Protein 3NYV (pdb70)

Structure (mmCIF, N/CA/C/O backbone):
data_3NYV
#
_entry.id   3NYV
#
_cell.length_a   48.272
_cell.length_b   72.297
_cell.length_c   67.174
_cell.angle_alpha   90.000
_cell.angle_beta   103.610
_cell.angle_gamma   90.000
#
_symmetry.space_group_name_H-M   'P 1 21 1'
#
loop_
_entity.id
_entity.type
_entity.pdbx_description
1 polymer 'Calmodulin-domain protein kinase 1'
2 non-polymer 4-[3-HYDROXYANILINO]-6,7-DIMETHOXYQUINAZOLINE
3 water water
#
loop_
_atom_site.group_PDB
_atom_site.id
_atom_site.type_symbol
_atom_site.label_atom_id
_atom_site.label_alt_id
_atom_site.label_comp_id
_atom_site.label_asym_id
_atom_site.label_entity_id
_atom_site.label_seq_id
_atom_site.pdbx_PDB_ins_code
_atom_site.Cartn_x
_atom_site.Cartn_y
_atom_site.Cartn_z
_atom_site.occupancy
_atom_site.B_iso_or_equiv
_atom_site.auth_seq_id
_atom_site.auth_comp_id
_atom_site.auth_asym_id
_atom_site.auth_atom_id
_atom_site.pdbx_PDB_model_num
ATOM 1 N N . HIS A 1 19 ? -1.607 8.791 90.748 1.00 101.85 42 HIS A N 1
ATOM 2 C CA . HIS A 1 19 ? -1.197 8.597 89.330 1.00 99.39 42 HIS A CA 1
ATOM 3 C C . HIS A 1 19 ? -0.417 9.818 88.807 1.00 94.57 42 HIS A C 1
ATOM 4 O O . HIS A 1 19 ? -0.961 10.921 88.714 1.00 97.32 42 HIS A O 1
ATOM 11 N N . SER A 1 20 ? 0.848 9.601 88.446 1.00 88.27 43 SER A N 1
ATOM 12 C CA . SER A 1 20 ? 1.803 10.686 88.204 1.00 83.27 43 SER A CA 1
ATOM 13 C C . SER A 1 20 ? 2.189 10.857 86.731 1.00 77.84 43 SER A C 1
ATOM 14 O O . SER A 1 20 ? 2.426 9.874 86.025 1.00 74.70 43 SER A O 1
ATOM 17 N N . THR A 1 21 ? 2.283 12.118 86.295 1.00 74.06 44 THR A N 1
ATOM 18 C CA . THR A 1 21 ? 2.609 12.471 84.907 1.00 68.52 44 THR A CA 1
ATOM 19 C C . THR A 1 21 ? 4.050 12.099 84.530 1.00 61.22 44 THR A C 1
ATOM 20 O O . THR A 1 21 ? 4.998 12.473 85.223 1.00 59.95 44 THR A O 1
ATOM 24 N N . ALA A 1 22 ? 4.216 11.390 83.416 1.00 55.66 45 ALA A N 1
ATOM 25 C CA . ALA A 1 22 ? 5.551 10.956 82.976 1.00 50.19 45 ALA A CA 1
ATOM 26 C C . ALA A 1 22 ? 6.441 12.154 82.648 1.00 46.34 45 ALA A C 1
ATOM 27 O O . ALA A 1 22 ? 5.989 13.111 82.006 1.00 43.69 45 ALA A O 1
ATOM 29 N N . ILE A 1 23 ? 7.699 12.082 83.096 1.00 43.19 46 ILE A N 1
ATOM 30 C CA . ILE A 1 23 ? 8.690 13.146 82.912 1.00 39.42 46 ILE A CA 1
ATOM 31 C C . ILE A 1 23 ? 9.772 12.703 81.949 1.00 32.34 46 ILE A C 1
ATOM 32 O O . ILE A 1 23 ? 10.387 11.645 82.130 1.00 34.00 46 ILE A O 1
ATOM 37 N N . PHE A 1 24 ? 10.022 13.530 80.940 1.00 30.05 47 PHE A N 1
ATOM 38 C CA . PHE A 1 24 ? 10.936 13.194 79.851 1.00 25.50 47 PHE A CA 1
ATOM 39 C C . PHE A 1 24 ? 12.299 12.740 80.379 1.00 28.52 47 PHE A C 1
ATOM 40 O O . PHE A 1 24 ? 12.796 11.655 80.015 1.00 28.38 47 PHE A O 1
ATOM 48 N N . SER A 1 25 ? 12.888 13.541 81.272 1.00 29.65 48 SER A N 1
ATOM 49 C CA . SER A 1 25 ? 14.253 13.291 81.739 1.00 31.70 48 SER A CA 1
ATOM 50 C C . SER A 1 25 ? 14.378 12.132 82.733 1.00 32.17 48 SER A C 1
ATOM 51 O O . SER A 1 25 ? 15.489 11.708 83.047 1.00 36.19 48 SER A O 1
ATOM 54 N N . ASP A 1 26 ? 13.258 11.649 83.259 1.00 33.40 49 ASP A N 1
ATOM 55 C CA . ASP A 1 26 ? 13.265 10.426 84.059 1.00 35.96 49 ASP A CA 1
ATOM 56 C C . ASP A 1 26 ? 13.534 9.211 83.167 1.00 35.52 49 ASP A C 1
ATOM 57 O O . ASP A 1 26 ? 14.016 8.192 83.658 1.00 33.75 49 ASP A O 1
ATOM 62 N N . ARG A 1 27 ? 13.199 9.311 81.874 1.00 30.73 50 ARG A N 1
ATOM 63 C CA . ARG A 1 27 ? 13.320 8.185 80.952 1.00 30.02 50 ARG A CA 1
ATOM 64 C C . ARG A 1 27 ? 14.514 8.303 79.992 1.00 28.82 50 ARG A C 1
ATOM 65 O O . ARG A 1 27 ? 15.139 7.278 79.628 1.00 27.10 50 ARG A O 1
ATOM 73 N N . TYR A 1 28 ? 14.817 9.527 79.547 1.00 27.09 51 TYR A N 1
ATOM 74 C CA . TYR A 1 28 ? 15.838 9.747 78.507 1.00 26.01 51 TYR A CA 1
ATOM 75 C C . TYR A 1 28 ? 16.968 10.651 78.976 1.00 25.27 51 TYR A C 1
ATOM 76 O O . TYR A 1 28 ? 16.734 11.623 79.690 1.00 27.36 51 TYR A O 1
ATOM 85 N N . LYS A 1 29 ? 18.188 10.316 78.575 1.00 28.30 52 LYS A N 1
ATOM 86 C CA . LYS A 1 29 ? 19.366 11.176 78.762 1.00 28.39 52 LYS A CA 1
ATOM 87 C C . LYS A 1 29 ? 19.770 11.686 77.380 1.00 28.93 52 LYS A C 1
ATOM 88 O O . LYS A 1 29 ? 19.674 10.954 76.402 1.00 28.40 52 LYS A O 1
ATOM 94 N N . GLY A 1 30 ? 20.177 12.949 77.298 1.00 30.75 53 GLY A N 1
ATOM 95 C CA . GLY A 1 30 ? 20.710 13.541 76.079 1.00 32.02 53 GLY A CA 1
ATOM 96 C C . GLY A 1 30 ? 22.138 13.082 75.766 1.00 32.12 53 GLY A C 1
ATOM 97 O O . GLY A 1 30 ? 22.995 13.075 76.648 1.00 33.35 53 GLY A O 1
ATOM 98 N N . GLN A 1 31 ? 22.368 12.681 74.513 1.00 33.03 54 GLN A N 1
ATOM 99 C CA . GLN A 1 31 ? 23.681 12.205 74.034 1.00 36.63 54 GLN A CA 1
ATOM 100 C C . GLN A 1 31 ? 24.398 13.351 73.337 1.00 39.31 54 GL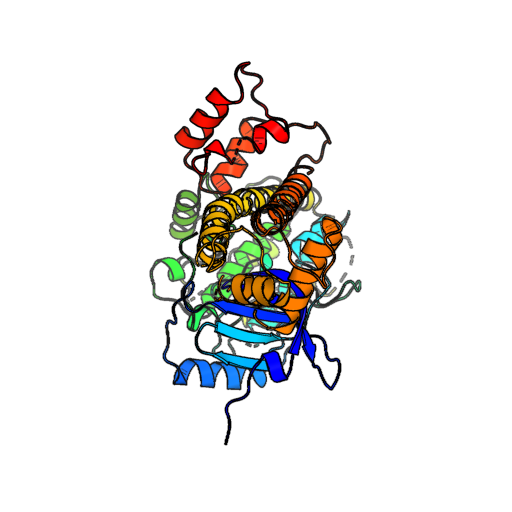N A C 1
ATOM 101 O O . GLN A 1 31 ? 25.554 13.628 73.636 1.00 40.90 54 GLN A O 1
ATOM 107 N N . ARG A 1 32 ? 23.721 13.991 72.386 1.00 37.53 55 ARG A N 1
ATOM 108 C CA . ARG A 1 32 ? 24.293 15.085 71.601 1.00 38.78 55 ARG A CA 1
ATOM 109 C C . ARG A 1 32 ? 23.223 15.761 70.759 1.00 38.22 55 ARG A C 1
ATOM 110 O O . ARG A 1 32 ? 22.147 15.207 70.557 1.00 35.47 55 ARG A O 1
ATOM 118 N N . VAL A 1 33 ? 23.519 16.957 70.273 1.00 35.62 56 VAL A N 1
ATOM 119 C CA . VAL A 1 33 ? 22.601 17.669 69.401 1.00 39.74 56 VAL A CA 1
ATOM 120 C C . VAL A 1 33 ? 22.742 17.125 67.979 1.00 37.82 56 VAL A C 1
ATOM 121 O O . VAL A 1 33 ? 23.862 17.029 67.457 1.00 41.00 56 VAL A O 1
ATOM 125 N N . LEU A 1 34 ? 21.622 16.768 67.366 1.00 32.57 57 LEU A N 1
ATOM 126 C CA . LEU A 1 34 ? 21.593 16.332 65.965 1.00 30.88 57 LEU A CA 1
ATOM 127 C C . LEU A 1 34 ? 21.503 17.490 65.006 1.00 35.01 57 LEU A C 1
ATOM 128 O O . LEU A 1 34 ? 22.153 17.476 63.949 1.00 36.66 57 LEU A O 1
ATOM 133 N N . GLY A 1 35 ? 20.707 18.492 65.369 1.00 36.44 58 GLY A N 1
ATOM 134 C CA . GLY A 1 35 ? 20.547 19.682 64.529 1.00 38.63 58 GLY A CA 1
ATOM 135 C C . GLY A 1 35 ? 19.265 20.442 64.778 1.00 36.23 58 GLY A C 1
ATOM 136 O O . GLY A 1 35 ? 18.493 20.142 65.683 1.00 32.33 58 GLY A O 1
ATOM 137 N N . LYS A 1 36 ? 19.059 21.450 63.957 1.00 37.27 59 LYS A N 1
ATOM 138 C CA . LYS A 1 36 ? 17.909 22.323 64.053 1.00 35.44 59 LYS A CA 1
ATOM 139 C C . LYS A 1 36 ? 16.911 21.889 63.000 1.00 34.13 59 LYS A C 1
ATOM 140 O O . LYS A 1 36 ? 17.296 21.617 61.857 1.00 35.77 59 LYS A O 1
ATOM 146 N N . GLY A 1 37 ?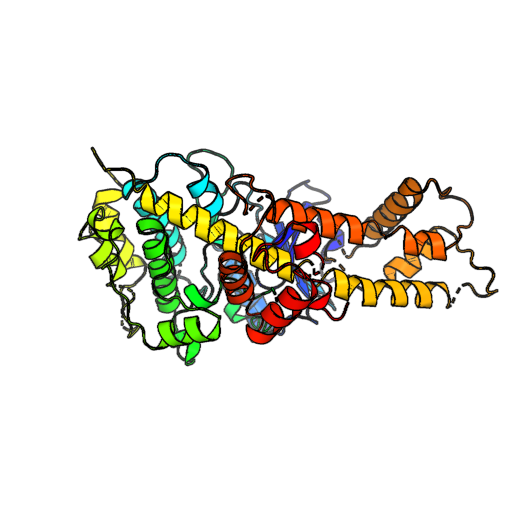 15.643 21.777 63.381 1.00 30.70 60 GLY A N 1
ATOM 147 C CA . GLY A 1 37 ? 14.601 21.499 62.411 1.00 33.52 60 GLY A CA 1
ATOM 148 C C . GLY A 1 37 ? 13.431 22.438 62.621 1.00 32.27 60 GLY A C 1
ATOM 149 O O . GLY A 1 37 ? 13.483 23.328 63.480 1.00 31.71 60 GLY A O 1
ATOM 150 N N . SER A 1 38 ? 12.364 22.241 61.861 1.00 31.08 61 SER A N 1
ATOM 151 C CA . SER A 1 38 ? 11.173 23.042 62.073 1.00 33.80 61 SER A CA 1
ATOM 152 C C . SER A 1 38 ? 10.732 22.908 63.531 1.00 29.18 61 SER A C 1
ATOM 153 O O . SER A 1 38 ? 10.686 21.797 64.075 1.00 29.33 61 SER A O 1
ATOM 156 N N . PHE A 1 39 ? 10.409 24.053 64.136 1.00 28.90 62 PHE A N 1
ATOM 157 C CA . PHE A 1 39 ? 9.830 24.167 65.488 1.00 29.05 62 PHE A CA 1
ATOM 158 C C . PHE A 1 39 ? 10.767 23.894 66.671 1.00 31.29 62 PHE A C 1
ATOM 159 O O . PHE A 1 39 ? 10.384 24.146 67.806 1.00 28.95 62 PHE A O 1
ATOM 167 N N . GLY A 1 40 ? 11.970 23.383 66.434 1.00 31.51 63 GLY A N 1
ATOM 168 C CA . GLY A 1 40 ? 12.916 23.231 67.529 1.00 31.42 63 GLY A CA 1
ATOM 169 C C . GLY A 1 40 ? 14.163 22.433 67.224 1.00 34.01 63 GLY A C 1
ATOM 170 O O . GLY A 1 40 ? 14.348 21.864 66.135 1.00 33.87 63 GLY A O 1
ATOM 171 N N . GLU A 1 41 ? 14.995 22.347 68.234 1.00 28.12 64 GLU A N 1
ATOM 172 C CA . GLU A 1 41 ? 16.225 21.567 68.169 1.00 31.29 64 GLU A CA 1
ATOM 173 C C . GLU A 1 41 ? 15.926 20.094 68.304 1.00 28.69 64 GLU A C 1
ATOM 174 O O . GLU A 1 41 ? 14.978 19.706 68.981 1.00 30.37 64 GLU A O 1
ATOM 180 N N . VAL A 1 42 ? 16.752 19.264 67.685 1.00 26.47 65 VAL A N 1
ATOM 181 C CA . VAL A 1 42 ? 16.609 17.824 67.798 1.00 23.28 65 VAL A CA 1
ATOM 182 C C . VAL A 1 42 ? 17.850 17.272 68.478 1.00 23.53 65 VAL A C 1
ATOM 183 O O . VAL A 1 42 ? 18.990 17.518 68.039 1.00 25.38 65 VAL A O 1
ATOM 187 N N . ILE A 1 43 ? 17.614 16.495 69.526 1.00 24.94 66 ILE A N 1
ATOM 188 C CA . ILE A 1 43 ? 18.680 15.980 70.370 1.00 24.86 66 ILE A CA 1
ATOM 189 C C . ILE A 1 43 ? 18.680 14.455 70.284 1.00 24.95 66 ILE A C 1
ATOM 190 O O . ILE A 1 43 ? 17.619 13.847 70.315 1.00 25.98 66 ILE A O 1
ATOM 195 N N . LEU A 1 44 ? 19.857 13.848 70.121 1.00 23.33 67 LEU A N 1
ATOM 196 C CA . LEU A 1 44 ? 19.995 12.387 70.183 1.00 24.89 67 LEU A CA 1
ATOM 197 C C . LEU A 1 44 ? 19.969 12.005 71.661 1.00 21.72 67 LEU A C 1
ATOM 198 O O . LEU A 1 44 ? 20.838 12.450 72.446 1.00 29.24 67 LEU A O 1
ATOM 203 N N . CYS A 1 45 ? 18.946 11.236 72.038 1.00 23.94 68 CYS A N 1
ATOM 204 C CA . CYS A 1 45 ? 18.786 10.753 73.393 1.00 24.00 68 CYS A CA 1
ATOM 205 C C . CYS A 1 45 ? 18.760 9.227 73.489 1.00 24.17 68 CYS A C 1
ATOM 206 O O . CYS A 1 45 ? 18.618 8.515 72.513 1.00 23.30 68 CYS A O 1
ATOM 209 N N . LYS A 1 46 ? 18.903 8.760 74.719 1.00 24.91 69 LYS A N 1
ATOM 210 C CA . LYS A 1 46 ? 18.966 7.374 75.015 1.00 25.64 69 LYS A CA 1
ATOM 211 C C . LYS A 1 46 ? 18.087 7.032 76.224 1.00 24.92 69 LYS A C 1
ATOM 212 O O . LYS A 1 46 ? 18.152 7.691 77.258 1.00 26.22 69 LYS A O 1
ATOM 218 N N . ASP A 1 47 ? 17.283 5.987 76.085 1.00 22.96 70 ASP A N 1
ATOM 219 C CA . ASP A 1 47 ? 16.501 5.448 77.202 1.00 21.79 70 ASP A CA 1
ATOM 220 C C . ASP A 1 47 ? 17.441 4.976 78.291 1.00 26.61 70 ASP A C 1
ATOM 221 O O . ASP A 1 47 ? 18.320 4.122 78.046 1.00 26.21 70 ASP A O 1
ATOM 226 N N . LYS A 1 48 ? 17.238 5.483 79.504 1.00 24.71 71 LYS A N 1
ATOM 227 C CA . LYS A 1 48 ? 18.119 5.173 80.627 1.00 30.73 71 LYS A CA 1
ATOM 228 C C . LYS A 1 48 ? 18.050 3.725 81.127 1.00 32.07 71 LYS A C 1
ATOM 229 O O . LYS A 1 48 ? 18.899 3.293 81.940 1.00 30.25 71 LYS A O 1
ATOM 235 N N . ILE A 1 49 ? 17.024 2.982 80.691 1.00 27.28 72 ILE A N 1
ATOM 236 C CA . ILE A 1 49 ? 16.914 1.559 81.057 1.00 29.19 72 ILE A CA 1
ATOM 237 C C . ILE A 1 49 ? 17.308 0.631 79.902 1.00 31.18 72 ILE A C 1
ATOM 238 O O . ILE A 1 49 ? 18.166 -0.236 80.066 1.00 32.55 72 ILE A O 1
ATOM 243 N N . THR A 1 50 ? 16.694 0.834 78.739 1.00 31.41 73 THR A N 1
ATOM 244 C CA . THR A 1 50 ? 16.822 -0.088 77.621 1.00 33.25 73 THR A CA 1
ATOM 245 C C . THR A 1 50 ? 17.950 0.230 76.651 1.00 35.15 73 THR A C 1
ATOM 246 O O . THR A 1 50 ? 18.274 -0.591 75.793 1.00 35.49 73 THR A O 1
ATOM 250 N N . GLY A 1 51 ? 18.500 1.435 76.758 1.00 32.56 74 GLY A N 1
ATOM 251 C CA . GLY A 1 51 ? 19.542 1.923 75.872 1.00 35.64 74 GLY A CA 1
ATOM 252 C C . GLY A 1 51 ? 19.092 2.327 74.473 1.00 31.69 74 GLY A C 1
ATOM 253 O O . GLY A 1 51 ? 19.928 2.703 73.647 1.00 31.33 74 GLY A O 1
ATOM 254 N N . GLN A 1 52 ? 17.785 2.292 74.215 1.00 30.57 75 GLN A N 1
ATOM 255 C CA . GLN A 1 52 ? 17.249 2.660 72.894 1.00 32.53 75 GLN A CA 1
ATOM 256 C C . GLN A 1 52 ? 17.611 4.112 72.583 1.00 28.92 75 GLN A C 1
ATOM 257 O O . GLN A 1 52 ? 17.380 5.005 73.386 1.00 26.26 75 GLN A O 1
ATOM 263 N N . GLU A 1 53 ? 18.202 4.339 71.413 1.00 30.64 76 GLU A N 1
ATOM 264 C CA . GLU A 1 53 ? 18.507 5.700 70.960 1.00 29.87 76 GLU A CA 1
ATOM 265 C C . GLU A 1 53 ? 17.341 6.250 70.181 1.00 28.60 76 GLU A C 1
ATOM 266 O O . GLU A 1 53 ? 16.704 5.508 69.433 1.00 25.26 76 GLU A O 1
ATOM 272 N N . CYS A 1 54 ? 17.057 7.538 70.371 1.00 25.19 77 CYS A N 1
ATOM 273 C CA A CYS A 1 54 ? 15.964 8.203 69.666 0.50 25.12 77 CYS A CA 1
ATOM 274 C CA B CYS A 1 54 ? 15.929 8.218 69.725 0.50 24.53 77 CYS A CA 1
ATOM 275 C C . CYS A 1 54 ? 16.354 9.637 69.327 1.00 22.96 77 CYS A C 1
ATOM 276 O O . CYS A 1 54 ? 17.277 10.196 69.912 1.00 26.36 77 CYS A O 1
ATOM 281 N N . ALA A 1 55 ? 15.642 10.215 68.376 1.00 22.16 78 ALA A N 1
ATOM 282 C CA . ALA A 1 55 ? 15.810 11.631 68.026 1.00 20.60 78 ALA A CA 1
ATOM 283 C C . ALA A 1 55 ? 14.640 12.394 68.655 1.00 19.64 78 ALA A C 1
ATOM 284 O O . ALA A 1 55 ? 13.492 12.075 68.417 1.00 24.91 78 ALA A O 1
ATOM 286 N N . VAL A 1 56 ? 14.933 13.367 69.513 1.00 19.29 79 VAL A N 1
ATOM 287 C CA . VAL A 1 56 ? 13.892 14.050 70.273 1.00 18.07 79 VAL A CA 1
ATOM 288 C C . VAL A 1 56 ? 13.863 15.507 69.829 1.00 20.65 79 VAL A C 1
ATOM 289 O O . VAL A 1 56 ? 14.841 16.238 70.022 1.00 24.59 79 VAL A O 1
ATOM 293 N N . LYS A 1 57 ? 12.751 15.907 69.210 1.00 22.43 80 LYS A N 1
ATOM 294 C CA . LYS A 1 57 ? 12.542 17.281 68.818 1.00 20.87 80 LYS A CA 1
ATOM 295 C C . LYS A 1 57 ? 11.985 18.004 70.047 1.00 23.41 80 LYS A C 1
ATOM 296 O O . LYS A 1 57 ? 10.985 17.574 70.648 1.00 24.28 80 LYS A O 1
ATOM 302 N N . VAL A 1 58 ? 12.676 19.055 70.449 1.00 22.32 81 VAL A N 1
ATOM 303 C CA . VAL A 1 58 ? 12.329 19.803 71.666 1.00 23.95 81 VAL A CA 1
ATOM 304 C C . VAL A 1 58 ? 11.740 21.139 71.212 1.00 27.43 81 VAL A C 1
ATOM 305 O O . VAL A 1 58 ? 12.423 21.935 70.611 1.00 26.64 81 VAL A O 1
ATOM 309 N N . ILE A 1 59 ? 10.447 21.320 71.431 1.00 27.71 82 ILE A N 1
ATOM 310 C CA . ILE A 1 59 ? 9.739 22.525 71.040 1.00 30.58 82 ILE A CA 1
ATOM 311 C C . ILE A 1 59 ? 9.487 23.409 72.258 1.00 28.90 82 ILE A C 1
ATOM 312 O O . ILE A 1 59 ? 8.795 22.996 73.204 1.00 30.19 82 ILE A O 1
ATOM 317 N N . SER A 1 60 ? 10.041 24.616 72.225 1.00 31.05 83 SER A N 1
ATOM 318 C CA . SER A 1 60 ? 9.842 25.608 73.294 1.00 33.61 83 SER A CA 1
ATOM 319 C C . SER A 1 60 ? 8.546 26.395 73.169 1.00 35.81 83 SER A C 1
ATOM 320 O O . SER A 1 60 ? 8.290 27.070 72.154 1.00 34.57 83 SER A O 1
ATOM 323 N N . LYS A 1 61 ? 7.741 26.326 74.221 1.00 35.82 84 LYS A N 1
ATOM 324 C CA . LYS A 1 61 ? 6.452 27.012 74.256 1.00 41.75 84 LYS A CA 1
ATOM 325 C C . LYS A 1 61 ? 6.574 28.547 74.238 1.00 45.93 84 LYS A C 1
ATOM 326 O O . LYS A 1 61 ? 5.592 29.236 73.968 1.00 47.64 84 LYS A O 1
ATOM 332 N N . ARG A 1 62 ? 7.762 29.071 74.533 1.00 48.71 85 ARG A N 1
ATOM 333 C CA . ARG A 1 62 ? 8.011 30.505 74.443 1.00 55.14 85 ARG A CA 1
ATOM 334 C C . ARG A 1 62 ? 8.263 30.974 73.007 1.00 52.07 85 ARG A C 1
ATOM 335 O O . ARG A 1 62 ? 7.965 32.122 72.686 1.00 53.22 85 ARG A O 1
ATOM 343 N N . GLN A 1 63 ? 8.793 30.092 72.155 1.00 47.52 86 GLN A N 1
ATOM 344 C CA . GLN A 1 63 ? 9.131 30.424 70.757 1.00 48.22 86 GLN A CA 1
ATOM 345 C C . GLN A 1 63 ? 8.041 30.001 69.776 1.00 44.26 86 GLN A C 1
ATOM 346 O O . GLN A 1 63 ? 7.952 30.543 68.688 1.00 43.75 86 GLN A O 1
ATOM 352 N N . VAL A 1 64 ? 7.227 29.024 70.163 1.00 41.30 87 VAL A N 1
ATOM 353 C CA . VAL A 1 64 ? 6.298 28.373 69.243 1.00 39.09 87 VAL A CA 1
ATOM 354 C C . VAL A 1 64 ? 4.915 28.286 69.875 1.00 43.50 87 VAL A C 1
ATOM 355 O O . VAL A 1 64 ? 4.737 27.671 70.929 1.00 44.16 87 VAL A O 1
ATOM 359 N N . LYS A 1 65 ? 3.937 28.883 69.214 1.00 40.83 88 LYS A N 1
ATOM 360 C CA . LYS A 1 65 ? 2.590 28.897 69.719 1.00 47.51 88 LYS A CA 1
ATOM 361 C C . LYS A 1 65 ? 1.809 27.737 69.134 1.00 46.99 88 LYS A C 1
ATOM 362 O O . LYS A 1 65 ? 2.034 27.344 67.987 1.00 44.66 88 LYS A O 1
ATOM 368 N N . GLN A 1 66 ? 0.888 27.208 69.934 1.00 48.20 89 GLN A N 1
ATOM 369 C CA . GLN A 1 66 ? -0.007 26.157 69.511 1.00 48.60 89 GLN A CA 1
ATOM 370 C C . GLN A 1 66 ? -1.189 26.729 68.745 1.00 49.97 89 GLN A C 1
ATOM 371 O O . GLN A 1 66 ? -1.748 27.781 69.094 1.00 48.63 89 GLN A O 1
ATOM 377 N N . LYS A 1 67 ? -1.583 26.007 67.711 1.00 38.48 90 LYS A N 1
ATOM 378 C CA . LYS A 1 67 ? -2.732 26.379 66.855 1.00 41.81 90 LYS A CA 1
ATOM 379 C C . LYS A 1 67 ? -4.022 25.694 67.308 1.00 42.71 90 LYS A C 1
ATOM 380 O O . LYS A 1 67 ? -5.116 26.198 67.074 1.00 45.46 90 LYS A O 1
ATOM 386 N N . THR A 1 68 ? -3.884 24.543 67.961 1.00 39.16 91 THR A N 1
ATOM 387 C CA . THR A 1 68 ? -5.017 23.730 68.369 1.00 41.19 91 THR A CA 1
ATOM 388 C C . THR A 1 68 ? -5.042 23.656 69.887 1.00 43.98 91 THR A C 1
ATOM 389 O O . THR A 1 68 ? -4.102 24.096 70.556 1.00 41.69 91 THR A O 1
ATOM 393 N N . ASP A 1 69 ? -6.095 23.068 70.441 1.00 46.42 92 ASP A N 1
ATOM 394 C CA . ASP A 1 69 ? -6.104 22.843 71.886 1.00 48.17 92 ASP A CA 1
ATOM 395 C C . ASP A 1 69 ? -5.353 21.561 72.258 1.00 48.91 92 ASP A C 1
ATOM 396 O O . ASP A 1 69 ? -4.986 20.744 71.396 1.00 46.62 92 ASP A O 1
ATOM 401 N N . LYS A 1 70 ? -5.088 21.436 73.553 1.00 49.61 93 LYS A N 1
ATOM 402 C CA . LYS A 1 70 ? -4.508 20.247 74.152 1.00 52.32 93 LYS A CA 1
ATOM 403 C C . LYS A 1 70 ? -5.121 18.950 73.621 1.00 49.62 93 LYS A C 1
ATOM 404 O O . LYS A 1 70 ? -4.396 18.070 73.170 1.00 49.53 93 LYS A O 1
ATOM 410 N N . GLU A 1 71 ? -6.444 18.847 73.684 1.00 47.87 94 GLU A N 1
ATOM 411 C CA . GLU A 1 71 ? -7.168 17.625 73.291 1.00 50.78 94 GLU A CA 1
ATOM 412 C C . GLU A 1 71 ? -6.878 17.194 71.846 1.00 49.66 94 GLU A C 1
ATOM 413 O O . GLU A 1 71 ? -6.749 15.996 71.550 1.00 47.86 94 GLU A O 1
ATOM 419 N N . SER A 1 72 ? -6.814 18.179 70.954 1.00 45.74 95 SER A N 1
ATOM 420 C CA . SER A 1 72 ? -6.553 17.939 69.532 1.00 44.62 95 SER A CA 1
ATOM 421 C C . SER A 1 72 ? -5.125 17.423 69.298 1.00 37.92 95 SER A C 1
ATOM 422 O O . SER A 1 72 ? -4.912 16.489 68.522 1.00 34.24 95 SER A O 1
ATOM 425 N N . LEU A 1 73 ? -4.157 18.023 69.981 1.00 35.08 96 LEU A N 1
ATOM 426 C CA . LEU A 1 73 ? -2.763 17.579 69.883 1.00 35.49 96 LEU A CA 1
ATOM 427 C C . LEU A 1 73 ? -2.625 16.158 70.434 1.00 35.12 96 LEU A C 1
ATOM 428 O O . LEU A 1 73 ? -2.008 15.301 69.813 1.00 32.58 96 LEU A O 1
ATOM 433 N N . LEU A 1 74 ? -3.204 15.915 71.602 1.00 35.75 97 LEU A N 1
ATOM 434 C CA . LEU A 1 74 ? -3.068 14.597 72.236 1.00 37.91 97 LEU A CA 1
ATOM 435 C C . LEU A 1 74 ? -3.591 13.480 71.338 1.00 36.26 97 LEU A C 1
ATOM 436 O O . LEU A 1 74 ? -2.964 12.419 71.206 1.00 32.83 97 LEU A O 1
ATOM 441 N N . ARG A 1 75 ? -4.716 13.733 70.690 1.00 37.88 98 ARG A N 1
ATOM 442 C CA . ARG A 1 75 ? -5.311 12.750 69.796 1.00 39.12 98 ARG A CA 1
ATOM 443 C C . ARG A 1 75 ? -4.501 12.521 68.525 1.00 35.06 98 ARG A C 1
ATOM 444 O O . ARG A 1 75 ? -4.429 11.396 68.017 1.00 32.64 98 ARG A O 1
ATOM 452 N N . GLU A 1 76 ? -3.946 13.592 67.974 1.00 36.02 99 GLU A N 1
ATOM 453 C CA . GLU A 1 76 ? -3.054 13.476 66.829 1.00 36.19 99 GLU A CA 1
ATOM 454 C C . GLU A 1 76 ? -1.844 12.624 67.156 1.00 32.83 99 GLU A C 1
ATOM 455 O O . GLU A 1 76 ? -1.450 11.745 66.369 1.00 28.28 99 GLU A O 1
ATOM 461 N N . VAL A 1 77 ? -1.233 12.915 68.302 1.00 29.61 100 VAL A N 1
ATOM 462 C CA . VAL A 1 77 ? -0.064 12.170 68.770 1.00 30.78 100 VAL A CA 1
ATOM 463 C C . VAL A 1 77 ? -0.388 10.679 68.923 1.00 27.91 100 VAL A C 1
ATOM 464 O O . VAL A 1 77 ? 0.348 9.796 68.491 1.00 26.95 100 VAL A O 1
ATOM 468 N N . GLN A 1 78 ? -1.524 10.405 69.531 1.00 27.35 101 GLN A N 1
ATOM 469 C CA . GLN A 1 78 ? -1.982 9.048 69.703 1.00 27.25 101 GLN A CA 1
ATOM 470 C C . GLN A 1 78 ? -2.183 8.313 68.360 1.00 27.54 101 GLN A C 1
ATOM 471 O O . GLN A 1 78 ? -1.913 7.099 68.275 1.00 27.45 101 GLN A O 1
ATOM 477 N N . LEU A 1 79 ? -2.674 9.027 67.336 1.00 26.59 102 LEU A N 1
ATOM 478 C CA . LEU A 1 79 ? -2.794 8.466 65.980 1.00 25.99 102 LEU A CA 1
ATOM 479 C C . LEU A 1 79 ? -1.404 8.244 65.401 1.00 26.25 102 LEU A C 1
ATOM 480 O O . LEU A 1 79 ? -1.064 7.124 64.986 1.00 27.19 102 LEU A O 1
ATOM 485 N N . LEU A 1 80 ? -0.585 9.286 65.404 1.00 28.58 103 LEU A N 1
ATOM 486 C CA . LEU A 1 80 ? 0.768 9.213 64.814 1.00 27.56 103 LEU A CA 1
ATOM 487 C C . LEU A 1 80 ? 1.570 8.038 65.343 1.00 28.89 103 LEU A C 1
ATOM 488 O O . LEU A 1 80 ? 2.293 7.394 64.581 1.00 28.41 103 LEU A O 1
ATOM 493 N N . LYS A 1 81 ? 1.449 7.767 66.643 1.00 28.02 104 LYS A N 1
ATOM 494 C CA . LYS A 1 81 ? 2.142 6.648 67.274 1.00 29.71 104 LYS A CA 1
ATOM 495 C C . LYS A 1 81 ? 1.750 5.269 66.716 1.00 33.36 104 LYS A C 1
ATOM 496 O O . LYS A 1 81 ? 2.535 4.340 66.777 1.00 26.83 104 LYS A O 1
ATOM 502 N N . GLN A 1 82 ? 0.544 5.156 66.165 1.00 31.01 105 GLN A N 1
ATOM 503 C CA . GLN A 1 82 ? 0.026 3.904 65.637 1.00 29.86 105 GLN A CA 1
ATOM 504 C C . GLN A 1 82 ? 0.255 3.696 64.139 1.00 28.27 105 GLN A C 1
ATOM 505 O O . GLN A 1 82 ? -0.017 2.631 63.614 1.00 34.21 105 GLN A O 1
ATOM 511 N N . LEU A 1 83 ? 0.670 4.737 63.456 1.00 27.77 106 LEU A N 1
ATOM 512 C CA . LEU A 1 83 ? 0.920 4.672 62.015 1.00 24.95 106 LEU A CA 1
ATOM 513 C C . LEU A 1 83 ? 2.323 4.096 61.786 1.00 29.79 106 LEU A C 1
ATOM 514 O O . LEU A 1 83 ? 3.219 4.151 62.655 1.00 26.23 106 LEU A O 1
ATOM 519 N N . ASP A 1 84 ? 2.495 3.518 60.619 1.00 26.14 107 ASP A N 1
ATOM 520 C CA A ASP A 1 84 ? 3.696 2.806 60.287 0.60 29.34 107 ASP A CA 1
ATOM 521 C CA B ASP A 1 84 ? 3.709 2.788 60.290 0.40 29.34 107 ASP A CA 1
ATOM 522 C C . ASP A 1 84 ? 3.802 2.692 58.775 1.00 28.42 107 ASP A C 1
ATOM 523 O O . ASP A 1 84 ? 2.948 2.091 58.148 1.00 32.32 107 ASP A O 1
ATOM 532 N N . HIS A 1 85 ? 4.852 3.270 58.211 1.00 26.90 108 HIS A N 1
ATOM 533 C CA . HIS A 1 85 ? 5.120 3.187 56.786 1.00 25.04 108 HIS A CA 1
ATOM 534 C C . HIS A 1 85 ? 6.613 3.410 56.595 1.00 24.16 108 HIS A C 1
ATOM 535 O O . HIS A 1 85 ? 7.186 4.253 57.275 1.00 25.19 108 HIS A O 1
ATOM 542 N N . PRO A 1 86 ? 7.246 2.683 55.656 1.00 26.18 109 PRO A N 1
ATOM 543 C CA . PRO A 1 86 ? 8.719 2.771 55.496 1.00 27.67 109 PRO A CA 1
ATOM 544 C C . PRO A 1 86 ? 9.259 4.141 55.075 1.00 22.32 109 PRO A C 1
ATOM 545 O O . PRO A 1 86 ? 10.430 4.393 55.281 1.00 24.72 109 PRO A O 1
ATOM 549 N N . ASN A 1 87 ? 8.409 5.031 54.555 1.00 22.53 110 ASN A N 1
ATOM 550 C CA . ASN A 1 87 ? 8.865 6.357 54.170 1.00 21.03 110 ASN A CA 1
ATOM 551 C C . ASN A 1 87 ? 8.383 7.486 55.101 1.00 21.99 110 ASN A C 1
ATOM 552 O O . ASN A 1 87 ? 8.472 8.683 54.761 1.00 23.82 110 ASN A O 1
ATOM 557 N N . ILE A 1 88 ? 7.904 7.115 56.272 1.00 22.38 111 ILE A N 1
ATOM 558 C CA . ILE A 1 88 ? 7.465 8.087 57.275 1.00 21.60 111 ILE A CA 1
ATOM 559 C C . ILE A 1 88 ? 8.232 7.888 58.588 1.00 22.92 111 ILE A C 1
ATOM 560 O O . ILE A 1 88 ? 8.378 6.752 59.083 1.00 21.01 111 ILE A O 1
ATOM 573 N N . LYS A 1 90 ? 9.048 7.406 62.317 1.00 22.59 113 LYS A N 1
ATOM 574 C CA . LYS A 1 90 ? 8.306 6.796 63.396 1.00 22.92 113 LYS A CA 1
ATOM 575 C C . LYS A 1 90 ? 8.303 7.711 64.624 1.00 24.59 113 LYS A C 1
ATOM 576 O O . LYS A 1 90 ? 9.363 8.180 65.057 1.00 28.11 113 LYS A O 1
ATOM 582 N N . LEU A 1 91 ? 7.120 7.918 65.203 1.00 22.88 114 LEU A N 1
ATOM 583 C CA . LEU A 1 91 ? 6.970 8.615 66.496 1.00 24.02 114 LEU A CA 1
ATOM 584 C C . LEU A 1 91 ? 6.721 7.595 67.602 1.00 26.39 114 LEU A C 1
ATOM 585 O O . LEU A 1 91 ? 5.786 6.800 67.496 1.00 28.13 114 LEU A O 1
ATOM 590 N N . TYR A 1 92 ? 7.563 7.594 68.640 1.00 26.37 115 TYR A N 1
ATOM 591 C CA . TYR A 1 92 ? 7.418 6.622 69.751 1.00 29.00 115 TY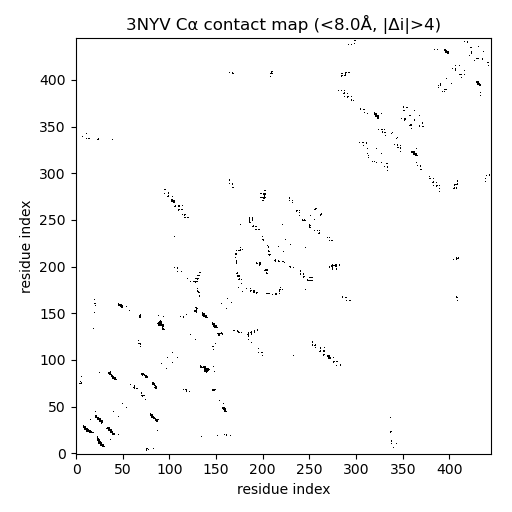R A CA 1
ATOM 592 C C . TYR A 1 92 ? 6.672 7.190 70.951 1.00 29.81 115 TYR A C 1
ATOM 593 O O . TYR A 1 92 ? 5.848 6.502 71.572 1.00 30.21 115 TYR A O 1
ATOM 602 N N . GLU A 1 93 ? 6.993 8.421 71.322 1.00 27.87 116 GLU A N 1
ATOM 603 C CA . GLU A 1 93 ? 6.500 8.989 72.601 1.00 27.76 116 GLU A CA 1
ATOM 604 C C . GLU A 1 93 ? 6.377 10.491 72.518 1.00 28.16 116 GLU A C 1
ATOM 605 O O . GLU A 1 93 ? 7.017 11.146 71.686 1.00 25.50 116 GLU A O 1
ATOM 611 N N . PHE A 1 94 ? 5.602 11.062 73.442 1.00 26.93 117 PHE A N 1
ATOM 612 C CA . PHE A 1 94 ? 5.396 12.496 73.463 1.00 26.28 117 PHE A CA 1
ATOM 613 C C . PHE A 1 94 ? 5.279 12.898 74.906 1.00 27.58 117 PHE A C 1
ATOM 614 O O . PHE A 1 94 ? 4.619 12.203 75.699 1.00 27.65 117 PHE A O 1
ATOM 622 N N . PHE A 1 95 ? 5.941 13.989 75.255 1.00 24.13 118 PHE A N 1
ATOM 623 C CA . PHE A 1 95 ? 5.897 14.541 76.594 1.00 28.10 118 PHE A CA 1
ATOM 624 C C . PHE A 1 95 ? 5.655 16.037 76.510 1.00 29.97 118 PHE A C 1
ATOM 625 O O . PHE A 1 95 ? 5.989 16.694 75.520 1.00 27.34 118 PHE A O 1
ATOM 633 N N . GLU A 1 96 ? 5.119 16.583 77.588 1.00 32.60 119 GLU A N 1
ATOM 634 C CA . GLU A 1 96 ? 4.926 18.011 77.702 1.00 34.46 119 GLU A CA 1
ATOM 635 C C . GLU A 1 96 ? 5.226 18.422 79.124 1.00 35.81 119 GLU A C 1
ATOM 636 O O . GLU A 1 96 ? 4.866 17.727 80.045 1.00 34.48 119 GLU A O 1
ATOM 642 N N . ASP A 1 97 ? 5.905 19.541 79.302 1.00 37.68 120 ASP A N 1
ATOM 643 C CA . ASP A 1 97 ? 6.023 20.112 80.634 1.00 40.06 120 ASP A CA 1
ATOM 644 C C . ASP A 1 97 ? 5.748 21.604 80.534 1.00 41.16 120 ASP A C 1
ATOM 645 O O . ASP A 1 97 ? 5.224 22.068 79.522 1.00 37.67 120 ASP A O 1
ATOM 650 N N . LYS A 1 98 ? 6.112 22.344 81.568 1.00 41.66 121 LYS A N 1
ATOM 651 C CA . LYS A 1 98 ? 5.751 23.741 81.658 1.00 45.95 121 LYS A CA 1
ATOM 652 C C . LYS A 1 98 ? 6.329 24.567 80.505 1.00 43.26 121 LYS A C 1
ATOM 653 O O . LYS A 1 98 ? 5.661 25.463 80.012 1.00 41.69 121 LYS A O 1
ATOM 659 N N . GLY A 1 99 ? 7.547 24.244 80.059 1.00 42.47 122 GLY A N 1
ATOM 660 C CA . GLY A 1 99 ? 8.233 25.038 79.015 1.00 41.17 122 GLY A CA 1
ATOM 661 C C . GLY A 1 99 ? 8.320 24.454 77.617 1.00 37.02 122 GLY A C 1
ATOM 662 O O . GLY A 1 99 ? 8.558 25.197 76.646 1.00 34.11 122 GLY A O 1
ATOM 663 N N . TYR A 1 100 ? 8.159 23.133 77.493 1.00 36.19 123 TYR A N 1
ATOM 664 C CA . TYR A 1 100 ? 8.474 22.425 76.249 1.00 33.68 123 TYR A CA 1
ATOM 665 C C . TYR A 1 100 ? 7.519 21.299 75.883 1.00 30.26 123 TYR A C 1
ATOM 666 O O . TYR A 1 100 ? 6.838 20.728 76.731 1.00 32.88 123 TYR A O 1
ATOM 675 N N . PHE A 1 101 ? 7.490 20.971 74.599 1.00 31.06 124 PHE A N 1
ATOM 676 C CA . PHE A 1 101 ? 7.007 19.670 74.132 1.00 28.91 124 PHE A CA 1
ATOM 677 C C . PHE A 1 101 ? 8.198 18.830 73.722 1.00 29.71 124 PHE A C 1
ATOM 678 O O . PHE A 1 101 ? 9.185 19.350 73.225 1.00 31.32 124 PHE A O 1
ATOM 686 N N . TYR A 1 102 ? 8.082 17.523 73.875 1.00 29.26 125 TYR A N 1
ATOM 687 C CA . TYR A 1 102 ? 9.138 16.626 73.454 1.00 26.46 125 TYR A CA 1
ATOM 688 C C . TYR A 1 102 ? 8.538 15.566 72.549 1.00 26.42 125 TYR A C 1
ATOM 689 O O . TYR A 1 102 ? 7.704 14.763 73.000 1.00 29.34 125 TYR A O 1
ATOM 698 N N . LEU A 1 103 ? 9.015 15.531 71.311 1.00 23.36 126 LEU A N 1
ATOM 699 C CA . LEU A 1 103 ? 8.576 14.563 70.328 1.00 24.54 126 LEU A CA 1
ATOM 700 C C . LEU A 1 103 ? 9.687 13.539 70.157 1.00 23.57 126 LEU A C 1
ATOM 701 O O . LEU A 1 103 ? 10.718 13.854 69.607 1.00 24.07 126 LEU A O 1
ATOM 706 N N . VAL A 1 104 ? 9.465 12.321 70.640 1.00 23.19 127 VAL A N 1
ATOM 707 C CA . VAL A 1 104 ? 10.487 11.274 70.645 1.00 18.29 127 VAL A CA 1
ATOM 708 C C . VAL A 1 104 ? 10.263 10.341 69.474 1.00 20.50 127 VAL A C 1
ATOM 709 O O . VAL A 1 104 ? 9.268 9.607 69.450 1.00 24.64 127 VAL A O 1
ATOM 713 N N . GLY A 1 105 ? 11.208 10.346 68.548 1.00 22.10 128 GLY A N 1
ATOM 714 C CA . GLY A 1 105 ? 11.126 9.559 67.322 1.00 23.98 128 GLY A CA 1
ATOM 715 C C . GLY A 1 105 ? 12.350 8.715 67.062 1.00 24.30 128 GLY A C 1
ATOM 716 O O . GLY A 1 105 ? 13.333 8.732 67.811 1.00 24.78 128 GLY A O 1
ATOM 717 N N . GLU A 1 106 ? 12.267 7.929 66.007 1.00 21.83 129 GLU A N 1
ATOM 718 C CA . GLU A 1 106 ? 13.362 7.089 65.574 1.00 25.27 129 GLU A CA 1
ATOM 719 C C . GLU A 1 106 ? 14.432 8.028 65.010 1.00 28.27 129 GLU A C 1
ATOM 720 O O . GLU A 1 106 ? 14.083 9.022 64.362 1.00 26.07 129 GLU A O 1
ATOM 726 N N . VAL A 1 107 ? 15.711 7.711 65.215 1.00 23.59 130 VAL A N 1
ATOM 727 C CA A VAL A 1 107 ? 16.772 8.545 64.669 0.50 26.12 130 VAL A CA 1
ATOM 728 C CA B VAL A 1 107 ? 16.816 8.514 64.680 0.50 27.26 130 VAL A CA 1
ATOM 729 C C . VAL A 1 107 ? 17.188 8.011 63.300 1.00 25.92 130 VAL A C 1
ATOM 730 O O . VAL A 1 107 ? 17.283 6.797 63.087 1.00 28.09 130 VAL A O 1
ATOM 737 N N . TYR A 1 108 ? 17.422 8.929 62.383 1.00 26.78 131 TYR A N 1
ATOM 738 C CA . TYR A 1 108 ? 17.894 8.611 61.046 1.00 27.36 131 TYR A CA 1
ATOM 739 C C . TYR A 1 108 ? 19.279 9.208 60.834 1.00 27.57 131 TYR A C 1
ATOM 740 O O . TYR A 1 108 ? 19.524 10.366 61.162 1.00 28.90 131 TYR A O 1
ATOM 749 N N . THR A 1 109 ? 20.175 8.410 60.284 1.00 28.50 132 THR A N 1
ATOM 750 C CA . THR A 1 109 ? 21.599 8.723 60.255 1.00 32.76 132 THR A CA 1
ATOM 751 C C . THR A 1 109 ? 22.193 8.892 58.853 1.00 32.51 132 THR A C 1
ATOM 752 O O . THR A 1 109 ? 23.395 9.171 58.733 1.00 31.12 132 THR A O 1
ATOM 756 N N . GLY A 1 110 ? 21.379 8.710 57.811 1.00 29.18 133 GLY A N 1
ATOM 757 C CA . GLY A 1 110 ? 21.851 8.848 56.430 1.00 31.67 133 GLY A CA 1
ATOM 758 C C . GLY A 1 110 ? 21.911 10.263 55.888 1.00 33.72 133 GLY A C 1
ATOM 759 O O . GLY A 1 110 ? 22.361 10.484 54.752 1.00 35.27 133 GLY A O 1
ATOM 760 N N . GLY A 1 111 ? 21.449 11.221 56.680 1.00 27.84 134 GLY A N 1
ATOM 761 C CA . GLY A 1 111 ? 21.512 12.648 56.325 1.00 31.27 134 GLY A CA 1
ATOM 762 C C . GLY A 1 111 ? 20.441 13.090 55.352 1.00 28.73 134 GLY A C 1
ATOM 763 O O . GLY A 1 111 ? 19.628 12.295 54.912 1.00 28.61 134 GLY A O 1
ATOM 764 N N . GLU A 1 112 ? 20.453 14.372 54.991 1.00 26.56 135 GLU A N 1
ATOM 765 C CA . GLU A 1 112 ? 19.427 14.915 54.100 1.00 28.26 135 GLU A CA 1
ATOM 766 C C . GLU A 1 112 ? 19.603 14.404 52.674 1.00 26.70 135 GLU A C 1
ATOM 767 O O . GLU A 1 112 ? 20.744 14.284 52.171 1.00 30.11 135 GLU A O 1
ATOM 773 N N . LEU A 1 113 ? 18.491 14.061 52.027 1.00 27.01 136 LEU A N 1
ATOM 774 C CA . LEU A 1 113 ? 18.503 13.640 50.626 1.00 25.81 136 LEU A CA 1
ATOM 775 C C . LEU A 1 113 ? 19.436 14.436 49.714 1.00 28.51 136 LEU A C 1
ATOM 776 O O . LEU A 1 113 ? 20.297 13.858 49.045 1.00 31.60 136 LEU A O 1
ATOM 781 N N . PHE A 1 114 ? 19.272 15.755 49.649 1.00 26.36 137 PHE A N 1
ATOM 782 C CA . PHE A 1 114 ? 20.048 16.539 48.681 1.00 28.36 137 PHE A CA 1
ATOM 783 C C . PHE A 1 114 ? 21.543 16.436 48.938 1.00 30.55 137 PHE A C 1
ATOM 784 O O . PHE A 1 114 ? 22.357 16.461 48.003 1.00 33.68 137 PHE A O 1
ATOM 792 N N . ASP A 1 115 ? 21.912 16.304 50.205 1.00 30.85 138 ASP A N 1
ATOM 793 C CA . ASP A 1 115 ? 23.314 16.122 50.570 1.00 32.37 138 ASP A CA 1
ATOM 794 C C . ASP A 1 115 ? 23.879 14.778 50.071 1.00 37.78 138 ASP A C 1
ATOM 795 O O . ASP A 1 115 ? 25.055 14.701 49.716 1.00 42.10 138 ASP A O 1
ATOM 800 N N . GLU A 1 116 ? 23.047 13.743 50.013 1.00 35.23 139 GLU A N 1
ATOM 801 C CA . GLU A 1 116 ? 23.462 12.444 49.467 1.00 39.78 139 GLU A CA 1
ATOM 802 C C . GLU A 1 116 ? 23.584 12.518 47.932 1.00 41.87 139 GLU A C 1
ATOM 803 O O . GLU A 1 116 ? 24.527 11.973 47.331 1.00 41.70 139 GLU A O 1
ATOM 809 N N . ILE A 1 117 ? 22.642 13.215 47.305 1.00 40.16 140 ILE A N 1
ATOM 810 C CA . ILE A 1 117 ? 22.650 13.391 45.845 1.00 41.30 140 ILE A CA 1
ATOM 811 C C . ILE A 1 117 ? 23.908 14.066 45.315 1.00 41.88 140 ILE A C 1
ATOM 812 O O . ILE A 1 117 ? 24.468 13.612 44.321 1.00 46.55 140 ILE A O 1
ATOM 817 N N . ILE A 1 118 ? 24.342 15.149 45.956 1.00 42.20 141 ILE A N 1
ATOM 818 C CA . ILE A 1 118 ? 25.507 15.890 45.469 1.00 44.54 141 ILE A CA 1
ATOM 819 C C . ILE A 1 118 ? 26.835 15.133 45.723 1.00 49.87 141 ILE A C 1
ATOM 820 O O . ILE A 1 118 ? 27.847 15.449 45.109 1.00 52.16 141 ILE A O 1
ATOM 825 N N . SER A 1 119 ? 26.821 14.136 46.609 1.00 52.36 142 SER A N 1
ATOM 826 C CA . SER A 1 119 ? 28.000 13.275 46.831 1.00 57.52 142 SER A CA 1
ATOM 827 C C . SER A 1 119 ? 28.177 12.186 45.756 1.00 61.51 142 SER A C 1
ATOM 828 O O . SER A 1 119 ? 29.103 11.387 45.846 1.00 63.71 142 SER A O 1
ATOM 831 N N . ARG A 1 120 ? 27.280 12.129 44.770 1.00 63.98 143 ARG A N 1
ATOM 832 C CA . ARG A 1 120 ? 27.401 11.162 43.682 1.00 67.14 143 ARG A CA 1
ATOM 833 C C . ARG A 1 120 ? 27.943 11.854 42.440 1.00 67.59 143 ARG A C 1
ATOM 834 O O . ARG A 1 120 ? 27.772 13.061 42.267 1.00 68.16 143 ARG A O 1
ATOM 842 N N . LYS A 1 121 ? 28.603 11.080 41.588 1.00 67.91 144 LYS A N 1
ATOM 843 C CA . LYS A 1 121 ? 29.115 11.576 40.312 1.00 68.48 144 LYS A CA 1
ATOM 844 C C . LYS A 1 121 ? 28.054 11.380 39.226 1.00 64.94 144 LYS A C 1
ATOM 845 O O . LYS A 1 121 ? 28.085 12.048 38.193 1.00 63.96 144 LYS A O 1
ATOM 851 N N . ARG A 1 122 ? 27.108 10.475 39.480 1.00 61.22 145 ARG A N 1
ATOM 852 C CA . ARG A 1 122 ? 26.032 10.157 38.536 1.00 59.30 145 ARG A CA 1
ATOM 853 C C . ARG A 1 122 ? 24.634 10.310 39.183 1.00 52.03 145 ARG A C 1
ATOM 854 O O . ARG A 1 122 ? 24.434 9.912 40.336 1.00 48.53 145 ARG A O 1
ATOM 862 N N . PHE A 1 123 ? 23.685 10.860 38.413 1.00 47.87 146 PHE A N 1
ATOM 863 C CA . PHE A 1 123 ? 22.279 11.026 38.830 1.00 41.93 146 PHE A CA 1
ATOM 864 C C . PHE A 1 123 ? 21.335 11.120 37.623 1.00 41.20 146 PHE A C 1
ATOM 865 O O . PHE A 1 123 ? 21.406 12.063 36.860 1.00 41.72 146 PHE A O 1
ATOM 873 N N . SER A 1 124 ? 20.435 10.158 37.463 1.00 42.01 147 SER A N 1
ATOM 874 C CA . SER A 1 124 ? 19.584 10.093 36.261 1.00 39.80 147 SER A CA 1
ATOM 875 C C . SER A 1 124 ? 18.117 10.190 36.598 1.00 34.54 147 SER A C 1
ATOM 876 O O . SER A 1 124 ? 17.737 10.190 37.776 1.00 33.79 147 SER A O 1
ATOM 879 N N . GLU A 1 125 ? 17.267 10.237 35.572 1.00 31.97 148 GLU A N 1
ATOM 880 C CA . GLU A 1 125 ? 15.817 10.194 35.819 1.00 32.25 148 GLU A CA 1
ATOM 881 C C . GLU A 1 125 ? 15.389 8.934 36.570 1.00 30.93 148 GLU A C 1
ATOM 882 O O . GLU A 1 125 ? 14.414 8.947 37.324 1.00 32.68 148 GLU A O 1
ATOM 888 N N . VAL A 1 126 ? 16.110 7.831 36.393 1.00 33.92 149 VAL A N 1
ATOM 889 C CA . VAL A 1 126 ? 15.809 6.633 37.177 1.00 33.23 149 VAL A CA 1
ATOM 890 C C . VAL A 1 126 ? 15.989 6.883 38.662 1.00 34.00 149 VAL A C 1
ATOM 891 O O . VAL A 1 126 ? 15.121 6.533 39.471 1.00 33.04 149 VAL A O 1
ATOM 895 N N . ASP A 1 127 ? 17.111 7.494 39.031 1.00 34.66 150 ASP A N 1
ATOM 896 C CA . ASP A 1 127 ? 17.342 7.826 40.444 1.00 34.27 150 ASP A CA 1
ATOM 897 C C . ASP A 1 127 ? 16.268 8.788 40.975 1.00 34.74 150 ASP A C 1
ATOM 898 O O . ASP A 1 127 ? 15.771 8.604 42.076 1.00 31.01 150 ASP A O 1
ATOM 903 N N . ALA A 1 128 ? 15.895 9.799 40.183 1.00 31.55 151 ALA A N 1
ATOM 904 C CA . ALA A 1 128 ? 14.857 10.752 40.618 1.00 29.94 151 ALA A CA 1
ATOM 905 C C . ALA A 1 128 ? 13.476 10.085 40.782 1.00 29.15 151 ALA A C 1
ATOM 906 O O . ALA A 1 128 ? 12.754 10.349 41.767 1.00 27.70 151 ALA A O 1
ATOM 908 N N . ALA A 1 129 ? 13.097 9.230 39.828 1.00 31.40 152 ALA A N 1
ATOM 909 C CA . ALA A 1 129 ? 11.830 8.503 39.916 1.00 27.86 152 ALA A CA 1
ATOM 910 C C . ALA A 1 129 ? 11.772 7.612 41.156 1.00 27.66 152 ALA A C 1
ATOM 911 O O . ALA A 1 129 ? 10.753 7.551 41.821 1.00 28.31 152 ALA A O 1
ATOM 913 N N . ARG A 1 130 ? 12.861 6.918 41.479 1.00 33.26 153 ARG A N 1
ATOM 914 C CA . ARG A 1 130 ? 12.860 6.074 42.666 1.00 35.06 153 ARG A CA 1
ATOM 915 C C . ARG A 1 130 ? 12.736 6.902 43.950 1.00 31.13 153 ARG A C 1
ATOM 916 O O . ARG A 1 130 ? 12.053 6.485 44.883 1.00 31.08 153 ARG A O 1
ATOM 924 N N . ILE A 1 131 ? 13.393 8.059 43.999 1.00 28.96 154 ILE A N 1
ATOM 925 C CA . ILE A 1 131 ? 13.219 9.013 45.103 1.00 27.35 154 ILE A CA 1
ATOM 926 C C . ILE A 1 131 ? 11.768 9.526 45.231 1.00 26.20 154 ILE A C 1
ATOM 927 O O . ILE A 1 131 ? 11.161 9.432 46.308 1.00 25.48 154 ILE A O 1
ATOM 932 N N . ILE A 1 132 ? 11.229 10.080 44.147 1.00 24.07 155 ILE A N 1
ATOM 933 C CA . ILE A 1 132 ? 9.857 10.598 44.153 1.00 27.51 155 ILE A CA 1
ATOM 934 C C . ILE A 1 132 ? 8.806 9.506 44.436 1.00 26.86 155 ILE A C 1
ATOM 935 O O . ILE A 1 132 ? 7.841 9.773 45.143 1.00 23.36 155 ILE A O 1
ATOM 940 N N . ARG A 1 133 ? 8.997 8.283 43.947 1.00 27.09 156 ARG A N 1
ATOM 941 C CA . ARG A 1 133 ? 8.072 7.200 44.286 1.00 25.57 156 ARG A CA 1
ATOM 942 C C . ARG A 1 133 ? 7.955 7.042 45.816 1.00 26.02 156 ARG A C 1
ATOM 943 O O . ARG A 1 133 ? 6.856 6.897 46.330 1.00 27.39 156 ARG A O 1
ATOM 951 N N . GLN A 1 134 ? 9.092 7.063 46.498 1.00 24.53 157 GLN A N 1
ATOM 952 C CA . GLN A 1 134 ? 9.152 6.922 47.954 1.00 26.39 157 GLN A CA 1
ATOM 953 C C . GLN A 1 134 ? 8.428 8.052 48.669 1.00 24.93 157 GLN A C 1
ATOM 954 O O . GLN A 1 134 ? 7.679 7.805 49.593 1.00 27.03 157 GLN A O 1
ATOM 960 N N . VAL A 1 135 ? 8.671 9.292 48.236 1.00 22.51 158 VAL A N 1
ATOM 961 C CA . VAL A 1 135 ? 8.040 10.445 48.820 1.00 21.55 158 VAL A CA 1
ATOM 962 C C . VAL A 1 135 ? 6.518 10.359 48.587 1.00 23.53 158 VAL A C 1
ATOM 963 O O . VAL A 1 135 ? 5.725 10.549 49.505 1.00 22.42 158 VAL A O 1
ATOM 967 N N . LEU A 1 136 ? 6.112 10.031 47.371 1.00 22.41 159 LEU A N 1
ATOM 968 C CA . LEU A 1 136 ? 4.680 9.891 47.052 1.00 22.07 159 LEU A CA 1
ATOM 969 C C . LEU A 1 136 ? 4.004 8.726 47.795 1.00 21.07 159 LEU A C 1
ATOM 970 O O . LEU A 1 136 ? 2.841 8.820 48.213 1.00 25.11 159 LEU A O 1
ATOM 975 N N . SER A 1 137 ? 4.754 7.658 48.030 1.00 23.39 160 SER A N 1
ATOM 976 C CA . SER A 1 137 ? 4.256 6.535 48.781 1.00 26.23 160 SER A CA 1
ATOM 977 C C . SER A 1 137 ? 3.976 6.950 50.228 1.00 26.01 160 SER A C 1
ATOM 978 O O . SER A 1 137 ? 2.898 6.648 50.755 1.00 22.88 160 SER A O 1
ATOM 981 N N . GLY A 1 138 ? 4.914 7.668 50.844 1.00 22.43 161 GLY A N 1
ATOM 982 C CA . GLY A 1 138 ? 4.705 8.167 52.219 1.00 22.18 161 GLY A CA 1
ATOM 983 C C . GLY A 1 138 ? 3.543 9.142 52.309 1.00 22.27 161 GLY A C 1
ATOM 984 O O . GLY A 1 138 ? 2.697 9.034 53.187 1.00 21.18 161 GLY A O 1
ATOM 985 N N . ILE A 1 139 ? 3.515 10.113 51.393 1.00 20.49 162 ILE A N 1
ATOM 986 C CA . ILE A 1 139 ? 2.443 11.078 51.332 1.00 21.49 162 ILE A CA 1
ATOM 987 C C . ILE A 1 139 ? 1.058 10.415 51.122 1.00 22.54 162 ILE A C 1
ATOM 988 O O . ILE A 1 139 ? 0.093 10.730 51.843 1.00 22.74 162 ILE A O 1
ATOM 993 N N . THR A 1 140 ? 0.970 9.486 50.176 1.00 23.02 163 THR A N 1
ATOM 994 C CA . THR A 1 140 ? -0.265 8.699 49.953 1.00 22.62 163 THR A CA 1
ATOM 995 C C . THR A 1 140 ? -0.824 8.078 51.253 1.00 24.07 163 THR A C 1
ATOM 996 O O . THR A 1 140 ? -2.026 8.228 51.556 1.00 24.85 163 THR A O 1
ATOM 1000 N N . TYR A 1 141 ? 0.053 7.413 52.015 1.00 21.27 164 TYR A N 1
ATOM 1001 C CA . TYR A 1 141 ? -0.301 6.771 53.271 1.00 22.60 164 TYR A CA 1
ATOM 1002 C C . TYR A 1 141 ? -0.833 7.796 54.268 1.00 22.80 164 TYR A C 1
ATOM 1003 O O . TYR A 1 141 ? -1.854 7.571 54.892 1.00 24.01 164 TYR A O 1
ATOM 1020 N N . HIS A 1 143 ? -2.073 10.786 53.720 1.00 20.08 166 HIS A N 1
ATOM 1021 C CA . HIS A 1 143 ? -3.302 11.383 53.258 1.00 22.03 166 HIS A CA 1
ATOM 1022 C C . HIS A 1 143 ? -4.518 10.457 53.488 1.00 25.24 166 HIS A C 1
ATOM 1023 O O . HIS A 1 143 ? -5.587 10.908 53.891 1.00 24.20 166 HIS A O 1
ATOM 1030 N N . LYS A 1 144 ? -4.350 9.165 53.262 1.00 24.17 167 LYS A N 1
ATOM 1031 C CA . LYS A 1 144 ? -5.378 8.177 53.631 1.00 26.34 167 LYS A CA 1
ATOM 1032 C C . LYS A 1 144 ? -5.768 8.279 55.100 1.00 25.26 167 LYS A C 1
ATOM 1033 O O . LYS A 1 144 ? -6.869 7.908 55.497 1.00 26.66 167 LYS A O 1
ATOM 1039 N N . ASN A 1 145 ? -4.828 8.725 55.914 1.00 23.46 168 ASN A N 1
ATOM 1040 C CA . ASN A 1 145 ? -5.063 8.903 57.348 1.00 26.06 168 ASN A CA 1
ATOM 1041 C C . ASN A 1 145 ? -5.406 10.353 57.744 1.00 26.44 168 ASN A C 1
ATOM 1042 O O . ASN A 1 145 ? -5.373 10.701 58.911 1.00 26.15 168 ASN A O 1
ATOM 1047 N N . LYS A 1 146 ? -5.723 11.173 56.751 1.00 22.77 169 LYS A N 1
ATOM 1048 C CA . LYS A 1 146 ? -6.154 12.562 56.941 1.00 27.37 169 LYS A CA 1
ATOM 1049 C C . LYS A 1 146 ? -5.108 13.434 57.646 1.00 28.78 169 LYS A C 1
ATOM 1050 O O . LYS A 1 146 ? -5.459 14.352 58.388 1.00 29.26 169 LYS A O 1
ATOM 1056 N N . ILE A 1 147 ? -3.833 13.147 57.410 1.00 25.09 170 ILE A N 1
ATOM 1057 C CA . ILE A 1 147 ? -2.737 13.956 57.934 1.00 27.37 170 ILE A CA 1
ATOM 1058 C C . ILE A 1 147 ? -2.069 14.674 56.745 1.00 28.88 170 ILE A C 1
ATOM 1059 O O . ILE A 1 147 ? -1.751 14.040 55.735 1.00 27.57 170 ILE A O 1
ATOM 1064 N N . VAL A 1 148 ? -1.870 15.986 56.892 1.00 24.14 171 VAL A N 1
ATOM 1065 C CA . VAL A 1 148 ? -1.253 16.863 55.879 1.00 23.73 171 VAL A CA 1
ATOM 1066 C C . VAL A 1 148 ? 0.102 17.376 56.396 1.00 23.23 171 VAL A C 1
ATOM 1067 O O . VAL A 1 148 ? 0.295 17.537 57.574 1.00 23.69 171 VAL A O 1
ATOM 1071 N N . HIS A 1 149 ? 1.093 17.522 55.526 1.00 20.49 172 HIS A N 1
ATOM 1072 C CA . HIS A 1 149 ? 2.395 17.987 56.000 1.00 20.62 172 HIS A CA 1
ATOM 1073 C C . HIS A 1 149 ? 2.430 19.517 55.926 1.00 20.16 172 HIS A C 1
ATOM 1074 O O . HIS A 1 149 ? 2.703 20.179 56.912 1.00 20.21 172 HIS A O 1
ATOM 1081 N N . ARG A 1 150 ? 2.135 20.048 54.734 1.00 19.78 173 ARG A N 1
ATOM 1082 C CA . ARG A 1 150 ? 2.111 21.476 54.419 1.00 23.51 173 ARG A CA 1
ATOM 1083 C C . ARG A 1 150 ? 3.503 22.108 54.254 1.00 25.69 173 ARG A C 1
ATOM 1084 O O . ARG A 1 150 ? 3.686 23.056 53.453 1.00 27.70 173 ARG A O 1
ATOM 1092 N N . ASP A 1 151 ? 4.504 21.558 54.943 1.00 22.15 174 ASP A N 1
ATOM 1093 C CA . ASP A 1 151 ? 5.821 22.169 54.944 1.00 23.29 174 ASP A CA 1
ATOM 1094 C C . ASP A 1 151 ? 6.838 21.224 54.372 1.00 25.18 174 ASP A C 1
ATOM 1095 O O . ASP A 1 151 ? 7.977 21.234 54.810 1.00 26.57 174 ASP A O 1
ATOM 1100 N N . LEU A 1 152 ? 6.424 20.374 53.423 1.00 23.05 175 LEU A N 1
ATOM 1101 C CA . LEU A 1 152 ? 7.354 19.442 52.810 1.00 23.12 175 LEU A CA 1
ATOM 1102 C C . LEU A 1 152 ? 8.467 20.241 52.120 1.00 23.88 175 LEU A C 1
ATOM 1103 O O . LEU A 1 152 ? 8.207 21.195 51.386 1.00 23.32 175 LEU A O 1
ATOM 1108 N N . LYS A 1 153 ? 9.716 19.901 52.443 1.00 21.70 176 LYS A N 1
ATOM 1109 C CA . LYS A 1 153 ? 10.871 20.495 51.807 1.00 23.14 176 LYS A CA 1
ATOM 1110 C C . LYS A 1 153 ? 12.014 19.468 51.894 1.00 22.98 176 LYS A C 1
ATOM 1111 O O . LYS A 1 153 ? 11.906 18.492 52.651 1.00 22.91 176 LYS A O 1
ATOM 1117 N N . PRO A 1 154 ? 13.092 19.684 51.139 1.00 22.85 177 PRO A N 1
ATOM 1118 C CA . PRO A 1 154 ? 14.240 18.753 51.128 1.00 24.49 177 PRO A CA 1
ATOM 1119 C C . PRO A 1 154 ? 14.832 18.434 52.510 1.00 23.52 177 PRO A C 1
ATOM 1120 O O . PRO A 1 154 ? 15.195 17.286 52.765 1.00 23.69 177 PRO A O 1
ATOM 1124 N N . GLU A 1 155 ? 14.875 19.414 53.413 1.00 25.18 178 GLU A N 1
ATOM 1125 C CA . GLU A 1 155 ? 15.373 19.192 54.791 1.00 25.52 178 GLU A CA 1
ATOM 1126 C C . GLU A 1 155 ? 14.499 18.215 55.575 1.00 23.06 178 GLU A C 1
ATOM 1127 O O . GLU A 1 155 ? 14.958 17.638 56.549 1.00 27.35 178 GLU A O 1
ATOM 1133 N N . ASN A 1 156 ? 13.257 17.996 55.131 1.00 23.83 179 ASN A N 1
ATOM 1134 C CA . ASN A 1 156 ? 12.398 17.001 55.740 1.00 19.39 179 ASN A CA 1
ATOM 1135 C C . ASN A 1 156 ? 12.502 15.599 55.149 1.00 21.64 179 ASN A C 1
ATOM 1136 O O . ASN A 1 156 ? 11.724 14.716 55.547 1.00 24.72 179 ASN A O 1
ATOM 1141 N N . LEU A 1 157 ? 13.444 15.395 54.231 1.00 21.78 180 LEU A N 1
ATOM 1142 C CA . LEU A 1 157 ? 13.640 14.103 53.599 1.00 20.13 180 LEU A CA 1
ATOM 1143 C C . LEU A 1 157 ? 14.999 13.578 54.045 1.00 21.68 180 LEU A C 1
ATOM 1144 O O . LEU A 1 157 ? 16.054 14.017 53.571 1.00 26.00 180 LEU A O 1
ATOM 1149 N N . LEU A 1 158 ? 14.970 12.663 55.004 1.00 21.93 181 LEU A N 1
ATOM 1150 C CA . LEU A 1 158 ? 16.204 12.085 55.567 1.00 25.73 181 LEU A CA 1
ATOM 1151 C C . LEU A 1 158 ? 16.362 10.648 55.120 1.00 29.60 181 LEU A C 1
ATOM 1152 O O . LEU A 1 158 ? 15.399 9.889 55.096 1.00 29.88 181 LEU A O 1
ATOM 1157 N N . LEU A 1 159 ? 17.585 10.264 54.785 1.00 28.81 182 LEU A N 1
ATOM 1158 C CA . LEU A 1 159 ? 17.823 8.884 54.419 1.00 29.56 182 LEU A CA 1
ATOM 1159 C C . LEU A 1 159 ? 17.975 8.095 55.719 1.00 29.20 182 LEU A C 1
ATOM 1160 O O . LEU A 1 159 ? 18.637 8.528 56.636 1.00 28.48 182 LEU A O 1
ATOM 1165 N N . GLU A 1 160 ? 17.311 6.951 55.786 1.00 31.74 183 GLU A N 1
ATOM 1166 C CA . GLU A 1 160 ? 17.204 6.188 57.049 1.00 36.47 183 GLU A CA 1
ATOM 1167 C C . GLU A 1 160 ? 18.553 5.845 57.670 1.00 35.94 183 GLU A C 1
ATOM 1168 O O . GLU A 1 160 ? 18.734 5.925 58.909 1.00 29.58 183 GLU A O 1
ATOM 1174 N N . SER A 1 161 ? 19.492 5.465 56.809 1.00 36.38 184 SER A N 1
ATOM 1175 C CA . SER A 1 161 ? 20.842 5.178 57.224 1.00 39.51 184 SER A CA 1
ATOM 1176 C C . SER A 1 161 ? 21.788 5.500 56.069 1.00 41.93 184 SER A C 1
ATOM 1177 O O . SER A 1 161 ? 21.369 5.951 55.011 1.00 37.28 184 SER A O 1
ATOM 1180 N N . LYS A 1 162 ? 23.064 5.221 56.265 1.00 45.65 185 LYS A N 1
ATOM 1181 C CA . LYS A 1 162 ? 24.067 5.451 55.222 1.00 52.04 185 LYS A CA 1
ATOM 1182 C C . LYS A 1 162 ? 24.080 4.335 54.161 1.00 53.61 185 LYS A C 1
ATOM 1183 O O . LYS A 1 162 ? 24.840 4.419 53.201 1.00 54.06 185 LYS A O 1
ATOM 1189 N N . SER A 1 163 ? 23.257 3.300 54.334 1.00 55.79 186 SER A N 1
ATOM 1190 C CA . SER A 1 163 ? 23.250 2.148 53.426 1.00 59.50 186 SER A CA 1
ATOM 1191 C C . SER A 1 163 ? 22.799 2.536 52.014 1.00 60.75 186 SER A C 1
ATOM 1192 O O . SER A 1 163 ? 21.840 3.298 51.831 1.00 55.97 186 SER A O 1
ATOM 1195 N N . LYS A 1 164 ? 23.517 2.002 51.028 1.00 63.90 187 LYS A N 1
ATOM 1196 C CA . LYS A 1 164 ? 23.245 2.223 49.593 1.00 65.79 187 LYS A CA 1
ATOM 1197 C C . LYS A 1 164 ? 21.759 2.328 49.203 1.00 64.05 187 LYS A C 1
ATOM 1198 O O . LYS A 1 164 ? 21.369 3.272 48.509 1.00 62.74 187 LYS A O 1
ATOM 1204 N N . ASP A 1 165 ? 20.943 1.371 49.648 1.00 63.78 188 ASP A N 1
ATOM 1205 C CA . ASP A 1 165 ? 19.518 1.350 49.305 1.00 65.49 188 ASP A CA 1
ATOM 1206 C C . ASP A 1 165 ? 18.613 1.691 50.516 1.00 61.92 188 ASP A C 1
ATOM 1207 O O . ASP A 1 165 ? 17.587 1.030 50.754 1.00 63.76 188 ASP A O 1
ATOM 1212 N N . ALA A 1 166 ? 18.992 2.729 51.265 1.00 54.14 189 ALA A N 1
ATOM 1213 C CA . ALA A 1 166 ? 18.224 3.151 52.449 1.00 49.16 189 ALA A CA 1
ATOM 1214 C C . ALA A 1 166 ? 16.994 3.908 52.011 1.00 42.28 189 ALA A C 1
ATOM 1215 O O . ALA A 1 166 ? 17.027 4.663 51.039 1.00 43.74 189 ALA A O 1
ATOM 1217 N N . ASN A 1 167 ? 15.908 3.733 52.749 1.00 39.32 190 ASN A N 1
ATOM 1218 C CA . ASN A 1 167 ? 14.687 4.424 52.408 1.00 40.38 190 ASN A CA 1
ATOM 1219 C C . ASN A 1 167 ? 14.753 5.886 52.813 1.00 34.30 190 ASN A C 1
ATOM 1220 O O . ASN A 1 167 ? 15.509 6.256 53.713 1.00 28.00 190 ASN A O 1
ATOM 1225 N N . ILE A 1 168 ? 13.984 6.712 52.119 1.00 29.84 191 ILE A N 1
ATOM 1226 C CA . ILE A 1 168 ? 13.807 8.099 52.533 1.00 27.63 191 ILE A CA 1
ATOM 1227 C C . ILE A 1 168 ? 12.724 8.118 53.599 1.00 25.04 191 ILE A C 1
ATOM 1228 O O . ILE A 1 168 ? 11.711 7.462 53.437 1.00 28.84 191 ILE A O 1
ATOM 1233 N N . ARG A 1 169 ? 12.951 8.857 54.685 1.00 25.30 192 ARG A N 1
ATOM 1234 C CA . ARG A 1 169 ? 11.953 9.051 55.746 1.00 22.59 192 ARG A CA 1
ATOM 1235 C C . ARG A 1 169 ? 11.525 10.491 55.798 1.00 24.08 192 ARG A C 1
ATOM 1236 O O . ARG A 1 169 ? 12.353 11.385 55.918 1.00 22.95 192 ARG A O 1
ATOM 1244 N N . ILE A 1 170 ? 10.228 10.724 55.643 1.00 24.51 193 ILE A N 1
ATOM 1245 C CA . ILE A 1 170 ? 9.695 12.077 55.710 1.00 21.15 193 ILE A CA 1
ATOM 1246 C C . ILE A 1 170 ? 9.456 12.392 57.195 1.00 21.22 193 ILE A C 1
ATOM 1247 O O . ILE A 1 170 ? 8.757 11.655 57.899 1.00 23.92 193 ILE A O 1
ATOM 1252 N N . ILE A 1 171 ? 10.027 13.490 57.654 1.00 20.98 194 ILE A N 1
ATOM 1253 C CA . ILE A 1 171 ? 9.862 13.955 59.005 1.00 22.53 194 ILE A CA 1
ATOM 1254 C C . ILE A 1 171 ? 8.906 15.140 59.076 1.00 21.13 194 ILE A C 1
ATOM 1255 O O . ILE A 1 171 ? 8.742 15.889 58.095 1.00 21.24 194 ILE A O 1
ATOM 1260 N N . ASP A 1 172 ? 8.264 15.252 60.235 1.00 22.74 195 ASP A N 1
ATOM 1261 C CA . ASP A 1 172 ? 7.406 16.403 60.636 1.00 24.01 195 ASP A CA 1
ATOM 1262 C C . ASP A 1 172 ? 5.962 16.370 60.083 1.00 25.38 195 ASP A C 1
ATOM 1263 O O . ASP A 1 172 ? 5.264 17.383 60.138 1.00 21.91 195 ASP A O 1
ATOM 1268 N N . PHE A 1 173 ? 5.494 15.230 59.579 1.00 22.60 196 PHE A N 1
ATOM 1269 C CA . PHE A 1 173 ? 4.111 15.140 59.115 1.00 27.13 196 PHE A CA 1
ATOM 1270 C C . PHE A 1 173 ? 3.193 15.482 60.278 1.00 28.95 196 PHE A C 1
ATOM 1271 O O . PHE A 1 173 ? 3.369 14.979 61.401 1.00 31.74 196 PHE A O 1
ATOM 1279 N N . GLY A 1 174 ? 2.256 16.386 60.034 1.00 27.44 197 GLY A N 1
ATOM 1280 C CA . GLY A 1 174 ? 1.190 16.670 60.990 1.00 30.23 197 GLY A CA 1
ATOM 1281 C C . GLY A 1 174 ? 1.522 17.759 61.985 1.00 29.75 197 GLY A C 1
ATOM 1282 O O . GLY A 1 174 ? 0.624 18.241 62.668 1.00 31.72 197 GLY A O 1
ATOM 1283 N N . LEU A 1 175 ? 2.796 18.141 62.101 1.00 24.77 198 LEU A N 1
ATOM 1284 C CA . LEU A 1 175 ? 3.164 19.187 63.042 1.00 23.64 198 LEU A CA 1
ATOM 1285 C C . LEU A 1 175 ? 2.574 20.564 62.724 1.00 26.65 198 LEU A C 1
ATOM 1286 O O . LEU A 1 175 ? 2.178 21.302 63.629 1.00 23.81 198 LEU A O 1
ATOM 1291 N N . SER A 1 176 ? 2.547 20.934 61.449 1.00 22.04 199 SER A N 1
ATOM 1292 C CA . SER A 1 176 ? 2.067 22.266 61.065 1.00 26.40 199 SER A CA 1
ATOM 1293 C C . SER A 1 176 ? 0.605 22.500 61.368 1.00 29.15 199 SER A C 1
ATOM 1294 O O . SER A 1 176 ? 0.160 23.648 61.410 1.00 30.43 199 SER A O 1
ATOM 1297 N N . THR A 1 177 ? -0.158 21.424 61.537 1.00 31.55 200 THR A N 1
ATOM 1298 C CA . THR A 1 177 ? -1.556 21.534 61.924 1.00 34.39 200 THR A CA 1
ATOM 1299 C C . THR A 1 177 ? -1.652 22.030 63.374 1.00 32.13 200 THR A C 1
ATOM 1300 O O . THR A 1 177 ? -2.603 22.710 63.730 1.00 30.45 200 THR A O 1
ATOM 1304 N N . HIS A 1 178 ? -0.626 21.759 64.186 1.00 28.19 201 HIS A N 1
ATOM 1305 C CA . HIS A 1 178 ? -0.686 22.068 65.632 1.00 27.49 201 HIS A CA 1
ATOM 1306 C C . HIS A 1 178 ? 0.192 23.183 66.117 1.00 27.98 201 HIS A C 1
ATOM 1307 O O . HIS A 1 178 ? -0.101 23.789 67.150 1.00 29.19 201 HIS A O 1
ATOM 1314 N N . PHE A 1 179 ? 1.241 23.505 65.371 1.00 29.47 202 PHE A N 1
ATOM 1315 C CA . PHE A 1 179 ? 2.184 24.523 65.790 1.00 28.69 202 PHE A CA 1
ATOM 1316 C C . PHE A 1 179 ? 2.356 25.613 64.730 1.00 33.05 202 PHE A C 1
ATOM 1317 O O . PHE A 1 179 ? 2.396 25.317 63.530 1.00 31.94 202 PHE A O 1
ATOM 1325 N N . GLU A 1 180 ? 2.428 26.863 65.186 1.00 33.60 203 GLU A N 1
ATOM 1326 C CA . GLU A 1 180 ? 2.608 28.029 64.302 1.00 40.46 203 GLU A CA 1
ATOM 1327 C C . GLU A 1 180 ? 4.046 28.172 63.804 1.00 39.76 203 GLU A C 1
ATOM 1328 O O . GLU A 1 180 ? 4.991 28.155 64.591 1.00 36.83 203 GLU A O 1
ATOM 1334 N N . ALA A 1 181 ? 4.182 28.325 62.489 1.00 46.08 204 ALA A N 1
ATOM 1335 C CA . ALA A 1 181 ? 5.479 28.536 61.849 1.00 47.52 204 ALA A CA 1
ATOM 1336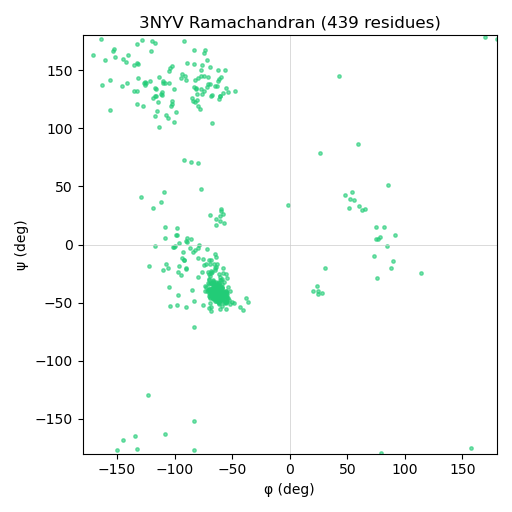 C C . ALA A 1 181 ? 6.162 29.810 62.378 1.00 47.64 204 ALA A C 1
ATOM 1337 O O . ALA A 1 181 ? 5.506 30.809 62.670 1.00 43.80 204 ALA A O 1
ATOM 1339 N N . SER A 1 182 ? 7.483 29.764 62.507 1.00 46.16 205 SER A N 1
ATOM 1340 C CA . SER A 1 182 ? 8.236 30.919 62.973 1.00 47.16 205 SER A CA 1
ATOM 1341 C C . SER A 1 182 ? 8.190 31.986 61.912 1.00 46.34 205 SER A C 1
ATOM 1342 O O . SER A 1 182 ? 8.049 31.686 60.730 1.00 46.81 205 SER A O 1
ATOM 1345 N N . LYS A 1 183 ? 8.310 33.230 62.350 1.00 45.51 206 LYS A N 1
ATOM 1346 C CA . LYS A 1 183 ? 8.364 34.366 61.452 1.00 45.41 206 LYS A CA 1
ATOM 1347 C C . LYS A 1 183 ? 9.796 34.847 61.280 1.00 47.33 206 LYS A C 1
ATOM 1348 O O . LYS A 1 183 ? 10.049 35.782 60.517 1.00 46.18 206 LYS A O 1
ATOM 1354 N N . LYS A 1 184 ? 10.728 34.201 61.984 1.00 44.28 207 LYS A N 1
ATOM 1355 C CA . LYS A 1 184 ? 12.142 34.578 61.960 1.00 44.52 207 LYS A CA 1
ATOM 1356 C C . LYS A 1 184 ? 12.836 33.963 60.749 1.00 41.75 207 LYS A C 1
ATOM 1357 O O . LYS A 1 184 ? 12.690 32.766 60.465 1.00 40.08 207 LYS A O 1
ATOM 1371 N N . LYS A 1 186 ? 15.882 33.088 60.232 1.00 46.85 209 LYS A N 1
ATOM 1372 C CA . LYS A 1 186 ? 16.764 31.953 60.532 1.00 46.40 209 LYS A CA 1
ATOM 1373 C C . LYS A 1 186 ? 15.996 30.627 60.604 1.00 46.12 209 LYS A C 1
ATOM 1374 O O . LYS A 1 186 ? 16.601 29.555 60.506 1.00 46.28 209 LYS A O 1
ATOM 1380 N N . ASP A 1 187 ? 14.679 30.712 60.801 1.00 43.74 210 ASP A N 1
ATOM 1381 C CA . ASP A 1 187 ? 13.795 29.548 60.775 1.00 42.16 210 ASP A CA 1
ATOM 1382 C C . ASP A 1 187 ? 13.120 29.329 59.407 1.00 42.96 210 ASP A C 1
ATOM 1383 O O . ASP A 1 187 ? 12.613 28.245 59.134 1.00 44.69 210 ASP A O 1
ATOM 1388 N N . LYS A 1 188 ? 13.079 30.353 58.560 1.00 47.67 211 LYS A N 1
ATOM 1389 C CA . LYS A 1 188 ? 12.336 30.273 57.285 1.00 47.01 211 LYS A CA 1
ATOM 1390 C C . LYS A 1 188 ? 13.186 29.986 56.046 1.00 48.44 211 LYS A C 1
ATOM 1391 O O . LYS A 1 188 ? 12.647 29.883 54.944 1.00 38.69 211 LYS A O 1
ATOM 1397 N N . ILE A 1 189 ? 14.505 29.861 56.207 1.00 49.91 212 ILE A N 1
ATOM 1398 C CA . ILE A 1 189 ? 15.391 29.626 55.066 1.00 49.98 212 ILE A CA 1
ATOM 1399 C C . ILE A 1 189 ? 14.889 28.432 54.315 1.00 46.06 212 ILE A C 1
ATOM 1400 O O . ILE A 1 189 ? 14.584 27.417 54.918 1.00 48.00 212 ILE A O 1
ATOM 1405 N N . GLY A 1 190 ? 14.766 28.559 52.997 1.00 43.31 213 GLY A N 1
ATOM 1406 C CA . GLY A 1 190 ? 14.332 27.442 52.191 1.00 42.60 213 GLY A CA 1
ATOM 1407 C C . GLY A 1 190 ? 12.836 27.307 52.032 1.00 42.09 213 GLY A C 1
ATOM 1408 O O . GLY A 1 190 ? 12.390 26.709 51.064 1.00 52.02 213 GLY A O 1
ATOM 1409 N N . THR A 1 191 ? 12.034 27.896 52.913 1.00 34.39 214 THR A N 1
ATOM 1410 C CA . THR A 1 191 ? 10.627 27.507 52.961 1.00 29.77 214 THR A CA 1
ATOM 1411 C C . THR A 1 191 ? 9.773 27.995 51.778 1.00 27.83 214 THR A C 1
ATOM 1412 O O . THR A 1 191 ? 8.890 27.261 51.307 1.00 24.95 214 THR A O 1
ATOM 1416 N N . ALA A 1 192 ? 10.056 29.199 51.281 1.00 21.50 215 ALA A N 1
ATOM 1417 C CA . ALA A 1 192 ? 9.233 29.851 50.258 1.00 23.39 215 ALA A CA 1
ATOM 1418 C C . ALA A 1 192 ? 9.190 29.079 48.944 1.00 20.43 215 ALA A C 1
ATOM 1419 O O . ALA A 1 192 ? 8.189 29.109 48.239 1.00 21.07 215 ALA A O 1
ATOM 1421 N N . TYR A 1 193 ? 10.274 28.393 48.585 1.00 21.13 216 TYR A N 1
ATOM 1422 C CA . TYR A 1 193 ? 10.328 27.704 47.284 1.00 20.81 216 TYR A CA 1
ATOM 1423 C C . TYR A 1 193 ? 9.226 26.645 47.121 1.00 22.32 216 TYR A C 1
ATOM 1424 O O . TYR A 1 193 ? 8.755 26.403 46.009 1.00 24.11 216 TYR A O 1
ATOM 1433 N N . TYR A 1 194 ? 8.825 26.036 48.235 1.00 20.13 217 TYR A N 1
ATOM 1434 C CA . TYR A 1 194 ? 8.090 24.792 48.243 1.00 18.85 217 TYR A CA 1
ATOM 1435 C C . TYR A 1 194 ? 6.627 24.921 48.608 1.00 19.53 217 TYR A C 1
ATOM 1436 O O . TYR A 1 194 ? 5.857 23.989 48.402 1.00 19.91 217 TYR A O 1
ATOM 1445 N N . ILE A 1 195 ? 6.262 26.053 49.209 1.00 19.86 218 ILE A N 1
ATOM 1446 C CA . ILE A 1 195 ? 4.934 26.244 49.754 1.00 20.12 218 ILE A CA 1
ATOM 1447 C C . ILE A 1 195 ? 3.905 26.407 48.630 1.00 19.32 218 ILE A C 1
ATOM 1448 O O . ILE A 1 195 ? 4.134 27.120 47.662 1.00 22.57 218 ILE A O 1
ATOM 1453 N N . ALA A 1 196 ? 2.779 25.739 48.777 1.00 20.18 219 ALA A N 1
ATOM 1454 C CA . ALA A 1 196 ? 1.732 25.755 47.732 1.00 19.79 219 ALA A CA 1
ATOM 1455 C C . ALA A 1 196 ? 1.011 27.117 47.761 1.00 23.40 219 ALA A C 1
ATOM 1456 O O . ALA A 1 196 ? 0.829 27.698 48.811 1.00 18.18 219 ALA A O 1
ATOM 1458 N N . PRO A 1 197 ? 0.595 27.631 46.605 1.00 19.19 220 PRO A N 1
ATOM 1459 C CA . PRO A 1 197 ? -0.026 28.949 46.583 1.00 20.57 220 PRO A CA 1
ATOM 1460 C C . PRO A 1 197 ? -1.285 29.049 47.457 1.00 21.86 220 PRO A C 1
ATOM 1461 O O . PRO A 1 197 ? -1.502 30.095 48.083 1.00 21.31 220 PRO A O 1
ATOM 1465 N N . GLU A 1 198 ? -2.062 27.964 47.545 1.00 20.38 221 GLU A N 1
ATOM 1466 C CA . GLU A 1 198 ? -3.290 27.969 48.337 1.00 23.30 221 GLU A CA 1
ATOM 1467 C C . GLU A 1 198 ? -2.996 28.060 49.839 1.00 22.32 221 GLU A C 1
ATOM 1468 O O . GLU A 1 198 ? -3.813 28.587 50.600 1.00 22.40 221 GLU A O 1
ATOM 1474 N N . VAL A 1 199 ? -1.799 27.629 50.254 1.00 20.90 222 VAL A N 1
ATOM 1475 C CA . VAL A 1 199 ? -1.404 27.766 51.645 1.00 23.71 222 VAL A CA 1
ATOM 1476 C C . VAL A 1 199 ? -1.230 29.259 51.963 1.00 25.67 222 VAL A C 1
ATOM 1477 O O . VAL A 1 199 ? -1.677 29.742 53.006 1.00 23.45 222 VAL A O 1
ATOM 1481 N N . LEU A 1 200 ? -0.690 30.020 51.016 1.00 25.30 223 LEU A N 1
ATOM 1482 C CA . LEU A 1 200 ? -0.535 31.464 51.223 1.00 26.90 223 LEU A CA 1
ATOM 1483 C C . LEU A 1 200 ? -1.865 32.177 51.418 1.00 25.52 223 LEU A C 1
ATOM 1484 O O . LEU A 1 200 ? -1.953 33.103 52.213 1.00 24.62 223 LEU A O 1
ATOM 1489 N N . HIS A 1 201 ? -2.907 31.739 50.706 1.00 29.81 224 HIS A N 1
ATOM 1490 C CA . HIS A 1 201 ? -4.188 32.423 50.733 1.00 32.16 224 HIS A CA 1
ATOM 1491 C C . HIS A 1 201 ? -5.166 31.906 51.773 1.00 30.81 224 HIS A C 1
ATOM 1492 O O . HIS A 1 201 ? -6.164 32.557 52.046 1.00 30.43 224 HIS A O 1
ATOM 1499 N N . GLY A 1 202 ? -4.881 30.747 52.347 1.00 28.78 225 GLY A N 1
ATOM 1500 C CA . GLY A 1 202 ? -5.572 30.292 53.563 1.00 28.50 225 GLY A CA 1
ATOM 1501 C C . GLY A 1 202 ? -6.450 29.067 53.476 1.00 29.36 225 GLY A C 1
ATOM 1502 O O . GLY A 1 202 ? -6.738 28.443 54.508 1.00 29.86 225 GLY A O 1
ATOM 1503 N N . THR A 1 203 ? -6.947 28.762 52.279 1.00 24.93 226 THR A N 1
ATOM 1504 C CA . THR A 1 203 ? -7.788 27.594 52.061 1.00 27.16 226 THR A CA 1
ATOM 1505 C C . THR A 1 203 ? -6.933 26.489 51.455 1.00 29.30 226 THR A C 1
ATOM 1506 O O . THR A 1 203 ? -6.574 26.548 50.283 1.00 24.84 226 THR A O 1
ATOM 1510 N N . TYR A 1 204 ? -6.593 25.482 52.254 1.00 25.68 227 TYR A N 1
ATOM 1511 C CA . TYR A 1 204 ? -5.754 24.414 51.726 1.00 24.55 227 TYR A CA 1
ATOM 1512 C C . TYR A 1 204 ? -6.120 23.060 52.305 1.00 27.59 227 TYR A C 1
ATOM 1513 O O . TYR A 1 204 ? -6.786 22.951 53.365 1.00 25.59 227 TYR A O 1
ATOM 1522 N N . ASP A 1 205 ? -5.703 22.039 51.576 1.00 26.39 228 ASP A N 1
ATOM 1523 C CA . ASP A 1 205 ? -5.971 20.659 51.925 1.00 26.14 228 ASP A CA 1
ATOM 1524 C C . ASP A 1 205 ? -4.764 19.823 51.515 1.00 25.32 228 ASP A C 1
ATOM 1525 O O . ASP A 1 205 ? -3.691 20.361 51.193 1.00 23.56 228 ASP A O 1
ATOM 1530 N N . GLU A 1 206 ? -4.927 18.507 51.540 1.00 24.05 229 GLU A N 1
ATOM 1531 C CA . GLU A 1 206 ? -3.816 17.604 51.310 1.00 22.32 229 GLU A CA 1
ATOM 1532 C C . GLU A 1 206 ? -3.099 17.794 49.961 1.00 21.48 229 GLU A C 1
ATOM 1533 O O . GLU A 1 206 ? -1.912 17.498 49.856 1.00 22.95 229 GLU A O 1
ATOM 1539 N N . LYS A 1 207 ? -3.775 18.340 48.942 1.00 20.10 230 LYS A N 1
ATOM 1540 C CA . LYS A 1 207 ? -3.122 18.612 47.659 1.00 21.72 230 LYS A CA 1
ATOM 1541 C C . LYS A 1 207 ? -1.902 19.536 47.757 1.00 21.38 230 LYS A C 1
ATOM 1542 O O . LYS A 1 207 ? -1.039 19.488 46.878 1.00 20.42 230 LYS A O 1
ATOM 1548 N N . CYS A 1 208 ? -1.780 20.309 48.834 1.00 21.13 231 CYS A N 1
ATOM 1549 C CA . CYS A 1 208 ? -0.609 21.182 48.990 1.00 20.10 231 CYS A CA 1
ATOM 1550 C C . CYS A 1 208 ? 0.672 20.374 49.027 1.00 20.86 231 CYS A C 1
ATOM 1551 O O . CYS A 1 208 ? 1.728 20.846 48.562 1.00 18.98 231 CYS A O 1
ATOM 1554 N N . ASP A 1 209 ? 0.584 19.145 49.529 1.00 22.25 232 ASP A N 1
ATOM 1555 C CA . ASP A 1 209 ? 1.744 18.249 49.610 1.00 19.12 232 ASP A CA 1
ATOM 1556 C C . ASP A 1 209 ? 2.205 17.752 48.217 1.00 17.93 232 ASP A C 1
ATOM 1557 O O . ASP A 1 209 ? 3.396 17.545 47.971 1.00 20.42 232 ASP A O 1
ATOM 1562 N N . VAL A 1 210 ? 1.278 17.618 47.288 1.00 19.77 233 VAL A N 1
ATOM 1563 C CA . VAL A 1 210 ? 1.610 17.244 45.932 1.00 18.90 233 VAL A CA 1
ATOM 1564 C C . VAL A 1 210 ? 2.326 18.398 45.208 1.00 18.41 233 VAL A C 1
ATOM 1565 O O . VAL A 1 210 ? 3.285 18.167 44.512 1.00 20.81 233 VAL A O 1
ATOM 1569 N N . TRP A 1 211 ? 1.891 19.631 45.438 1.00 21.51 234 TRP A N 1
ATOM 1570 C CA . TRP A 1 211 ? 2.609 20.805 44.927 1.00 20.36 234 TRP A CA 1
ATOM 1571 C C . TRP A 1 211 ? 4.071 20.804 45.388 1.00 18.75 234 TRP A C 1
ATOM 1572 O O . TRP A 1 211 ? 4.989 20.879 44.580 1.00 21.27 234 TRP A O 1
ATOM 1583 N N . SER A 1 212 ? 4.277 20.730 46.695 1.00 18.68 235 SER A N 1
ATOM 1584 C CA . SER A 1 212 ? 5.604 20.754 47.259 1.00 19.96 235 SER A CA 1
ATOM 1585 C C . SER A 1 212 ? 6.478 19.642 46.656 1.00 21.70 235 SER A C 1
ATOM 1586 O O . SER A 1 212 ? 7.628 19.865 46.288 1.00 22.97 235 SER A O 1
ATOM 1589 N N . THR A 1 213 ? 5.919 18.444 46.513 1.00 22.39 236 THR A N 1
ATOM 1590 C CA . THR A 1 213 ? 6.615 17.358 45.818 1.00 22.34 236 THR A CA 1
ATOM 1591 C C . THR A 1 213 ? 6.997 17.697 44.371 1.00 20.70 236 THR A C 1
ATOM 1592 O O . THR A 1 213 ? 8.096 17.364 43.913 1.00 26.26 236 THR A O 1
ATOM 1596 N N . GLY A 1 214 ? 6.103 18.369 43.667 1.00 23.65 237 GLY A N 1
ATOM 1597 C CA . GLY A 1 214 ? 6.354 18.853 42.315 1.00 26.17 237 GLY A CA 1
ATOM 1598 C C . GLY A 1 214 ? 7.516 19.818 42.235 1.00 24.25 237 GLY A C 1
ATOM 1599 O O . GLY A 1 214 ? 8.316 19.745 41.298 1.00 23.54 237 GLY A O 1
ATOM 1600 N N . VAL A 1 215 ? 7.639 20.691 43.240 1.00 20.84 238 VAL A N 1
ATOM 1601 C CA . VAL A 1 215 ? 8.722 21.651 43.283 1.00 20.51 238 VAL A CA 1
ATOM 1602 C C . VAL A 1 215 ? 10.038 20.887 43.473 1.00 21.24 238 VAL A C 1
ATOM 1603 O O . VAL A 1 215 ? 11.006 21.087 42.761 1.00 19.56 238 VAL A O 1
ATOM 1607 N N . ILE A 1 216 ? 10.032 19.943 44.402 1.00 23.31 239 ILE A N 1
ATOM 1608 C CA . ILE A 1 216 ? 11.191 19.111 44.686 1.00 21.02 239 ILE A CA 1
ATOM 1609 C C . ILE A 1 216 ? 11.639 18.342 43.446 1.00 25.41 239 ILE A C 1
ATOM 1610 O O . ILE A 1 216 ? 12.844 18.329 43.112 1.00 24.06 239 ILE A O 1
ATOM 1615 N N . LEU A 1 217 ? 10.693 17.690 42.764 1.00 21.01 240 LEU A N 1
ATOM 1616 C CA . LEU A 1 217 ? 11.003 16.965 41.510 1.00 22.70 240 LEU A CA 1
ATOM 1617 C C . LEU A 1 217 ? 11.585 17.899 40.426 1.00 25.23 240 LEU A C 1
ATOM 1618 O O . LEU A 1 217 ? 12.551 17.557 39.738 1.00 23.50 240 LEU A O 1
ATOM 1623 N N . TYR A 1 218 ? 11.016 19.083 40.273 1.00 24.96 241 TYR A N 1
ATOM 1624 C CA . TYR A 1 218 ? 11.586 20.067 39.332 1.00 23.11 241 TYR A CA 1
ATOM 1625 C C . TYR A 1 218 ? 13.051 20.338 39.655 1.00 24.32 241 TYR A C 1
ATOM 1626 O O . TYR A 1 218 ? 13.898 20.444 38.760 1.00 26.09 241 TYR A O 1
ATOM 1635 N N . ILE A 1 219 ? 13.354 20.461 40.941 1.00 23.55 242 ILE A N 1
ATOM 1636 C CA . ILE A 1 219 ? 14.720 20.723 41.393 1.00 25.26 242 ILE A CA 1
ATOM 1637 C C . ILE A 1 219 ? 15.621 19.504 41.159 1.00 27.26 242 ILE A C 1
ATOM 1638 O O . ILE A 1 219 ? 16.736 19.656 40.699 1.00 27.84 242 ILE A O 1
ATOM 1643 N N . LEU A 1 220 ? 15.127 18.294 41.432 1.00 26.33 243 LEU A N 1
ATOM 1644 C CA . LEU A 1 220 ? 15.898 17.089 41.142 1.00 24.01 243 LEU A CA 1
ATOM 1645 C C . LEU A 1 220 ? 16.355 16.986 39.687 1.00 28.46 243 LEU A C 1
ATOM 1646 O O . LEU A 1 220 ? 17.475 16.569 39.408 1.00 30.02 243 LEU A O 1
ATOM 1651 N N . LEU A 1 221 ? 15.476 17.368 38.765 1.00 26.90 244 LEU A N 1
ATOM 1652 C CA . LEU A 1 221 ? 15.699 17.176 37.340 1.00 27.12 244 LEU A CA 1
ATOM 1653 C C . LEU A 1 221 ? 16.410 18.348 36.645 1.00 31.90 244 LEU A C 1
ATOM 1654 O O . LEU A 1 221 ? 17.005 18.161 35.583 1.00 33.63 244 LEU A O 1
ATOM 1659 N N . SER A 1 222 ? 16.378 19.546 37.240 1.00 32.63 245 SER A N 1
ATOM 1660 C CA . SER A 1 222 ? 17.104 20.710 36.701 1.00 33.27 245 SER A CA 1
ATOM 1661 C C . SER A 1 222 ? 18.114 21.361 37.647 1.00 30.18 245 SER A C 1
ATOM 1662 O O . SER A 1 222 ? 18.964 22.112 37.198 1.00 32.13 245 SER A O 1
ATOM 1665 N N . GLY A 1 223 ? 18.012 21.118 38.938 1.00 31.30 246 GLY A N 1
ATOM 1666 C CA . GLY A 1 223 ? 18.855 21.809 39.911 1.00 29.38 246 GLY A CA 1
ATOM 1667 C C . GLY A 1 223 ? 18.499 23.256 40.247 1.00 31.36 246 GLY A C 1
ATOM 1668 O O . GLY A 1 223 ? 19.234 23.900 40.998 1.00 28.69 246 GLY A O 1
ATOM 1669 N N . CYS A 1 224 ? 17.382 23.767 39.707 1.00 30.98 247 CYS A N 1
ATOM 1670 C CA . CYS A 1 224 ? 16.933 25.142 39.955 1.00 32.38 247 CYS A CA 1
ATOM 1671 C C . CYS A 1 224 ? 15.477 25.148 40.466 1.00 28.58 247 CYS A C 1
ATOM 1672 O O . CYS A 1 224 ? 14.645 24.416 39.970 1.00 26.58 247 CYS A O 1
ATOM 1675 N N . PRO A 1 225 ? 15.167 25.970 41.470 1.00 29.17 248 PRO A N 1
ATOM 1676 C CA . PRO A 1 225 ? 13.758 26.089 41.840 1.00 25.05 248 PRO A CA 1
ATOM 1677 C C . PRO A 1 225 ? 12.866 26.623 40.708 1.00 28.42 248 PRO A C 1
ATOM 1678 O O . PRO A 1 225 ? 13.276 27.536 40.004 1.00 25.22 248 PRO A O 1
ATOM 1682 N N . PRO A 1 226 ? 11.625 26.099 40.571 1.00 25.42 249 PRO A N 1
ATOM 1683 C CA . PRO A 1 226 ? 10.764 26.634 39.507 1.00 26.29 249 PRO A CA 1
ATOM 1684 C C . PRO A 1 226 ? 10.286 28.058 39.800 1.00 23.33 249 PRO A C 1
ATOM 1685 O O . PRO A 1 226 ? 10.052 28.818 38.868 1.00 26.95 249 PRO A O 1
ATOM 1689 N N . PHE A 1 227 ? 10.140 28.402 41.076 1.00 21.68 250 PHE A N 1
ATOM 1690 C CA . PHE A 1 227 ? 9.720 29.740 41.488 1.00 22.34 250 PHE A CA 1
ATOM 1691 C C . PHE A 1 227 ? 10.877 30.320 42.285 1.00 26.97 250 PHE A C 1
ATOM 1692 O O . PHE A 1 227 ? 11.207 29.842 43.350 1.00 26.28 250 PHE A O 1
ATOM 1700 N N . ASN A 1 228 ? 11.546 31.315 41.727 1.00 28.86 251 ASN A N 1
ATOM 1701 C CA . ASN A 1 228 ? 12.716 31.886 42.408 1.00 30.00 251 ASN A CA 1
ATOM 1702 C C . ASN A 1 228 ? 12.651 33.386 42.428 1.00 31.23 251 ASN A C 1
ATOM 1703 O O . ASN A 1 228 ? 11.787 33.987 41.793 1.00 33.39 251 ASN A O 1
ATOM 1708 N N . GLY A 1 229 ? 13.576 34.008 43.146 1.00 33.09 252 GLY A N 1
ATOM 1709 C CA . GLY A 1 229 ? 13.636 35.459 43.218 1.00 34.64 252 GLY A CA 1
ATOM 1710 C C . GLY A 1 229 ? 14.787 35.881 44.109 1.00 32.20 252 GLY A C 1
ATOM 1711 O O . GLY A 1 229 ? 15.433 35.023 44.718 1.00 31.96 252 GLY A O 1
ATOM 1712 N N . ALA A 1 230 ? 14.998 37.193 44.203 1.00 33.45 253 ALA A N 1
ATOM 1713 C CA . ALA A 1 230 ? 16.189 37.779 44.847 1.00 34.88 253 ALA A CA 1
ATOM 1714 C C . ALA A 1 230 ? 16.060 37.901 46.365 1.00 35.87 253 ALA A C 1
ATOM 1715 O O . ALA A 1 230 ? 17.014 38.315 47.029 1.00 34.49 253 ALA A O 1
ATOM 1717 N N . ASN A 1 231 ? 14.865 37.601 46.880 1.00 32.32 254 ASN A N 1
ATOM 1718 C CA . ASN A 1 231 ? 14.558 37.627 48.309 1.00 30.88 254 ASN A CA 1
ATOM 1719 C C . ASN A 1 231 ? 13.266 36.855 48.562 1.00 30.38 254 ASN A C 1
ATOM 1720 O O . ASN A 1 231 ? 12.616 36.384 47.618 1.00 29.17 254 ASN A O 1
ATOM 1725 N N . GLU A 1 232 ? 12.882 36.723 49.825 1.00 29.18 255 GLU A N 1
ATOM 1726 C CA . GLU A 1 232 ? 11.828 35.811 50.187 1.00 30.52 255 GLU A CA 1
ATOM 1727 C C . GLU A 1 232 ? 10.488 36.224 49.598 1.00 28.69 255 GLU A C 1
ATOM 1728 O O . GLU A 1 232 ? 9.721 35.387 49.114 1.00 29.67 255 GLU A O 1
ATOM 1734 N N . TYR A 1 233 ? 10.211 37.522 49.643 1.00 28.82 256 TYR A N 1
ATOM 1735 C CA . TYR A 1 233 ? 8.960 37.990 49.170 1.00 29.13 256 TYR A CA 1
ATOM 1736 C C . TYR A 1 233 ? 8.836 37.903 47.663 1.00 30.92 256 TYR A C 1
ATOM 1737 O O . TYR A 1 233 ? 7.739 37.654 47.150 1.00 26.87 256 TYR A O 1
ATOM 1746 N N . ASP A 1 234 ? 9.952 38.085 46.957 1.00 29.15 257 ASP A N 1
ATOM 1747 C CA . ASP A 1 234 ? 9.950 37.922 45.522 1.00 27.19 257 ASP A CA 1
ATOM 1748 C C . ASP A 1 234 ? 9.694 36.474 45.164 1.00 23.84 257 ASP A C 1
ATOM 1749 O O . ASP A 1 234 ? 9.012 36.213 44.165 1.00 25.41 257 ASP A O 1
ATOM 1754 N N . ILE A 1 235 ? 10.212 35.534 45.965 1.00 23.88 258 ILE A N 1
ATOM 1755 C CA . ILE A 1 235 ? 9.909 34.114 45.749 1.00 22.81 258 ILE A CA 1
ATOM 1756 C C . ILE A 1 235 ? 8.386 33.877 45.895 1.00 26.16 258 ILE A C 1
ATOM 1757 O O . ILE A 1 235 ? 7.746 33.257 45.040 1.00 21.37 258 ILE A O 1
ATOM 1762 N N . LEU A 1 236 ? 7.819 34.357 47.002 1.00 24.17 259 LEU A N 1
ATOM 1763 C CA . LEU A 1 236 ? 6.409 34.185 47.285 1.00 25.65 259 LEU A CA 1
ATOM 1764 C C . LEU A 1 236 ? 5.516 34.785 46.193 1.00 24.85 259 LEU A C 1
ATOM 1765 O O . LEU A 1 236 ? 4.485 34.195 45.862 1.00 23.90 259 LEU A O 1
ATOM 1770 N N . LYS A 1 237 ? 5.923 35.924 45.626 1.00 23.99 260 LYS A N 1
ATOM 1771 C CA . LYS A 1 237 ? 5.193 36.549 44.514 1.00 26.44 260 LYS A CA 1
ATOM 1772 C C . LYS A 1 237 ? 5.127 35.612 43.308 1.00 26.69 260 LYS A C 1
ATOM 1773 O O . LYS A 1 237 ? 4.068 35.487 42.682 1.00 24.93 260 LYS A O 1
ATOM 1779 N N . LYS A 1 238 ? 6.240 34.962 42.985 1.00 26.03 261 LYS A N 1
ATOM 1780 C CA . LYS A 1 238 ? 6.293 34.030 41.867 1.00 27.96 261 LYS A CA 1
ATOM 1781 C C . LYS A 1 238 ? 5.411 32.816 42.130 1.00 23.27 261 LYS A C 1
ATOM 1782 O O . LYS A 1 238 ? 4.700 32.341 41.235 1.00 25.21 261 LYS A O 1
ATOM 1788 N N . VAL A 1 239 ? 5.497 32.287 43.343 1.00 25.42 262 VAL A N 1
ATOM 1789 C CA . VAL A 1 239 ? 4.656 31.171 43.748 1.00 20.83 262 VAL A CA 1
ATOM 1790 C C . VAL A 1 239 ? 3.200 31.519 43.552 1.00 20.73 262 VAL A C 1
ATOM 1791 O O . VAL A 1 239 ? 2.441 30.765 42.937 1.00 24.33 262 VAL A O 1
ATOM 1795 N N . GLU A 1 240 ? 2.820 32.677 44.050 1.00 22.52 263 GLU A N 1
ATOM 1796 C CA . GLU A 1 240 ? 1.424 33.091 44.022 1.00 26.49 263 GLU A CA 1
ATOM 1797 C C . GLU A 1 240 ? 0.939 33.276 42.557 1.00 27.06 263 GLU A C 1
ATOM 1798 O O . GLU A 1 240 ? -0.169 32.892 42.208 1.00 28.22 263 GLU A O 1
ATOM 1804 N N . LYS A 1 241 ? 1.791 33.813 41.688 1.00 27.81 264 LYS A N 1
ATOM 1805 C CA . LYS A 1 241 ? 1.477 33.867 40.238 1.00 26.97 264 LYS A CA 1
ATOM 1806 C C . LYS A 1 241 ? 1.370 32.471 39.605 1.00 29.22 264 LYS A C 1
ATOM 1807 O O . LYS A 1 241 ? 0.549 32.232 38.700 1.00 30.25 264 LYS A O 1
ATOM 1813 N N . GLY A 1 242 ? 2.184 31.549 40.096 1.00 24.42 265 GLY A N 1
ATOM 1814 C CA . GLY A 1 242 ? 2.078 30.136 39.767 1.00 27.07 265 GLY A CA 1
ATOM 1815 C C . GLY A 1 242 ? 2.639 29.723 38.418 1.00 27.83 265 GLY A C 1
ATOM 1816 O O . GLY A 1 242 ? 2.491 28.575 38.028 1.00 28.15 265 GLY A O 1
ATOM 1817 N N . LYS A 1 243 ? 3.291 30.642 37.712 1.00 28.34 266 LYS A N 1
ATOM 1818 C CA . LYS A 1 243 ? 3.787 30.351 36.382 1.00 29.22 266 LYS A CA 1
ATOM 1819 C C . LYS A 1 243 ? 5.246 29.906 36.436 1.00 30.75 266 LYS A C 1
ATOM 1820 O O . LYS A 1 243 ? 6.039 30.385 37.241 1.00 30.04 266 LYS A O 1
ATOM 1826 N N . TYR A 1 244 ? 5.590 28.963 35.582 1.00 31.35 267 TYR A N 1
ATOM 1827 C CA . TYR A 1 244 ? 6.953 28.437 35.529 1.00 31.56 267 TYR A CA 1
ATOM 1828 C C . TYR A 1 244 ? 7.147 27.948 34.106 1.00 31.04 267 TYR A C 1
ATOM 1829 O O . TYR A 1 244 ? 6.171 27.808 33.340 1.00 29.73 267 TYR A O 1
ATOM 1838 N N . THR A 1 245 ? 8.390 27.644 33.757 1.00 31.02 268 THR A N 1
ATOM 1839 C CA . THR A 1 245 ? 8.701 27.154 32.417 1.00 33.96 268 THR A CA 1
ATOM 1840 C C . THR A 1 245 ? 9.751 26.041 32.493 1.00 32.20 268 THR A C 1
ATOM 1841 O O . THR A 1 245 ? 10.429 25.864 33.512 1.00 32.70 268 THR A O 1
ATOM 1845 N N . PHE A 1 246 ? 9.860 25.294 31.403 1.00 32.89 269 PHE A N 1
ATOM 1846 C CA . PHE A 1 246 ? 10.930 24.317 31.245 1.00 39.30 269 PHE A CA 1
ATOM 1847 C C . PHE A 1 246 ? 11.899 24.767 30.139 1.00 45.45 269 PHE A C 1
ATOM 1848 O O . PHE A 1 246 ? 12.394 23.936 29.399 1.00 43.69 269 PHE A O 1
ATOM 1856 N N . GLU A 1 247 ? 12.169 26.067 30.012 1.00 49.53 270 GLU A N 1
ATOM 1857 C CA . GLU A 1 247 ? 13.009 26.539 28.902 1.00 55.13 270 GLU A CA 1
ATOM 1858 C C . GLU A 1 247 ? 14.513 26.511 29.193 1.00 56.73 270 GLU A C 1
ATOM 1859 O O . GLU A 1 247 ? 15.310 26.827 28.313 1.00 60.99 270 GLU A O 1
ATOM 1865 N N . LEU A 1 248 ? 14.917 26.128 30.402 1.00 55.30 271 LEU A N 1
ATOM 1866 C CA . LEU A 1 248 ? 16.345 26.031 30.721 1.00 57.10 271 LEU A CA 1
ATOM 1867 C C . LEU A 1 248 ? 17.008 24.965 29.814 1.00 59.96 271 LEU A C 1
ATOM 1868 O O . LEU A 1 248 ? 16.346 24.009 29.398 1.00 61.47 271 LEU A O 1
ATOM 1873 N N . PRO A 1 249 ? 18.307 25.128 29.485 1.00 60.77 272 PRO A N 1
ATOM 1874 C CA . PRO A 1 249 ? 18.921 24.153 28.570 1.00 61.84 272 PRO A CA 1
ATOM 1875 C C . PRO A 1 249 ? 18.852 22.721 29.095 1.00 59.06 272 PRO A C 1
ATOM 1876 O O . PRO A 1 249 ? 18.634 21.781 28.327 1.00 56.58 272 PRO A O 1
ATOM 1880 N N . GLN A 1 250 ? 19.009 22.568 30.404 1.00 56.19 273 GLN A N 1
ATOM 1881 C CA . GLN A 1 250 ? 19.076 21.241 30.996 1.00 55.67 273 GLN A CA 1
ATOM 1882 C C . GLN A 1 250 ? 17.744 20.464 30.975 1.00 51.81 273 GLN A C 1
ATOM 1883 O O . GLN A 1 250 ? 17.744 19.250 31.175 1.00 52.66 273 GLN A O 1
ATOM 1889 N N . TRP A 1 251 ? 16.634 21.144 30.690 1.00 49.30 274 TRP A N 1
ATOM 1890 C CA . TRP A 1 251 ? 15.361 20.454 30.430 1.00 47.75 274 TRP A CA 1
ATOM 1891 C C . TRP A 1 251 ? 15.342 19.662 29.096 1.00 51.49 274 TRP A C 1
ATOM 1892 O O . TRP A 1 251 ? 14.481 18.797 28.899 1.00 51.14 274 TRP A O 1
ATOM 1903 N N . LYS A 1 252 ? 16.273 19.946 28.184 1.00 54.77 275 LYS A N 1
ATOM 1904 C CA . LYS A 1 252 ? 16.346 19.182 26.927 1.00 56.08 275 LYS A CA 1
ATOM 1905 C C . LYS A 1 252 ? 16.736 17.723 27.182 1.00 54.55 275 LYS A C 1
ATOM 1906 O O . LYS A 1 252 ? 16.252 16.822 26.506 1.00 53.74 275 LYS A O 1
ATOM 1912 N N . LYS A 1 253 ? 17.593 17.501 28.176 1.00 54.01 276 LYS A N 1
ATOM 1913 C CA . LYS A 1 253 ? 17.962 16.151 28.627 1.00 55.86 276 LYS A CA 1
ATOM 1914 C C . LYS A 1 253 ? 16.814 15.305 29.241 1.00 50.51 276 LYS A C 1
ATOM 1915 O O . LYS A 1 253 ? 17.003 14.113 29.465 1.00 51.55 276 LYS A O 1
ATOM 1921 N N . VAL A 1 254 ? 15.654 15.914 29.526 1.00 44.10 277 VAL A N 1
ATOM 1922 C CA . VAL A 1 254 ? 14.587 15.283 30.321 1.00 38.18 277 VAL A CA 1
ATOM 1923 C C . VAL A 1 254 ? 13.366 14.791 29.525 1.00 39.64 277 VAL A C 1
ATOM 1924 O O . VAL A 1 254 ? 12.883 15.461 28.604 1.00 35.17 277 VAL A O 1
ATOM 1928 N N . SER A 1 255 ? 12.867 13.610 29.891 1.00 38.18 278 SER A N 1
ATOM 1929 C CA . SER A 1 255 ? 11.683 13.025 29.257 1.00 37.58 278 SER A CA 1
ATOM 1930 C C . SER A 1 255 ? 10.448 13.931 29.294 1.00 37.69 278 SER A C 1
ATOM 1931 O O . SER A 1 255 ? 10.264 14.760 30.213 1.00 36.91 278 SER A O 1
ATOM 1934 N N . GLU A 1 256 ? 9.612 13.765 28.271 1.00 36.71 279 GLU A N 1
ATOM 1935 C CA A GLU A 1 256 ? 8.355 14.482 28.202 0.60 36.64 279 GLU A CA 1
ATOM 1936 C CA B GLU A 1 256 ? 8.330 14.448 28.177 0.40 35.13 279 GLU A CA 1
ATOM 1937 C C . GLU A 1 256 ? 7.463 13.999 29.342 1.00 32.43 279 GLU A C 1
ATOM 1938 O O . GLU A 1 256 ? 6.729 14.786 29.911 1.00 30.90 279 GLU A O 1
ATOM 1949 N N . SER A 1 257 ? 7.571 12.721 29.706 1.00 32.62 280 SER A N 1
ATOM 1950 C CA . SER A 1 257 ? 6.726 12.177 30.767 1.00 29.94 280 SER A CA 1
ATOM 1951 C C . SER A 1 257 ? 7.047 12.810 32.112 1.00 29.81 280 SER A C 1
ATOM 1952 O O . SER A 1 257 ? 6.128 13.091 32.854 1.00 27.56 280 SER A O 1
ATOM 1955 N N . ALA A 1 258 ? 8.331 13.053 32.404 1.00 29.22 281 ALA A N 1
ATOM 1956 C CA . ALA A 1 258 ? 8.706 13.744 33.643 1.00 27.72 281 ALA A CA 1
ATOM 1957 C C . ALA A 1 258 ? 8.110 15.148 33.714 1.00 30.82 281 ALA A C 1
ATOM 1958 O O . ALA A 1 258 ? 7.640 15.583 34.769 1.00 29.33 281 ALA A O 1
ATOM 1960 N N . LYS A 1 259 ? 8.165 15.869 32.603 1.00 29.16 282 LYS A N 1
ATOM 1961 C CA . LYS A 1 259 ? 7.594 17.213 32.560 1.00 28.13 282 LYS A CA 1
ATOM 1962 C C . LYS A 1 259 ? 6.055 17.205 32.668 1.00 27.26 282 LYS A C 1
ATOM 1963 O O . LYS A 1 259 ? 5.490 18.107 33.271 1.00 27.76 282 LYS A O 1
ATOM 1969 N N . ASP A 1 260 ? 5.403 16.170 32.124 1.00 26.96 283 ASP A N 1
ATOM 1970 C CA . ASP A 1 260 ? 3.952 16.004 32.215 1.00 28.34 283 ASP A CA 1
ATOM 1971 C C . ASP A 1 260 ? 3.555 15.819 33.656 1.00 28.17 283 ASP A C 1
ATOM 1972 O O . ASP A 1 260 ? 2.580 16.415 34.100 1.00 27.60 283 ASP A O 1
ATOM 1977 N N . LEU A 1 261 ? 4.326 15.025 34.410 1.00 24.97 284 LEU A N 1
ATOM 1978 C CA . LEU A 1 261 ? 3.990 14.772 35.806 1.00 24.08 284 LEU A CA 1
ATOM 1979 C C . LEU A 1 261 ? 4.209 16.030 36.606 1.00 23.92 284 LEU A C 1
ATOM 1980 O O . LEU A 1 261 ? 3.367 16.379 37.454 1.00 23.56 284 LEU A O 1
ATOM 1985 N N . ILE A 1 262 ? 5.333 16.710 36.366 1.00 22.67 285 ILE A N 1
ATOM 1986 C CA . ILE A 1 262 ? 5.565 18.005 37.045 1.00 24.80 285 ILE A CA 1
ATOM 1987 C C . ILE A 1 262 ? 4.384 18.967 36.806 1.00 24.08 285 ILE A C 1
ATOM 1988 O O . ILE A 1 262 ? 3.867 19.578 37.753 1.00 26.41 285 ILE A O 1
ATOM 1993 N N . ARG A 1 263 ? 3.963 19.108 35.559 1.00 24.54 286 ARG A N 1
ATOM 1994 C CA . ARG A 1 263 ? 2.831 20.010 35.223 1.00 26.65 286 ARG A CA 1
ATOM 1995 C C . ARG A 1 263 ? 1.597 19.649 36.031 1.00 22.96 286 ARG A C 1
ATOM 1996 O O . ARG A 1 263 ? 0.904 20.524 36.529 1.00 23.20 286 ARG A O 1
ATOM 2004 N N . LYS A 1 264 ? 1.335 18.360 36.170 1.00 24.97 287 LYS A N 1
ATOM 2005 C CA . LYS A 1 264 ? 0.158 17.892 36.906 1.00 23.97 287 LYS A CA 1
ATOM 2006 C C . LYS A 1 264 ? 0.268 18.162 38.401 1.00 23.46 287 LYS A C 1
ATOM 2007 O O . LYS A 1 264 ? -0.741 18.424 39.070 1.00 21.50 287 LYS A O 1
ATOM 2021 N N . LEU A 1 266 ? 2.159 20.645 39.709 1.00 20.19 289 LEU A N 1
ATOM 2022 C CA . LEU A 1 266 ? 2.182 22.098 39.842 1.00 21.83 289 LEU A CA 1
ATOM 2023 C C . LEU A 1 266 ? 0.996 22.721 39.150 1.00 29.74 289 LEU A C 1
ATOM 2024 O O . LEU A 1 266 ? 1.101 23.824 38.621 1.00 30.71 289 LEU A O 1
ATOM 2029 N N . THR A 1 267 ? -0.142 22.024 39.166 1.00 25.65 290 THR A N 1
ATOM 2030 C CA . THR A 1 267 ? -1.400 22.570 38.653 1.00 27.49 290 THR A CA 1
ATOM 2031 C C . THR A 1 267 ? -1.919 23.534 39.702 1.00 27.35 290 THR A C 1
ATOM 2032 O O . THR A 1 267 ? -1.874 23.232 40.895 1.00 24.24 290 THR A O 1
ATOM 2036 N N . TYR A 1 268 ? -2.341 24.715 39.272 1.00 24.95 291 TYR A N 1
ATOM 2037 C CA . TYR A 1 268 ? -2.610 25.798 40.234 1.00 25.15 291 TYR A CA 1
ATOM 2038 C C . TYR A 1 268 ? -3.842 25.515 41.118 1.00 24.02 291 TYR A C 1
ATOM 2039 O O . TYR A 1 268 ? -3.758 25.588 42.361 1.00 23.38 291 TYR A O 1
ATOM 2048 N N . VAL A 1 269 ? -4.965 25.162 40.495 1.00 25.57 292 VAL A N 1
ATOM 2049 C CA . VAL A 1 269 ? -6.210 24.933 41.251 1.00 25.97 292 VAL A CA 1
ATOM 2050 C C . VAL A 1 269 ? -6.130 23.538 41.870 1.00 23.36 292 VAL A C 1
ATOM 2051 O O . VAL A 1 269 ? -5.951 22.564 41.143 1.00 24.81 292 VAL A O 1
ATOM 2055 N N . PRO A 1 270 ? -6.184 23.437 43.216 1.00 25.13 293 PRO A N 1
ATOM 2056 C CA . PRO A 1 270 ? -5.882 22.140 43.814 1.00 22.25 293 PRO A CA 1
ATOM 2057 C C . PRO A 1 270 ? -6.856 21.049 43.454 1.00 25.75 293 PRO A C 1
ATOM 2058 O O . PRO A 1 270 ? -6.439 19.892 43.319 1.00 24.80 293 PRO A O 1
ATOM 2062 N N . SER A 1 271 ? -8.132 21.380 43.248 1.00 26.11 294 SER A N 1
ATOM 2063 C CA . SER A 1 271 ? -9.063 20.334 42.785 1.00 33.06 294 SER A CA 1
ATOM 2064 C C . SER A 1 271 ? -8.645 19.717 41.428 1.00 33.42 294 SER A C 1
ATOM 2065 O O . SER A 1 271 ? -8.959 18.571 41.150 1.00 31.39 294 SER A O 1
ATOM 2080 N N . ARG A 1 273 ? -5.410 19.470 40.470 1.00 26.35 296 ARG A N 1
ATOM 2081 C CA . ARG A 1 273 ? -4.087 18.893 40.669 1.00 24.70 296 ARG A CA 1
ATOM 2082 C C . ARG A 1 273 ? -4.171 17.403 40.961 1.00 26.15 296 ARG A C 1
ATOM 2083 O O . ARG A 1 273 ? -5.070 16.942 41.669 1.00 23.56 296 ARG A O 1
ATOM 2091 N N . ILE A 1 274 ? -3.174 16.671 40.469 1.00 25.02 297 ILE A N 1
ATOM 2092 C CA . ILE A 1 274 ? -3.088 15.227 40.660 1.00 24.96 297 ILE A CA 1
ATOM 2093 C C . ILE A 1 274 ? -2.959 14.879 42.128 1.00 23.08 297 ILE A C 1
ATOM 2094 O O . ILE A 1 274 ? -2.306 15.605 42.913 1.00 22.78 297 ILE A O 1
ATOM 2099 N N . SER A 1 275 ? -3.630 13.815 42.527 1.00 21.71 298 SER A N 1
ATOM 2100 C CA . SER A 1 275 ? -3.458 13.303 43.896 1.00 24.26 298 SER A CA 1
ATOM 2101 C C . SER A 1 275 ? -2.122 12.601 44.008 1.00 23.14 298 SER A C 1
ATOM 2102 O O . SER A 1 275 ? -1.526 12.221 43.004 1.00 24.16 298 SER A O 1
ATOM 2105 N N . ALA A 1 276 ? -1.677 12.364 45.243 1.00 20.75 299 ALA A N 1
ATOM 2106 C CA . ALA A 1 276 ? -0.421 11.665 45.453 1.00 23.18 299 ALA A CA 1
ATOM 2107 C C . ALA A 1 276 ? -0.553 10.251 44.901 1.00 22.86 299 ALA A C 1
ATOM 2108 O O . ALA A 1 276 ? 0.375 9.738 44.270 1.00 24.55 299 ALA A O 1
ATOM 2110 N N . ARG A 1 277 ? -1.704 9.616 45.149 1.00 24.66 300 ARG A N 1
ATOM 2111 C CA . ARG A 1 277 ? -1.890 8.207 44.805 1.00 24.85 300 ARG A CA 1
ATOM 2112 C C . ARG A 1 277 ? -1.934 8.043 43.295 1.00 27.45 300 ARG A C 1
ATOM 2113 O O . ARG A 1 277 ? -1.390 7.066 42.765 1.00 27.46 300 ARG A O 1
ATOM 2121 N N . ASP A 1 278 ? -2.586 8.975 42.614 1.00 27.48 301 ASP A N 1
ATOM 2122 C CA . ASP A 1 278 ? -2.622 8.960 41.153 1.00 30.71 301 ASP A CA 1
ATOM 2123 C C . ASP A 1 278 ? -1.256 9.241 40.522 1.00 29.31 301 ASP A C 1
ATOM 2124 O O . ASP A 1 278 ? -0.942 8.682 39.458 1.00 28.68 301 ASP A O 1
ATOM 2129 N N . ALA A 1 279 ? -0.445 10.070 41.176 1.00 24.54 302 ALA A N 1
ATOM 2130 C CA . ALA A 1 279 ? 0.895 10.371 40.700 1.00 27.45 302 ALA A CA 1
ATOM 2131 C C . ALA A 1 279 ? 1.764 9.096 40.722 1.00 30.57 302 ALA A C 1
ATOM 2132 O O . ALA A 1 279 ? 2.595 8.904 39.825 1.00 30.98 302 ALA A O 1
ATOM 2134 N N . LEU A 1 280 ? 1.523 8.201 41.689 1.00 30.38 303 LEU A N 1
ATOM 2135 C CA . LEU A 1 280 ? 2.189 6.857 41.703 1.00 30.90 303 LEU A CA 1
ATOM 2136 C C . LEU A 1 280 ? 1.874 5.992 40.479 1.00 30.99 303 LEU A C 1
ATOM 2137 O O . LEU A 1 280 ? 2.667 5.120 40.080 1.00 30.25 303 LEU A O 1
ATOM 2142 N N . ASP A 1 281 ? 0.711 6.202 39.870 1.00 31.45 304 ASP A N 1
ATOM 2143 C CA . ASP A 1 281 ? 0.374 5.489 38.643 1.00 33.95 304 ASP A CA 1
ATOM 2144 C C . ASP A 1 281 ? 0.832 6.199 37.366 1.00 32.09 304 ASP A C 1
ATOM 2145 O O . ASP A 1 281 ? 0.562 5.721 36.265 1.00 33.65 304 ASP A O 1
ATOM 2150 N N . HIS A 1 282 ? 1.510 7.334 37.495 1.00 27.71 305 HIS A N 1
ATOM 2151 C CA . HIS A 1 282 ? 1.875 8.129 36.325 1.00 30.63 305 HIS A CA 1
ATOM 2152 C C . HIS A 1 282 ? 2.937 7.397 35.506 1.00 32.13 305 HIS A C 1
ATOM 2153 O O . HIS A 1 282 ? 3.873 6.806 36.056 1.00 29.13 305 HIS A O 1
ATOM 2160 N N . GLU A 1 283 ? 2.763 7.445 34.186 1.00 33.59 306 GLU A N 1
ATOM 2161 C CA . GLU A 1 283 ? 3.705 6.842 33.242 1.00 37.64 306 GLU A CA 1
ATOM 2162 C C . GLU A 1 283 ? 5.162 7.000 33.664 1.00 33.96 306 GLU A C 1
ATOM 2163 O O . GLU A 1 283 ? 5.919 6.053 33.590 1.00 36.79 306 GLU A O 1
ATOM 2169 N N . TRP A 1 284 ? 5.551 8.203 34.083 1.00 33.49 307 TRP A N 1
ATOM 2170 C CA . TRP A 1 284 ? 6.936 8.482 34.430 1.00 30.76 307 TRP A CA 1
ATOM 2171 C C . TRP A 1 284 ? 7.430 7.646 35.600 1.00 29.99 307 TRP A C 1
ATOM 2172 O O . TRP A 1 284 ? 8.534 7.111 35.557 1.00 30.82 307 TRP A O 1
ATOM 2183 N N . ILE A 1 285 ? 6.620 7.529 36.639 1.00 31.39 308 ILE A N 1
ATOM 2184 C CA . ILE A 1 285 ? 6.985 6.711 37.782 1.00 30.90 308 ILE A CA 1
ATOM 2185 C C . ILE A 1 285 ? 7.032 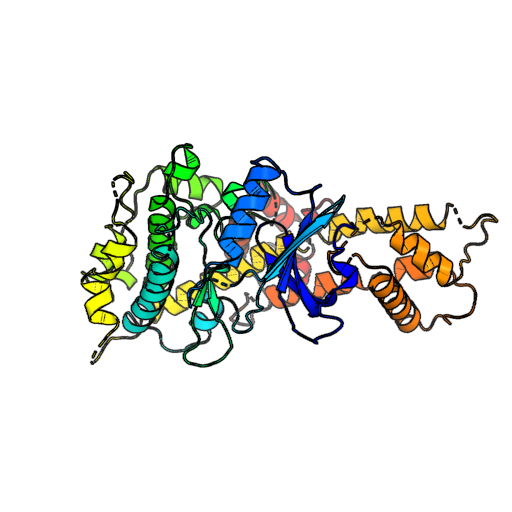5.232 37.373 1.00 33.32 308 ILE A C 1
ATOM 2186 O O . ILE A 1 285 ? 7.955 4.495 37.749 1.00 33.88 308 ILE A O 1
ATOM 2191 N N . GLN A 1 286 ? 6.045 4.805 36.589 1.00 35.27 309 GLN A N 1
ATOM 2192 C CA . GLN A 1 286 ? 5.949 3.395 36.184 1.00 38.81 309 GLN A CA 1
ATOM 2193 C C . GLN A 1 286 ? 7.139 2.976 35.300 1.00 41.21 309 GLN A C 1
ATOM 2194 O O . GLN A 1 286 ? 7.707 1.900 35.481 1.00 42.85 309 GLN A O 1
ATOM 2200 N N . THR A 1 287 ? 7.516 3.830 34.359 1.00 39.44 310 THR A N 1
ATOM 2201 C CA . THR A 1 287 ? 8.640 3.545 33.467 1.00 42.81 310 THR A CA 1
ATOM 2202 C C . THR A 1 287 ? 9.990 3.593 34.182 1.00 42.89 310 THR A C 1
ATOM 2203 O O . THR A 1 287 ? 10.753 2.617 34.145 1.00 41.41 310 THR A O 1
ATOM 2207 N N . TYR A 1 288 ? 10.272 4.713 34.847 1.00 37.98 311 TYR A N 1
ATOM 2208 C CA . TYR A 1 288 ? 11.618 4.963 35.374 1.00 40.56 311 TYR A CA 1
ATOM 2209 C C . TYR A 1 288 ? 11.979 4.268 36.678 1.00 41.13 311 TYR A C 1
ATOM 2210 O O . TYR A 1 288 ? 13.154 4.253 37.048 1.00 42.06 311 TYR A O 1
ATOM 2219 N N . THR A 1 289 ? 10.996 3.685 37.364 1.00 42.84 312 THR A N 1
ATOM 2220 C CA . THR A 1 289 ? 11.274 2.930 38.585 1.00 44.74 312 THR A CA 1
ATOM 2221 C C . THR A 1 289 ? 11.334 1.411 38.377 1.00 50.22 312 THR A C 1
ATOM 2222 O O . THR A 1 289 ? 11.419 0.660 39.342 1.00 50.98 312 THR A O 1
ATOM 2226 N N . LYS A 1 290 ? 11.301 0.941 37.134 1.00 54.85 313 LYS A N 1
ATOM 2227 C CA . LYS A 1 290 ? 11.549 -0.491 36.888 1.00 59.11 313 LYS A CA 1
ATOM 2228 C C . LYS A 1 290 ? 13.046 -0.805 36.829 1.00 59.26 313 LYS A C 1
ATOM 2229 O O . LYS A 1 290 ? 13.823 -0.102 36.173 1.00 61.13 313 LYS A O 1
ATOM 2235 N N . ASP A 1 296 ? 19.863 2.643 27.952 1.00 73.58 319 ASP A N 1
ATOM 2236 C CA . ASP A 1 296 ? 20.436 3.405 29.054 1.00 70.97 319 ASP A CA 1
ATOM 2237 C C . ASP A 1 296 ? 19.747 4.755 29.228 1.00 67.97 319 ASP A C 1
ATOM 2238 O O . ASP A 1 296 ? 19.157 5.305 28.293 1.00 66.90 319 ASP A O 1
ATOM 2243 N N . VAL A 1 297 ? 19.849 5.279 30.445 1.00 63.56 320 VAL A N 1
ATOM 2244 C CA . VAL A 1 297 ? 19.361 6.601 30.790 1.00 59.73 320 VAL A CA 1
ATOM 2245 C C . VAL A 1 297 ? 20.595 7.484 31.075 1.00 57.72 320 VAL A C 1
ATOM 2246 O O . VAL A 1 297 ? 21.486 7.085 31.834 1.00 57.63 320 VAL A O 1
ATOM 2250 N N . PRO A 1 298 ? 20.671 8.679 30.458 1.00 54.66 321 PRO A N 1
ATOM 2251 C CA . PRO A 1 298 ? 21.855 9.527 30.652 1.00 53.09 321 PRO A CA 1
ATOM 2252 C C . PRO A 1 298 ? 21.914 10.146 32.041 1.00 48.66 321 PRO A C 1
ATOM 2253 O O . PRO A 1 298 ? 20.882 10.268 32.704 1.00 41.53 321 PRO A O 1
ATOM 2257 N N . SER A 1 299 ? 23.105 10.553 32.468 1.00 44.78 322 SER A N 1
ATOM 2258 C CA . SER A 1 299 ? 23.244 11.241 33.741 1.00 44.68 322 SER A CA 1
ATOM 2259 C C . SER A 1 299 ? 22.846 12.704 33.560 1.00 42.27 322 SER A C 1
ATOM 2260 O O . SER A 1 299 ? 23.121 13.303 32.529 1.00 45.00 322 SER A O 1
ATOM 2263 N N . LEU A 1 300 ? 22.194 13.268 34.572 1.00 42.73 323 LEU A N 1
ATOM 2264 C CA . LEU A 1 300 ? 21.811 14.666 34.560 1.00 43.79 323 LEU A CA 1
ATOM 2265 C C . LEU A 1 300 ? 22.907 15.520 35.219 1.00 43.43 323 LEU A C 1
ATOM 2266 O O . LEU A 1 300 ? 22.722 16.042 36.318 1.00 41.52 323 LEU A O 1
ATOM 2271 N N . ASP A 1 301 ? 24.024 15.693 34.528 1.00 43.25 324 ASP A N 1
ATOM 2272 C CA . ASP A 1 301 ? 25.224 16.290 35.141 1.00 47.37 324 ASP A CA 1
ATOM 2273 C C . ASP A 1 301 ? 25.061 17.767 35.457 1.00 47.51 324 ASP A C 1
ATOM 2274 O O . ASP A 1 301 ? 25.557 18.241 36.486 1.00 46.56 324 ASP A O 1
ATOM 2279 N N . ASN A 1 302 ? 24.392 18.499 34.572 1.00 46.80 325 ASN A N 1
ATOM 2280 C CA . ASN A 1 302 ? 24.123 19.913 34.821 1.00 47.03 325 ASN A CA 1
ATOM 2281 C C . ASN A 1 302 ? 23.205 20.089 36.043 1.00 40.81 325 ASN A C 1
ATOM 2282 O O . ASN A 1 302 ? 23.374 21.014 36.828 1.00 37.85 325 ASN A O 1
ATOM 2287 N N . ALA A 1 303 ? 22.248 19.188 36.208 1.00 39.53 326 ALA A N 1
ATOM 2288 C CA . ALA A 1 303 ? 21.346 19.249 37.341 1.00 39.18 326 ALA A CA 1
ATOM 2289 C C . ALA A 1 303 ? 22.130 19.065 38.662 1.00 39.19 326 ALA A C 1
ATOM 2290 O O . ALA A 1 303 ? 21.919 19.828 39.616 1.00 32.18 326 ALA A O 1
ATOM 2292 N N . ILE A 1 304 ? 23.036 18.081 38.699 1.00 36.73 327 ILE A N 1
ATOM 2293 C CA . ILE A 1 304 ? 23.845 17.804 39.899 1.00 40.55 327 ILE A CA 1
ATOM 2294 C C . ILE A 1 304 ? 24.696 19.021 40.229 1.00 40.60 327 ILE A C 1
ATOM 2295 O O . ILE A 1 304 ? 24.834 19.387 41.403 1.00 39.13 327 ILE A O 1
ATOM 2300 N N . LEU A 1 305 ? 25.265 19.639 39.195 1.00 41.76 328 LEU A N 1
ATOM 2301 C CA . LEU A 1 305 ? 26.062 20.851 39.372 1.00 41.39 328 LEU A CA 1
ATOM 2302 C C . LEU A 1 305 ? 25.221 21.947 39.999 1.00 38.85 328 LEU A C 1
ATOM 2303 O O . LEU A 1 305 ? 25.673 22.624 40.933 1.00 34.80 328 LEU A O 1
ATOM 2308 N N . ASN A 1 306 ? 24.010 22.138 39.471 1.00 37.64 329 ASN A N 1
ATOM 2309 C CA . ASN A 1 306 ? 23.131 23.196 39.973 1.00 37.23 329 ASN A CA 1
ATOM 2310 C C . ASN A 1 306 ? 22.646 22.901 41.394 1.00 33.18 329 ASN A C 1
ATOM 2311 O O . ASN A 1 306 ? 22.557 23.809 42.213 1.00 32.24 329 ASN A O 1
ATOM 2316 N N . ILE A 1 307 ? 22.323 21.641 41.692 1.00 34.13 330 ILE A N 1
ATOM 2317 C CA . ILE A 1 307 ? 21.917 21.258 43.058 1.00 34.64 330 ILE A CA 1
ATOM 2318 C C . ILE A 1 307 ? 23.040 21.480 44.061 1.00 33.08 330 ILE A C 1
ATOM 2319 O O . ILE A 1 307 ? 22.809 21.989 45.154 1.00 32.39 330 ILE A O 1
ATOM 2324 N N . ARG A 1 308 ? 24.257 21.119 43.689 1.00 32.93 331 ARG A N 1
ATOM 2325 C CA . ARG A 1 308 ? 25.404 21.334 44.576 1.00 33.33 331 ARG A CA 1
ATOM 2326 C C . ARG A 1 308 ? 25.555 22.824 44.927 1.00 33.90 331 ARG A C 1
ATOM 2327 O O . ARG A 1 308 ? 25.849 23.169 46.078 1.00 36.38 331 ARG A O 1
ATOM 2335 N N . GLN A 1 309 ? 25.359 23.692 43.941 1.00 35.53 332 GLN A N 1
ATOM 2336 C CA . GLN A 1 309 ? 25.408 25.148 44.135 1.00 39.51 332 GLN A CA 1
ATOM 2337 C C . GLN A 1 309 ? 24.266 25.655 45.002 1.00 35.32 332 GLN A C 1
ATOM 2338 O O . GLN A 1 309 ? 24.481 26.457 45.915 1.00 36.39 332 GLN A O 1
ATOM 2344 N N . PHE A 1 310 ? 23.055 25.190 44.698 1.00 30.31 333 PHE A N 1
ATOM 2345 C CA . PHE A 1 310 ? 21.852 25.516 45.460 1.00 31.18 333 PHE A CA 1
ATOM 2346 C C . PHE A 1 310 ? 22.037 25.160 46.934 1.00 32.19 333 PHE A C 1
ATOM 2347 O O . PHE A 1 310 ? 21.792 25.981 47.826 1.00 32.32 333 PHE A O 1
ATOM 2355 N N . GLN A 1 311 ? 22.507 23.950 47.185 1.00 33.23 334 GLN A N 1
ATOM 2356 C CA . GLN A 1 311 ? 22.665 23.451 48.530 1.00 34.71 334 GLN A CA 1
ATOM 2357 C C . GLN A 1 311 ? 23.741 24.216 49.300 1.00 36.34 334 GLN A C 1
ATOM 2358 O O . GLN A 1 311 ? 23.532 24.580 50.449 1.00 34.30 334 GLN A O 1
ATOM 2364 N N . GLY A 1 312 ? 24.871 24.471 48.651 1.00 31.29 335 GLY A N 1
ATOM 2365 C CA . GLY A 1 312 ? 25.916 25.268 49.252 1.00 28.88 335 GLY A CA 1
ATOM 2366 C C . GLY A 1 312 ? 25.460 26.649 49.678 1.00 25.90 335 GLY A C 1
ATOM 2367 O O . GLY A 1 312 ? 25.777 27.098 50.760 1.00 25.63 335 GLY A O 1
ATOM 2368 N N . THR A 1 313 ? 24.696 27.311 48.825 1.00 26.27 336 THR A N 1
ATOM 2369 C CA . THR A 1 313 ? 24.182 28.639 49.099 1.00 27.34 336 THR A CA 1
ATOM 2370 C C . THR A 1 313 ? 23.174 28.638 50.222 1.00 28.63 336 THR A C 1
ATOM 2371 O O . THR A 1 313 ? 23.244 29.471 51.124 1.00 27.11 336 THR A O 1
ATOM 2375 N N . GLN A 1 314 ? 22.238 27.679 50.183 1.00 25.10 337 GLN A N 1
ATOM 2376 C CA . GLN A 1 314 ? 21.245 27.551 51.251 1.00 27.38 337 GLN A CA 1
ATOM 2377 C C . GLN A 1 314 ? 21.943 27.317 52.595 1.00 27.44 337 GLN A C 1
ATOM 2378 O O . GLN A 1 314 ? 21.601 27.947 53.639 1.00 26.38 337 GLN A O 1
ATOM 2384 N N . LYS A 1 315 ? 22.927 26.417 52.591 1.00 26.81 338 LYS A N 1
ATOM 2385 C CA . LYS A 1 315 ? 23.645 26.102 53.824 1.00 28.26 338 LYS A CA 1
ATOM 2386 C C . LYS A 1 315 ? 24.433 27.294 54.377 1.00 28.99 338 LYS A C 1
ATOM 2387 O O . LYS A 1 315 ? 24.471 27.477 55.581 1.00 23.71 338 LYS A O 1
ATOM 2393 N N . LEU A 1 316 ? 25.084 28.087 53.518 1.00 25.64 339 LEU A N 1
ATOM 2394 C CA . LEU A 1 316 ? 25.844 29.240 54.020 1.00 25.04 339 LEU A CA 1
ATOM 2395 C C . LEU A 1 316 ? 24.922 30.351 54.554 1.00 26.94 339 LEU A C 1
ATOM 2396 O O . LEU A 1 316 ? 25.174 30.928 55.623 1.00 25.04 339 LEU A O 1
ATOM 2401 N N . ALA A 1 317 ? 23.833 30.630 53.851 1.00 26.57 340 ALA A N 1
ATOM 2402 C CA . ALA A 1 317 ? 22.842 31.592 54.364 1.00 25.41 340 ALA A CA 1
ATOM 2403 C C . ALA A 1 317 ? 22.339 31.194 55.746 1.00 27.75 340 ALA A C 1
ATOM 2404 O O . ALA A 1 317 ? 22.302 32.010 56.663 1.00 28.71 340 ALA A O 1
ATOM 2406 N N . GLN A 1 318 ? 21.946 29.933 55.891 1.00 25.44 341 GLN A N 1
ATOM 2407 C CA . GLN A 1 318 ? 21.515 29.412 57.165 1.00 28.24 341 GLN A CA 1
ATOM 2408 C C . GLN A 1 318 ? 22.585 29.591 58.258 1.00 27.65 341 GLN A C 1
ATOM 2409 O O . GLN A 1 318 ? 22.263 30.035 59.379 1.00 24.46 341 GLN A O 1
ATOM 2415 N N . ALA A 1 319 ? 23.834 29.228 57.928 1.00 25.39 342 ALA A N 1
ATOM 2416 C CA . ALA A 1 319 ? 24.973 29.347 58.839 1.00 25.78 342 ALA A CA 1
ATOM 2417 C C . ALA A 1 319 ? 25.205 30.799 59.232 1.00 26.19 342 ALA A C 1
ATOM 2418 O O . ALA A 1 319 ? 25.556 31.088 60.387 1.00 26.40 342 ALA A O 1
ATOM 2420 N N . ALA A 1 320 ? 25.047 31.718 58.272 1.00 23.94 343 ALA A N 1
ATOM 2421 C CA . ALA A 1 320 ? 25.173 33.174 58.541 1.00 25.76 343 ALA A CA 1
ATOM 2422 C C . ALA A 1 320 ? 24.151 33.659 59.572 1.00 26.10 343 ALA A C 1
ATOM 2423 O O . ALA A 1 320 ? 24.500 34.348 60.553 1.00 23.28 343 ALA A O 1
ATOM 2425 N N . LEU A 1 321 ? 22.897 33.262 59.380 1.00 26.77 344 LEU A N 1
ATOM 2426 C CA . LEU A 1 321 ? 21.824 33.655 60.288 1.00 26.74 344 LEU A CA 1
ATOM 2427 C C . LEU A 1 321 ? 22.003 33.055 61.688 1.00 27.54 344 LEU A C 1
ATOM 2428 O O . LEU A 1 321 ? 21.783 33.741 62.677 1.00 27.20 344 LEU A O 1
ATOM 2433 N N . LEU A 1 322 ? 22.450 31.807 61.761 1.00 27.71 345 LEU A N 1
ATOM 2434 C CA . LEU A 1 322 ? 22.678 31.149 63.047 1.00 31.12 345 LEU A CA 1
ATOM 2435 C C . LEU A 1 322 ? 23.863 31.743 63.793 1.00 28.79 345 LEU A C 1
ATOM 2436 O O . LEU A 1 322 ? 23.808 31.886 64.998 1.00 26.30 345 LEU A O 1
ATOM 2441 N N . TYR A 1 323 ? 24.918 32.106 63.068 1.00 26.25 346 TYR A N 1
ATOM 2442 C CA . TYR A 1 323 ? 26.049 32.838 63.621 1.00 25.03 346 TYR A CA 1
ATOM 2443 C C . TYR A 1 323 ? 25.638 34.154 64.273 1.00 24.21 346 TYR A C 1
ATOM 2444 O O . TYR A 1 323 ? 26.046 34.476 65.400 1.00 25.95 346 TYR A O 1
ATOM 2461 N N . GLY A 1 325 ? 22.606 34.971 65.241 1.00 27.15 348 GLY A N 1
ATOM 2462 C CA . GLY A 1 325 ? 21.740 34.567 66.390 1.00 27.47 348 GLY A CA 1
ATOM 2463 C C . GLY A 1 325 ? 22.577 34.155 67.585 1.00 27.08 348 GLY A C 1
ATOM 2464 O O . GLY A 1 325 ? 22.284 34.536 68.732 1.00 25.97 348 GLY A O 1
ATOM 2465 N N . SER A 1 326 ? 23.650 33.407 67.330 1.00 27.70 349 SER A N 1
ATOM 2466 C CA . SER A 1 326 ? 24.565 32.982 68.406 1.00 28.39 349 SER A CA 1
ATOM 2467 C C . SER A 1 326 ? 25.283 34.152 69.053 1.00 29.50 349 SER A C 1
ATOM 2468 O O . SER A 1 326 ? 25.443 34.185 70.263 1.00 25.86 349 SER A O 1
ATOM 2473 N N . LYS A 1 327 ? 25.709 35.136 68.268 1.00 27.94 350 LYS A N 1
ATOM 2474 C CA . LYS A 1 327 ? 26.311 36.321 68.868 1.00 29.96 350 LYS A CA 1
ATOM 2475 C C . LYS A 1 327 ? 25.304 37.061 69.770 1.00 29.23 350 LYS A C 1
ATOM 2476 O O . LYS A 1 327 ? 25.631 37.476 70.885 1.00 29.46 350 LYS A O 1
ATOM 2482 N N . LEU A 1 328 ? 24.083 37.246 69.275 1.00 26.41 351 LEU A N 1
ATOM 2483 C CA . LEU A 1 328 ? 23.037 37.910 70.064 1.00 28.66 351 LEU A CA 1
ATOM 2484 C C . LEU A 1 328 ? 22.705 37.130 71.368 1.00 28.34 351 LEU A C 1
ATOM 2485 O O . LEU A 1 328 ? 22.609 37.712 72.456 1.00 27.27 351 LEU A O 1
ATOM 2490 N N . THR A 1 329 ? 22.568 35.810 71.262 1.00 29.00 352 THR A N 1
ATOM 2491 C CA . THR A 1 329 ? 22.328 34.972 72.446 1.00 31.51 352 THR A CA 1
ATOM 2492 C C . THR A 1 329 ? 23.466 35.117 73.441 1.00 31.62 352 THR A C 1
ATOM 2493 O O . THR A 1 329 ? 23.234 35.183 74.648 1.00 33.90 352 THR A O 1
ATOM 2497 N N . SER A 1 330 ? 24.708 35.172 72.953 1.00 34.02 353 SER A N 1
ATOM 2498 C CA . SER A 1 330 ? 25.844 35.422 73.865 1.00 34.28 353 SER A CA 1
ATOM 2499 C C . SER A 1 330 ? 25.825 36.777 74.577 1.00 35.14 353 SER A C 1
ATOM 2500 O O . SER A 1 330 ? 26.206 36.861 75.756 1.00 35.79 353 SER A O 1
ATOM 2503 N N . GLN A 1 331 ? 25.433 37.842 73.877 1.00 34.44 354 GLN A N 1
ATOM 2504 C CA . GLN A 1 331 ? 25.321 39.169 74.499 1.00 39.84 354 GLN A CA 1
ATOM 2505 C C . GLN A 1 331 ? 24.287 39.093 75.622 1.00 39.76 354 GLN A C 1
ATOM 2506 O O . GLN A 1 331 ? 24.483 39.649 76.702 1.00 46.93 354 GLN A O 1
ATOM 2512 N N . ASP A 1 332 ? 23.198 38.381 75.358 1.00 32.68 355 ASP A N 1
ATOM 2513 C CA . ASP A 1 332 ? 22.112 38.237 76.320 1.00 34.44 355 ASP A CA 1
ATOM 2514 C C . ASP A 1 332 ? 22.578 37.390 77.528 1.00 35.46 355 ASP A C 1
ATOM 2515 O O . ASP A 1 332 ? 22.566 37.882 78.666 1.00 36.08 355 ASP A O 1
ATOM 2520 N N . GLU A 1 333 ? 23.033 36.161 77.261 1.00 30.21 356 GLU A N 1
ATOM 2521 C CA . GLU A 1 333 ? 23.411 35.213 78.309 1.00 33.67 356 GLU A CA 1
ATOM 2522 C C . GLU A 1 333 ? 24.641 35.596 79.148 1.00 35.52 356 GLU A C 1
ATOM 2523 O O . GLU A 1 333 ? 24.748 35.206 80.324 1.00 30.57 356 GLU A O 1
ATOM 2529 N N . THR A 1 334 ? 25.597 36.307 78.557 1.00 34.50 357 THR A N 1
ATOM 2530 C CA . THR A 1 334 ? 26.848 36.595 79.284 1.00 36.13 357 THR A CA 1
ATOM 2531 C C . THR A 1 334 ? 26.556 37.519 80.468 1.00 37.10 357 THR A C 1
ATOM 2532 O O . THR A 1 334 ? 27.010 37.305 81.604 1.00 37.03 357 THR A O 1
ATOM 2536 N N . LYS A 1 335 ? 25.772 38.543 80.189 1.00 35.09 358 LYS A N 1
ATOM 2537 C CA . LYS A 1 335 ? 25.437 39.516 81.197 1.00 34.51 358 LYS A CA 1
ATOM 2538 C C . LYS A 1 335 ? 24.442 38.925 82.180 1.00 33.10 358 LYS A C 1
ATOM 2539 O O . LYS A 1 335 ? 24.490 39.268 83.353 1.00 33.13 358 LYS A O 1
ATOM 2545 N N . GLU A 1 336 ? 23.510 38.082 81.719 1.00 33.86 359 GLU A N 1
ATOM 2546 C CA . GLU A 1 336 ? 22.589 37.429 82.662 1.00 34.84 359 GLU A CA 1
ATOM 2547 C C . GLU A 1 336 ? 23.368 36.533 83.637 1.00 35.77 359 GLU A C 1
ATOM 2548 O O . GLU A 1 336 ? 23.208 36.651 84.843 1.00 35.35 359 GLU A O 1
ATOM 2554 N N . LEU A 1 337 ? 24.244 35.677 83.118 1.00 33.44 360 LEU A N 1
ATOM 2555 C CA . LEU A 1 337 ? 25.021 34.784 83.985 1.00 33.51 360 LEU A CA 1
ATOM 2556 C C . LEU A 1 337 ? 25.853 35.552 85.032 1.00 35.39 360 LEU A C 1
ATOM 2557 O O . LEU A 1 337 ? 25.896 35.197 86.222 1.00 34.58 360 LEU A O 1
ATOM 2562 N N . THR A 1 338 ? 26.486 36.633 84.594 1.00 37.99 361 THR A N 1
ATOM 2563 C CA . THR A 1 338 ? 27.212 37.538 85.510 1.00 36.46 361 THR A CA 1
ATOM 2564 C C . THR A 1 338 ? 26.339 38.137 86.624 1.00 37.35 361 THR A C 1
ATOM 2565 O O . THR A 1 338 ? 26.755 38.134 87.795 1.00 39.40 361 THR A O 1
ATOM 2569 N N . ALA A 1 339 ? 25.139 38.629 86.285 1.00 36.25 362 ALA A N 1
ATOM 2570 C CA . ALA A 1 339 ? 24.230 39.217 87.299 1.00 37.08 362 ALA A CA 1
ATOM 2571 C C . ALA A 1 339 ? 23.738 38.143 88.272 1.00 37.67 362 ALA A C 1
ATOM 2572 O O . ALA A 1 339 ? 23.582 38.397 89.466 1.00 36.82 362 ALA A O 1
ATOM 2574 N N . ILE A 1 340 ? 23.504 36.945 87.754 1.00 38.22 363 ILE A N 1
ATOM 2575 C CA . ILE A 1 340 ? 23.049 35.832 88.579 1.00 38.31 363 ILE A CA 1
ATOM 2576 C C . ILE A 1 340 ? 24.101 35.509 89.651 1.00 37.56 363 ILE A C 1
ATOM 2577 O O . ILE A 1 340 ? 23.774 35.405 90.838 1.00 37.97 363 ILE A O 1
ATOM 2582 N N . PHE A 1 341 ? 25.352 35.368 89.222 1.00 36.19 364 PHE A N 1
ATOM 2583 C CA . PHE A 1 341 ? 26.434 35.039 90.140 1.00 36.52 364 PHE A CA 1
ATOM 2584 C C . PHE A 1 341 ? 26.749 36.209 91.077 1.00 39.55 364 PHE A C 1
ATOM 2585 O O . PHE A 1 341 ? 27.025 35.990 92.252 1.00 44.82 364 PHE A O 1
ATOM 2593 N N . HIS A 1 342 ? 26.701 37.440 90.567 1.00 43.38 365 HIS A N 1
ATOM 2594 C CA . HIS A 1 342 ? 26.852 38.640 91.418 1.00 46.26 365 HIS A CA 1
ATOM 2595 C C . HIS A 1 342 ? 25.858 38.621 92.583 1.00 48.62 365 HIS A C 1
ATOM 2596 O O . HIS A 1 342 ? 26.230 38.863 93.750 1.00 47.15 365 HIS A O 1
ATOM 2603 N N . LYS A 1 343 ? 24.600 38.300 92.282 1.00 48.78 366 LYS A N 1
ATOM 2604 C CA . LYS A 1 343 ? 23.578 38.139 93.335 1.00 53.02 366 LYS A CA 1
ATOM 2605 C C . LYS A 1 343 ? 23.931 37.024 94.344 1.00 51.44 366 LYS A C 1
ATOM 2606 O O . LYS A 1 343 ? 23.792 37.217 95.560 1.00 49.89 366 LYS A O 1
ATOM 2620 N N . ASP A 1 345 ? 26.904 35.814 95.137 1.00 45.08 368 ASP A N 1
ATOM 2621 C CA . ASP A 1 345 ? 28.126 36.121 95.861 1.00 48.23 368 ASP A CA 1
ATOM 2622 C C . ASP A 1 345 ? 27.793 37.118 96.986 1.00 53.02 368 ASP A C 1
ATOM 2623 O O . ASP A 1 345 ? 28.042 38.320 96.874 1.00 50.11 368 ASP A O 1
ATOM 2628 N N . LYS A 1 346 ? 27.238 36.582 98.068 1.00 57.37 369 LYS A N 1
ATOM 2629 C CA . LYS A 1 346 ? 26.637 37.390 99.137 1.00 64.44 369 LYS A CA 1
ATOM 2630 C C . LYS A 1 346 ? 27.588 38.330 99.860 1.00 66.07 369 LYS A C 1
ATOM 2631 O O . LYS A 1 346 ? 27.184 39.426 100.263 1.00 66.95 369 LYS A O 1
ATOM 2637 N N . ASN A 1 347 ? 28.839 37.920 100.042 1.00 66.54 370 ASN A N 1
ATOM 2638 C CA . ASN A 1 347 ? 29.809 38.826 100.659 1.00 68.45 370 ASN A CA 1
ATOM 2639 C C . ASN A 1 347 ? 30.675 39.535 99.617 1.00 66.55 370 ASN A C 1
ATOM 2640 O O . ASN A 1 347 ? 31.627 40.230 99.968 1.00 67.36 370 ASN A O 1
ATOM 2645 N N . GLY A 1 348 ? 30.324 39.367 98.340 1.00 61.35 371 GLY A N 1
ATOM 2646 C CA . GLY A 1 348 ? 30.899 40.163 97.252 1.00 59.61 371 GLY A CA 1
ATOM 2647 C C . GLY A 1 348 ? 32.396 40.037 96.994 1.00 59.27 371 GLY A C 1
ATOM 2648 O O . GLY A 1 348 ? 33.012 40.984 96.520 1.00 60.09 371 GLY A O 1
ATOM 2649 N N . ASP A 1 349 ? 32.986 38.877 97.287 1.00 55.66 372 ASP A N 1
ATOM 2650 C CA . ASP A 1 349 ? 34.426 38.670 97.036 1.00 55.82 372 ASP A CA 1
ATOM 2651 C C . ASP A 1 349 ? 34.739 38.051 95.676 1.00 51.04 372 ASP A C 1
ATOM 2652 O O . ASP A 1 349 ? 35.903 37.929 95.313 1.00 49.12 372 ASP A O 1
ATOM 2657 N N . GLY A 1 350 ? 33.699 37.647 94.945 1.00 48.34 373 GLY A N 1
ATOM 2658 C CA . GLY A 1 350 ? 33.846 37.124 93.587 1.00 48.20 373 GLY A CA 1
ATOM 2659 C C . GLY A 1 350 ? 34.021 35.608 93.486 1.00 47.00 373 GLY A C 1
ATOM 2660 O O . GLY A 1 350 ? 34.267 35.114 92.410 1.00 43.26 373 GLY A O 1
ATOM 2661 N N . GLN A 1 351 ? 33.867 34.882 94.600 1.00 42.77 374 GLN A N 1
ATOM 2662 C CA . GLN A 1 351 ? 34.154 33.444 94.673 1.00 40.87 374 GLN A CA 1
ATOM 2663 C C . GLN A 1 351 ? 32.912 32.598 94.978 1.00 40.28 374 GLN A C 1
ATOM 2664 O O . GLN A 1 351 ? 32.224 32.823 95.984 1.00 40.72 374 GLN A O 1
ATOM 2670 N N . LEU A 1 352 ? 32.670 31.584 94.141 1.00 36.81 375 LEU A N 1
ATOM 2671 C CA . LEU A 1 352 ? 31.581 30.645 94.335 1.00 34.43 375 LEU A CA 1
ATOM 2672 C C . LEU A 1 352 ? 32.138 29.245 94.181 1.00 32.20 375 LEU A C 1
ATOM 2673 O O . LEU A 1 352 ? 33.138 29.052 93.502 1.00 29.36 375 LEU A O 1
ATOM 2678 N N . ASP A 1 353 ? 31.483 28.266 94.791 1.00 33.42 376 ASP A N 1
ATOM 2679 C CA . ASP A 1 353 ? 31.932 26.899 94.660 1.00 33.49 376 ASP A CA 1
ATOM 2680 C C . ASP A 1 353 ? 31.204 26.268 93.470 1.00 34.59 376 ASP A C 1
ATOM 2681 O O . ASP A 1 353 ? 30.356 26.912 92.806 1.00 30.24 376 ASP A O 1
ATOM 2686 N N . ARG A 1 354 ? 31.582 25.038 93.156 1.00 31.78 377 ARG A N 1
ATOM 2687 C CA . ARG A 1 354 ? 31.089 24.376 91.976 1.00 32.56 377 ARG A CA 1
ATOM 2688 C C . ARG A 1 354 ? 29.581 24.190 92.064 1.00 33.37 377 ARG A C 1
ATOM 2689 O O . ARG A 1 354 ? 28.879 24.403 91.073 1.00 29.04 377 ARG A O 1
ATOM 2697 N N . ALA A 1 355 ? 29.076 23.821 93.249 1.00 32.79 378 ALA A N 1
ATOM 2698 C CA . ALA A 1 355 ? 27.634 23.585 93.400 1.00 35.68 378 ALA A CA 1
ATOM 2699 C C . ALA A 1 355 ? 26.880 24.868 93.111 1.00 37.18 378 ALA A C 1
ATOM 2700 O O . ALA A 1 355 ? 25.784 24.829 92.556 1.00 38.93 378 ALA A O 1
ATOM 2702 N N . GLU A 1 356 ? 27.480 26.002 93.482 1.00 34.62 379 GLU A N 1
ATOM 2703 C CA . GLU A 1 356 ? 26.903 27.315 93.176 1.00 35.98 379 GLU A CA 1
ATOM 2704 C C . GLU A 1 356 ? 26.944 27.638 91.681 1.00 35.81 379 GLU A C 1
ATOM 2705 O O . GLU A 1 356 ? 25.936 28.090 91.101 1.00 32.89 379 GLU A O 1
ATOM 2711 N N . LEU A 1 357 ? 28.091 27.405 91.044 1.00 31.85 380 LEU A N 1
ATOM 2712 C CA . LEU A 1 357 ? 28.185 27.628 89.583 1.00 32.40 380 LEU A CA 1
ATOM 2713 C C . LEU A 1 357 ? 27.113 26.836 88.839 1.00 32.06 380 LEU A C 1
ATOM 2714 O O . LEU A 1 357 ? 26.501 27.325 87.881 1.00 28.90 380 LEU A O 1
ATOM 2719 N N . ILE A 1 358 ? 26.881 25.605 89.290 1.00 31.92 381 ILE A N 1
ATOM 2720 C CA . ILE A 1 358 ? 25.840 24.761 88.718 1.00 33.87 381 ILE A CA 1
ATOM 2721 C C . ILE A 1 358 ? 24.430 25.350 88.920 1.00 33.07 381 ILE A C 1
ATOM 2722 O O . ILE A 1 358 ? 23.633 25.385 87.965 1.00 33.13 381 ILE A O 1
ATOM 2727 N N . GLU A 1 359 ? 24.155 25.838 90.131 1.00 35.07 382 GLU A N 1
ATOM 2728 C CA . GLU A 1 359 ? 22.848 26.426 90.471 1.00 39.61 382 GLU A CA 1
ATOM 2729 C C . GLU A 1 359 ? 22.588 27.699 89.651 1.00 40.06 382 GLU A C 1
ATOM 2730 O O . GLU A 1 359 ? 21.463 27.942 89.204 1.00 43.22 382 GLU A O 1
ATOM 2736 N N . GLY A 1 360 ? 23.629 28.506 89.460 1.00 35.02 383 GLY A N 1
ATOM 2737 C CA . GLY A 1 360 ? 23.527 29.702 88.624 1.00 35.24 383 GLY A CA 1
ATOM 2738 C C . GLY A 1 360 ? 23.358 29.386 87.157 1.00 34.11 383 GLY A C 1
ATOM 2739 O O . GLY A 1 360 ? 22.536 30.013 86.478 1.00 34.25 383 GLY A O 1
ATOM 2740 N N . TYR A 1 361 ? 24.134 28.421 86.654 1.00 31.12 384 TYR A N 1
ATOM 2741 C CA . TYR A 1 361 ? 24.009 27.981 85.263 1.00 32.10 384 TYR A CA 1
ATOM 2742 C C . TYR A 1 361 ? 22.614 27.396 85.038 1.00 36.89 384 TYR A C 1
ATOM 2743 O O . TYR A 1 361 ? 22.000 27.599 83.966 1.00 38.55 384 TYR A O 1
ATOM 2752 N N . LYS A 1 362 ? 22.097 26.712 86.063 1.00 40.54 385 LYS A N 1
ATOM 2753 C CA . LYS A 1 362 ? 20.711 26.210 86.058 1.00 45.34 385 LYS A CA 1
ATOM 2754 C C . LYS A 1 362 ? 19.699 27.343 86.000 1.00 46.11 385 LYS A C 1
ATOM 2755 O O . LYS A 1 362 ? 18.733 27.272 85.235 1.00 48.42 385 LYS A O 1
ATOM 2761 N N . GLU A 1 363 ? 19.892 28.369 86.833 1.00 47.89 386 GLU A N 1
ATOM 2762 C CA . GLU A 1 363 ? 19.003 29.551 86.817 1.00 49.38 386 GLU A CA 1
ATOM 2763 C C . GLU A 1 363 ? 19.043 30.215 85.469 1.00 48.58 386 GLU A C 1
ATOM 2764 O O . GLU A 1 363 ? 18.016 30.739 85.007 1.00 52.55 386 GLU A O 1
ATOM 2770 N N . LEU A 1 364 ? 20.212 30.205 84.830 1.00 41.62 387 LEU A N 1
ATOM 2771 C CA . LEU A 1 364 ? 20.327 30.760 83.488 1.00 43.52 387 LEU A CA 1
ATOM 2772 C C . LEU A 1 364 ? 19.482 29.987 82.465 1.00 50.53 387 LEU A C 1
ATOM 2773 O O . LEU A 1 364 ? 18.588 30.579 81.827 1.00 52.18 387 LEU A O 1
ATOM 2786 N N . ARG A 1 366 ? 17.166 28.011 82.773 1.00 66.73 389 ARG A N 1
ATOM 2787 C CA . ARG A 1 366 ? 15.766 28.266 83.144 1.00 72.46 389 ARG A CA 1
ATOM 2788 C C . ARG A 1 366 ? 15.158 29.421 82.336 1.00 73.39 389 ARG A C 1
ATOM 2789 O O . ARG A 1 366 ? 15.150 30.576 82.774 1.00 72.62 389 ARG A O 1
ATOM 2797 N N . ASP A 1 371 ? 19.075 26.265 74.498 1.00 64.71 394 ASP A N 1
ATOM 2798 C CA . ASP A 1 371 ? 19.915 25.068 74.518 1.00 63.47 394 ASP A CA 1
ATOM 2799 C C . ASP A 1 371 ? 19.141 23.839 75.036 1.00 61.84 394 ASP A C 1
ATOM 2800 O O . ASP A 1 371 ? 19.178 23.506 76.233 1.00 57.33 394 ASP A O 1
ATOM 2805 N N . ALA A 1 372 ? 18.459 23.161 74.113 1.00 59.99 395 ALA A N 1
ATOM 2806 C CA . ALA A 1 372 ? 17.701 21.952 74.427 1.00 59.67 395 ALA A CA 1
ATOM 2807 C C . ALA A 1 372 ? 18.553 20.865 75.097 1.00 56.81 395 ALA A C 1
ATOM 2808 O O . ALA A 1 372 ? 18.019 20.045 75.834 1.00 61.32 395 ALA A O 1
ATOM 2810 N N . SER A 1 373 ? 19.866 20.867 74.866 1.00 53.54 396 SER A N 1
ATOM 2811 C CA . SER A 1 373 ? 20.746 19.852 75.465 1.00 57.00 396 SER A CA 1
ATOM 2812 C C . SER A 1 373 ? 21.067 20.083 76.953 1.00 51.66 396 SER A C 1
ATOM 2813 O O . SER A 1 373 ? 21.712 19.241 77.566 1.00 54.98 396 SER A O 1
ATOM 2824 N N . LEU A 1 375 ? 18.688 20.826 79.494 1.00 53.55 398 LEU A N 1
ATOM 2825 C CA . LEU A 1 375 ? 17.396 20.811 80.199 1.00 59.67 398 LEU A CA 1
ATOM 2826 C C . LEU A 1 375 ? 17.301 19.577 81.090 1.00 59.36 398 LEU A C 1
ATOM 2827 O O . LEU A 1 375 ? 16.333 18.806 81.038 1.00 63.32 398 LEU A O 1
ATOM 2832 N N . ASP A 1 376 ? 18.335 19.405 81.895 1.00 56.39 399 ASP A N 1
ATOM 2833 C CA . ASP A 1 376 ? 18.438 18.318 82.855 1.00 55.84 399 ASP A CA 1
ATOM 2834 C C . ASP A 1 376 ? 19.545 18.733 83.830 1.00 50.21 399 ASP A C 1
ATOM 2835 O O . ASP A 1 376 ? 20.571 19.236 83.399 1.00 46.38 399 ASP A O 1
ATOM 2840 N N . ALA A 1 377 ? 19.338 18.514 85.128 1.00 49.10 400 ALA A N 1
ATOM 2841 C CA . ALA A 1 377 ? 20.329 18.878 86.139 1.00 48.73 400 ALA A CA 1
ATOM 2842 C C . ALA A 1 377 ? 21.680 18.194 85.879 1.00 47.21 400 ALA A C 1
ATOM 2843 O O . ALA A 1 377 ? 22.720 18.845 85.965 1.00 45.07 400 ALA A O 1
ATOM 2845 N N . SER A 1 378 ? 21.660 16.895 85.555 1.00 47.84 401 SER A N 1
ATOM 2846 C CA . SER A 1 378 ? 22.898 16.140 85.270 1.00 47.63 401 SER A CA 1
ATOM 2847 C C . SER A 1 378 ? 23.665 16.650 84.043 1.00 43.96 401 SER A C 1
ATOM 2848 O O . SER A 1 378 ? 24.890 16.725 84.082 1.00 41.54 401 SER A O 1
ATOM 2851 N N . ALA A 1 379 ? 22.964 17.035 82.976 1.00 42.34 402 ALA A N 1
ATOM 2852 C CA . ALA A 1 379 ? 23.645 17.653 81.814 1.00 42.50 402 ALA A CA 1
ATOM 2853 C C . ALA A 1 379 ? 24.325 18.990 82.179 1.00 40.83 402 ALA A C 1
ATOM 2854 O O . ALA A 1 379 ? 25.420 19.320 81.690 1.00 41.33 402 ALA A O 1
ATOM 2856 N N . VAL A 1 380 ? 23.693 19.761 83.049 1.00 40.86 403 VAL A N 1
ATOM 2857 C CA . VAL A 1 380 ? 24.274 21.030 83.467 1.00 37.32 403 VAL A CA 1
ATOM 2858 C C . VAL A 1 380 ? 25.514 20.816 84.328 1.00 37.42 403 VAL A C 1
ATOM 2859 O O . VAL A 1 380 ? 26.537 21.460 84.112 1.00 34.93 403 VAL A O 1
ATOM 2863 N N . GLU A 1 381 ? 25.428 19.890 85.282 1.00 37.40 404 GLU A N 1
ATOM 2864 C CA . GLU A 1 381 ? 26.592 19.512 86.079 1.00 39.37 404 GLU A CA 1
ATOM 2865 C C . GLU A 1 381 ? 27.748 19.148 85.155 1.00 39.25 404 GLU A C 1
ATOM 2866 O O . GLU A 1 381 ? 28.880 19.631 85.315 1.00 34.83 404 GLU A O 1
ATOM 2872 N N . HIS A 1 382 ? 27.448 18.321 84.162 1.00 36.98 405 HIS A N 1
ATOM 2873 C CA . HIS A 1 382 ? 28.477 17.829 83.249 1.00 39.61 405 HIS A CA 1
ATOM 2874 C C . HIS A 1 382 ? 29.119 18.990 82.488 1.00 34.66 405 HIS A C 1
ATOM 2875 O O . HIS A 1 382 ? 30.337 19.031 82.345 1.00 32.96 405 HIS A O 1
ATOM 2882 N N . GLU A 1 383 ? 28.308 19.940 82.032 1.00 34.72 406 GLU A N 1
ATOM 2883 C CA . GLU A 1 383 ? 28.808 21.096 81.279 1.00 35.35 406 GLU A CA 1
ATOM 2884 C C . GLU A 1 383 ? 29.676 22.030 82.138 1.00 33.84 406 GLU A C 1
ATOM 2885 O O . GLU A 1 383 ? 30.686 22.563 81.674 1.00 33.14 406 GLU A O 1
ATOM 2891 N N . VAL A 1 384 ? 29.289 22.216 83.389 1.00 28.72 407 VAL A N 1
ATOM 2892 C CA . VAL A 1 384 ? 30.079 23.045 84.275 1.00 30.09 407 VAL A CA 1
ATOM 2893 C C . VAL A 1 384 ? 31.454 22.389 84.445 1.00 31.52 407 VAL A C 1
ATOM 2894 O O . VAL A 1 384 ? 32.459 23.066 84.339 1.00 32.31 407 VAL A O 1
ATOM 2898 N N . ASP A 1 385 ? 31.491 21.073 84.648 1.00 32.67 408 ASP A N 1
ATOM 289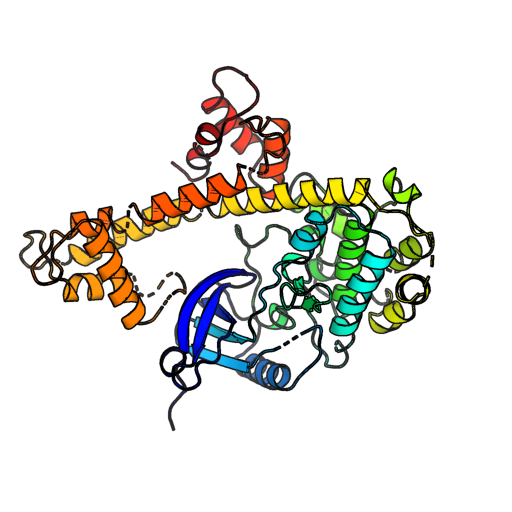9 C CA . ASP A 1 385 ? 32.753 20.359 84.782 1.00 34.30 408 ASP A CA 1
ATOM 2900 C C . ASP A 1 385 ? 33.621 20.465 83.534 1.00 36.06 408 ASP A C 1
ATOM 2901 O O . ASP A 1 385 ? 34.845 20.561 83.658 1.00 33.40 408 ASP A O 1
ATOM 2906 N N . GLN A 1 386 ? 33.015 20.459 82.345 1.00 34.53 409 GLN A N 1
ATOM 2907 C CA . GLN A 1 386 ? 33.784 20.682 81.111 1.00 38.12 409 GLN A CA 1
ATOM 2908 C C . GLN A 1 386 ? 34.436 22.07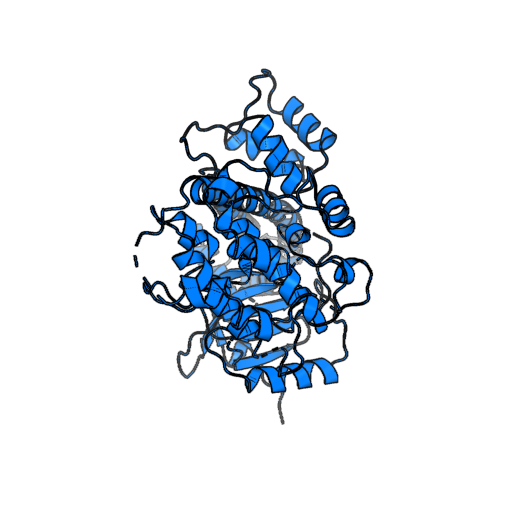4 81.077 1.00 37.17 409 GLN A C 1
ATOM 2909 O O . GLN A 1 386 ? 35.603 22.212 80.683 1.00 36.60 409 GLN A O 1
ATOM 2915 N N . VAL A 1 387 ? 33.698 23.099 81.495 1.00 33.01 410 VAL A N 1
ATOM 2916 C CA . VAL A 1 387 ? 34.238 24.466 81.541 1.00 32.63 410 VAL A CA 1
ATOM 2917 C C . VAL A 1 387 ? 35.385 24.573 82.559 1.00 35.38 410 VAL A C 1
ATOM 2918 O O . VAL A 1 387 ? 36.439 25.154 82.266 1.00 37.64 410 VAL A O 1
ATOM 2922 N N . LEU A 1 388 ? 35.170 24.029 83.756 1.00 31.65 411 LEU A N 1
ATOM 2923 C CA . LEU A 1 388 ? 36.189 24.069 84.807 1.00 32.83 411 LEU A CA 1
ATOM 2924 C C . LEU A 1 388 ? 37.480 23.351 84.347 1.00 38.82 411 LEU A C 1
ATOM 2925 O O . LEU A 1 388 ? 38.589 23.870 84.527 1.00 37.77 411 LEU A O 1
ATOM 2930 N N . ASP A 1 389 ? 37.319 22.173 83.743 1.00 41.55 412 ASP A N 1
ATOM 2931 C CA . ASP A 1 389 ? 38.461 21.407 83.243 1.00 46.76 412 ASP A CA 1
ATOM 2932 C C . ASP A 1 389 ? 39.178 22.146 82.124 1.00 49.38 412 ASP A C 1
ATOM 2933 O O . ASP A 1 389 ? 40.388 22.066 82.036 1.00 51.22 412 ASP A O 1
ATOM 2938 N N . ALA A 1 390 ? 38.434 22.880 81.292 1.00 50.66 413 ALA A N 1
ATOM 2939 C CA . ALA A 1 390 ? 39.029 23.655 80.190 1.00 55.19 413 ALA A CA 1
ATOM 2940 C C . ALA A 1 390 ? 40.124 24.601 80.699 1.00 59.51 413 ALA A C 1
ATOM 2941 O O . ALA A 1 390 ? 41.213 24.676 80.123 1.00 61.57 413 ALA A O 1
ATOM 2943 N N . VAL A 1 391 ? 39.829 25.292 81.798 1.00 61.44 414 VAL A N 1
ATOM 2944 C CA . VAL A 1 391 ? 40.713 26.321 82.356 1.00 65.18 414 VAL A CA 1
ATOM 2945 C C . VAL A 1 391 ? 41.627 25.800 83.499 1.00 66.28 414 VAL A C 1
ATOM 2946 O O . VAL A 1 391 ? 42.421 26.557 84.060 1.00 68.54 414 VAL A O 1
ATOM 2950 N N . ASP A 1 392 ? 41.520 24.509 83.816 1.00 65.12 415 ASP A N 1
ATOM 2951 C CA . ASP A 1 392 ? 42.191 23.896 84.977 1.00 65.74 415 ASP A CA 1
ATOM 2952 C C . ASP A 1 392 ? 41.865 24.631 86.294 1.00 63.42 415 ASP A C 1
ATOM 2953 O O . ASP A 1 392 ? 42.744 24.922 87.115 1.00 61.39 415 ASP A O 1
ATOM 2958 N N . PHE A 1 393 ? 40.588 24.947 86.482 1.00 59.74 416 PHE A N 1
ATOM 2959 C CA . PHE A 1 393 ? 40.112 25.353 87.801 1.00 59.25 416 PHE A CA 1
ATOM 2960 C C . PHE A 1 393 ? 39.870 24.079 88.597 1.00 53.86 416 PHE A C 1
ATOM 2961 O O . PHE A 1 393 ? 39.259 23.132 88.081 1.00 51.68 416 PHE A O 1
ATOM 2969 N N . ASP A 1 394 ? 40.331 24.044 89.842 1.00 50.02 417 ASP A N 1
ATOM 2970 C CA . ASP A 1 394 ? 40.027 22.902 90.702 1.00 46.06 417 ASP A CA 1
ATOM 2971 C C . ASP A 1 394 ? 38.543 22.878 91.048 1.00 42.98 417 ASP A C 1
ATOM 2972 O O . ASP A 1 394 ? 37.988 23.857 91.544 1.00 46.61 417 ASP A O 1
ATOM 2977 N N . LYS A 1 395 ? 37.911 21.737 90.819 1.00 37.08 418 LYS A N 1
ATOM 2978 C CA . LYS A 1 395 ? 36.470 21.630 90.971 1.00 39.61 418 LYS A CA 1
ATOM 2979 C C . LYS A 1 395 ? 36.000 21.588 92.426 1.00 34.73 418 LYS A C 1
ATOM 2980 O O . LYS A 1 395 ? 34.829 21.832 92.703 1.00 36.35 418 LYS A O 1
ATOM 2986 N N . ASN A 1 396 ? 36.903 21.297 93.355 1.00 33.79 419 ASN A N 1
ATOM 2987 C CA . ASN A 1 396 ? 36.490 21.067 94.742 1.00 33.57 419 ASN A CA 1
ATOM 2988 C C . ASN A 1 396 ? 36.691 22.223 95.699 1.00 33.69 419 ASN A C 1
ATOM 2989 O O . ASN A 1 396 ? 36.280 22.124 96.840 1.00 34.04 419 ASN A O 1
ATOM 2994 N N . GLY A 1 397 ? 37.266 23.333 95.227 1.00 36.01 420 GLY A N 1
ATOM 2995 C CA . GLY A 1 397 ? 37.397 24.543 96.012 1.00 37.57 420 GLY A CA 1
ATOM 2996 C C . GLY A 1 397 ? 36.462 25.635 95.520 1.00 38.48 420 GLY A C 1
ATOM 2997 O O . GLY A 1 397 ? 35.477 25.356 94.805 1.00 38.22 420 GLY A O 1
ATOM 2998 N N . TYR A 1 398 ? 36.753 26.870 95.945 1.00 36.31 421 TYR A N 1
ATOM 2999 C CA . TYR A 1 398 ? 36.005 28.048 95.524 1.00 37.39 421 TYR A CA 1
ATOM 3000 C C . TYR A 1 398 ? 36.675 28.634 94.287 1.00 38.01 421 TYR A C 1
ATOM 3001 O O . TYR A 1 398 ? 37.892 28.588 94.160 1.00 38.51 421 TYR A O 1
ATOM 3010 N N . ILE A 1 399 ? 35.851 29.168 93.386 1.00 38.12 422 ILE A N 1
ATOM 3011 C CA . ILE A 1 399 ? 36.255 29.525 92.024 1.00 39.98 422 ILE A CA 1
ATOM 3012 C C . ILE A 1 399 ? 35.894 30.975 91.740 1.00 42.01 422 ILE A C 1
ATOM 3013 O O . ILE A 1 399 ? 34.820 31.429 92.143 1.00 37.04 422 ILE A O 1
ATOM 3018 N N . GLU A 1 400 ? 36.798 31.691 91.061 1.00 44.97 423 GLU A N 1
ATOM 3019 C CA . GLU A 1 400 ? 36.533 33.054 90.584 1.00 45.55 423 GLU A CA 1
ATOM 3020 C C . GLU A 1 400 ? 35.476 33.001 89.498 1.00 41.54 423 GLU A C 1
ATOM 3021 O O . GLU A 1 400 ? 35.773 32.646 88.347 1.00 39.23 423 GLU A O 1
ATOM 3027 N N . TYR A 1 401 ? 34.251 33.393 89.835 1.00 39.33 424 TYR A N 1
ATOM 3028 C CA . TYR A 1 401 ? 33.143 33.168 88.896 1.00 37.58 424 TYR A CA 1
ATOM 3029 C C . TYR A 1 401 ? 33.229 33.964 87.596 1.00 37.60 424 TYR A C 1
ATOM 3030 O O . TYR A 1 401 ? 32.838 33.468 86.559 1.00 36.78 424 TYR A O 1
ATOM 3039 N N . SER A 1 402 ? 33.723 35.195 87.641 1.00 41.00 425 SER A N 1
ATOM 3040 C CA . SER A 1 402 ? 33.874 35.962 86.413 1.00 40.51 425 SER A CA 1
ATOM 3041 C C . SER A 1 402 ? 34.756 35.219 85.391 1.00 41.76 425 SER A C 1
ATOM 3042 O O . SER A 1 402 ? 34.535 35.315 84.189 1.00 39.98 425 SER A O 1
ATOM 3045 N N . GLU A 1 403 ? 35.729 34.442 85.862 1.00 43.58 426 GLU A N 1
ATOM 3046 C CA . GLU A 1 403 ? 36.552 33.635 84.952 1.00 44.73 426 GLU A CA 1
ATOM 3047 C C . GLU A 1 403 ? 35.780 32.453 84.366 1.00 43.13 426 GLU A C 1
ATOM 3048 O O . GLU A 1 403 ? 35.908 32.135 83.177 1.00 42.54 426 GLU A O 1
ATOM 3054 N N . PHE A 1 404 ? 34.959 31.806 85.189 1.00 41.96 427 PHE A N 1
ATOM 3055 C CA . PHE A 1 404 ? 34.075 30.755 84.687 1.00 37.28 427 PHE A CA 1
ATOM 3056 C C . PHE A 1 404 ? 33.174 31.293 83.571 1.00 38.38 427 PHE A C 1
ATOM 3057 O O . PHE A 1 404 ? 33.074 30.697 82.500 1.00 40.13 427 PHE A O 1
ATOM 3065 N N . VAL A 1 405 ? 32.508 32.419 83.827 1.00 38.36 428 VAL A N 1
ATOM 3066 C CA . VAL A 1 405 ? 31.622 33.025 82.817 1.00 37.20 428 VAL A CA 1
ATOM 3067 C C . VAL A 1 405 ? 32.396 33.275 81.512 1.00 39.12 428 VAL A C 1
ATOM 3068 O O . VAL A 1 405 ? 31.953 32.894 80.440 1.00 37.26 428 VAL A O 1
ATOM 3072 N N . THR A 1 406 ? 33.556 33.921 81.609 1.00 45.34 429 THR A N 1
ATOM 3073 C CA . THR A 1 406 ? 34.355 34.215 80.413 1.00 48.10 429 THR A CA 1
ATOM 3074 C C . THR A 1 406 ? 34.648 32.925 79.638 1.00 48.25 429 THR A C 1
ATOM 3075 O O . THR A 1 406 ? 34.393 32.844 78.438 1.00 46.81 429 THR A O 1
ATOM 3079 N N . VAL A 1 407 ? 35.128 31.899 80.340 1.00 44.42 430 VAL A N 1
ATOM 3080 C CA . VAL A 1 407 ? 35.483 30.651 79.684 1.00 45.05 430 VAL A CA 1
ATOM 3081 C C . VAL A 1 407 ? 34.271 29.992 79.046 1.00 42.13 430 VAL A C 1
ATOM 3082 O O . VAL A 1 407 ? 34.333 29.591 77.900 1.00 45.27 430 VAL A O 1
ATOM 3086 N N . ALA A 1 408 ? 33.164 29.888 79.777 1.00 40.82 431 ALA A N 1
ATOM 3087 C CA . ALA A 1 408 ? 31.979 29.208 79.262 1.00 38.06 431 ALA A CA 1
ATOM 3088 C C . ALA A 1 408 ? 31.388 29.929 78.048 1.00 44.10 431 ALA A C 1
ATOM 3089 O O . ALA A 1 408 ? 30.824 29.293 77.159 1.00 47.30 431 ALA A O 1
ATOM 3099 N N . ASP A 1 410 ? 33.305 32.139 76.044 1.00 42.48 433 ASP A N 1
ATOM 3100 C CA . ASP A 1 410 ? 34.306 32.063 74.968 1.00 46.73 433 ASP A CA 1
ATOM 3101 C C . ASP A 1 410 ? 34.306 30.730 74.231 1.00 46.13 433 ASP A C 1
ATOM 3102 O O . ASP A 1 410 ? 34.446 30.708 73.009 1.00 42.24 433 ASP A O 1
ATOM 3107 N N . ARG A 1 411 ? 34.150 29.630 74.965 1.00 44.66 434 ARG A N 1
ATOM 3108 C CA . ARG A 1 411 ? 33.905 28.313 74.339 1.00 48.74 434 ARG A CA 1
ATOM 3109 C C . ARG A 1 411 ? 32.805 28.383 73.280 1.00 50.28 434 ARG A C 1
ATOM 3110 O O . ARG A 1 411 ? 32.966 27.926 72.143 1.00 50.01 434 ARG A O 1
ATOM 3118 N N . LYS A 1 412 ? 31.682 28.965 73.659 1.00 48.50 435 LYS A N 1
ATOM 3119 C CA . LYS A 1 412 ? 30.527 29.001 72.770 1.00 50.00 435 LYS A CA 1
ATOM 3120 C C . LYS A 1 412 ? 30.769 29.937 71.574 1.00 51.20 435 LYS A C 1
ATOM 3121 O O . LYS A 1 412 ? 30.353 29.644 70.453 1.00 53.28 435 LYS A O 1
ATOM 3127 N N . THR A 1 413 ? 31.416 31.074 71.828 1.00 47.55 436 THR A N 1
ATOM 3128 C CA . THR A 1 413 ? 31.788 31.993 70.754 1.00 49.42 436 THR A CA 1
ATOM 3129 C C . THR A 1 413 ? 32.770 31.298 69.800 1.00 48.83 436 THR A C 1
ATOM 3130 O O . THR A 1 413 ? 32.696 31.474 68.582 1.00 46.96 436 THR A O 1
ATOM 3134 N N . LEU A 1 414 ? 33.675 30.496 70.354 1.00 45.51 437 LEU A N 1
ATOM 3135 C CA . LEU A 1 414 ? 34.639 29.768 69.521 1.00 50.66 437 LEU A CA 1
ATOM 3136 C C . LEU A 1 414 ? 33.903 28.741 68.656 1.00 51.09 437 LEU A C 1
ATOM 3137 O O . LEU A 1 414 ? 34.197 28.609 67.465 1.00 48.59 437 LEU A O 1
ATOM 3142 N N . LEU A 1 415 ? 32.938 28.037 69.255 1.00 50.25 438 LEU A N 1
ATOM 3143 C CA . LEU A 1 415 ? 32.183 26.999 68.545 1.00 49.34 438 LEU A CA 1
ATOM 3144 C C . LEU A 1 415 ? 31.396 27.565 67.396 1.00 47.82 438 LEU A C 1
ATOM 3145 O O . LEU A 1 415 ? 31.353 26.966 66.333 1.00 40.64 438 LEU A O 1
ATOM 3150 N N . SER A 1 416 ? 30.757 28.715 67.633 1.00 46.19 439 SER A N 1
ATOM 3151 C CA . SER A 1 416 ? 29.959 29.373 66.635 1.00 48.39 439 SER A CA 1
ATOM 3152 C C . SER A 1 416 ? 30.820 29.830 65.467 1.00 45.25 439 SER A C 1
ATOM 3153 O O . SER A 1 416 ? 30.410 29.701 64.315 1.00 45.52 439 SER A O 1
ATOM 3156 N N . ARG A 1 417 ? 32.002 30.364 65.782 1.00 43.50 440 ARG A N 1
ATOM 3157 C CA . ARG A 1 417 ? 32.929 30.836 64.743 1.00 51.00 440 ARG A CA 1
ATOM 3158 C C . ARG A 1 417 ? 33.364 29.652 63.852 1.00 49.95 440 ARG A C 1
ATOM 3159 O O . ARG A 1 417 ? 33.357 29.738 62.623 1.00 47.75 440 ARG A O 1
ATOM 3167 N N . GLU A 1 418 ? 33.685 28.531 64.483 1.00 40.74 441 GLU A N 1
ATOM 3168 C CA . GLU A 1 418 ? 34.061 27.311 63.757 1.00 40.98 441 GLU A CA 1
ATOM 3169 C C . GLU A 1 418 ? 32.939 26.736 62.859 1.00 40.03 441 GLU A C 1
ATOM 3170 O O . GLU A 1 418 ? 33.224 26.236 61.778 1.00 36.52 441 GLU A O 1
ATOM 3176 N N . ARG A 1 419 ? 31.677 26.810 63.273 1.00 38.25 442 ARG A N 1
ATOM 3177 C CA . ARG A 1 419 ? 30.580 26.295 62.405 1.00 40.50 442 ARG A CA 1
ATOM 3178 C C . ARG A 1 419 ? 30.397 27.175 61.162 1.00 38.70 442 ARG A C 1
ATOM 3179 O O . ARG A 1 419 ? 30.129 26.700 60.046 1.00 37.27 442 ARG A O 1
ATOM 3187 N N . LEU A 1 420 ? 30.528 28.477 61.355 1.00 36.04 443 LEU A N 1
ATOM 3188 C CA . LEU A 1 420 ? 30.404 29.398 60.234 1.00 32.83 443 LEU A CA 1
ATOM 3189 C C . LEU A 1 420 ? 31.517 29.151 59.207 1.00 29.43 443 LEU A C 1
ATOM 3190 O O . LEU A 1 420 ? 31.262 29.082 57.997 1.00 28.87 443 LEU A O 1
ATOM 3195 N N . GLU A 1 421 ? 32.733 28.981 59.714 1.00 32.95 444 GLU A N 1
ATOM 3196 C CA . GLU A 1 421 ? 33.883 28.766 58.866 1.00 31.36 444 GLU A CA 1
ATOM 3197 C C . GLU A 1 421 ? 33.740 27.511 58.025 1.00 34.53 444 GLU A C 1
ATOM 3198 O O . GLU A 1 421 ? 33.961 27.573 56.816 1.00 34.88 444 GLU A O 1
ATOM 3204 N N . ARG A 1 422 ? 33.307 26.397 58.631 1.00 34.20 445 ARG A N 1
ATOM 3205 C CA . ARG A 1 422 ? 33.093 25.171 57.865 1.00 37.51 445 ARG A CA 1
ATOM 3206 C C . ARG A 1 422 ? 32.165 25.423 56.695 1.00 34.74 445 ARG A C 1
ATOM 3207 O O . ARG A 1 422 ? 32.421 24.967 55.584 1.00 31.95 445 ARG A O 1
ATOM 3215 N N . ALA A 1 423 ? 31.103 26.173 56.934 1.00 33.43 446 ALA A N 1
ATOM 3216 C CA . ALA A 1 423 ? 30.138 26.465 55.881 1.00 32.17 446 ALA A CA 1
ATOM 3217 C C . ALA A 1 423 ? 30.689 27.415 54.800 1.00 29.15 446 ALA A C 1
ATOM 3218 O O . ALA A 1 423 ? 30.334 27.289 53.614 1.00 27.72 446 ALA A O 1
ATOM 3220 N N . PHE A 1 424 ? 31.547 28.353 55.196 1.00 27.93 447 PHE A N 1
ATOM 3221 C CA . PHE A 1 424 ? 32.243 29.252 54.252 1.00 27.09 447 PHE A CA 1
ATOM 3222 C C . PHE A 1 424 ? 33.168 28.436 53.343 1.00 28.39 447 PHE A C 1
ATOM 3223 O O . PHE A 1 424 ? 33.135 28.608 52.126 1.00 23.71 447 PHE A O 1
ATOM 3231 N N . ARG A 1 425 ? 33.967 27.560 53.944 1.00 27.81 448 ARG A N 1
ATOM 3232 C CA . ARG A 1 425 ? 34.859 26.659 53.180 1.00 29.53 448 ARG A CA 1
ATOM 3233 C C . ARG A 1 425 ? 34.063 25.740 52.228 1.00 35.26 448 ARG A C 1
ATOM 3234 O O . ARG A 1 425 ? 34.464 25.530 51.084 1.00 32.55 448 ARG A O 1
ATOM 3250 N N . PHE A 1 427 ? 31.185 26.351 50.778 1.00 33.02 450 PHE A N 1
ATOM 3251 C CA . PHE A 1 427 ? 30.623 27.164 49.702 1.00 31.05 450 PHE A CA 1
ATOM 3252 C C . PHE A 1 427 ? 31.673 27.559 48.662 1.00 34.39 450 PHE A C 1
ATOM 3253 O O . PHE A 1 427 ? 31.379 27.690 47.465 1.00 29.95 450 PHE A O 1
ATOM 3261 N N . ASP A 1 428 ? 32.888 27.798 49.149 1.00 29.30 451 ASP A N 1
ATOM 3262 C CA . ASP A 1 428 ? 34.010 28.212 48.332 1.00 31.67 451 ASP A CA 1
ATOM 3263 C C . ASP A 1 428 ? 34.576 26.956 47.648 1.00 31.99 451 ASP A C 1
ATOM 3264 O O . ASP A 1 428 ? 35.661 26.491 47.974 1.00 28.42 451 ASP A O 1
ATOM 3269 N N . SER A 1 429 ? 33.829 26.396 46.700 1.00 31.06 452 SER A N 1
ATOM 3270 C CA . SER A 1 429 ? 34.194 25.085 46.134 1.00 34.86 452 SER A CA 1
ATOM 3271 C C . SER A 1 429 ? 35.498 25.065 45.291 1.00 30.67 452 SER A C 1
ATOM 3272 O O . SER A 1 429 ? 36.119 24.011 45.168 1.00 32.89 452 SER A O 1
ATOM 3275 N N . ASP A 1 430 ? 35.919 26.213 44.737 1.00 26.95 453 ASP A N 1
ATOM 3276 C CA . ASP A 1 430 ? 37.219 26.355 44.054 1.00 30.75 453 ASP A CA 1
ATOM 3277 C C . ASP A 1 430 ? 38.410 26.681 44.980 1.00 24.82 453 ASP A C 1
ATOM 3278 O O . ASP A 1 430 ? 39.509 26.954 44.513 1.00 28.92 453 ASP A O 1
ATOM 3283 N N . ASN A 1 431 ? 38.168 26.705 46.276 1.00 27.99 454 ASN A N 1
ATOM 3284 C CA . ASN A 1 431 ? 39.221 26.986 47.243 1.00 25.22 454 ASN A CA 1
ATOM 3285 C C . ASN A 1 431 ? 39.947 28.336 46.971 1.00 22.88 454 ASN A C 1
ATOM 3286 O O . ASN A 1 431 ? 41.131 28.458 47.177 1.00 24.62 454 ASN A O 1
ATOM 3291 N N . SER A 1 432 ? 39.178 29.348 46.560 1.00 25.25 455 SER A N 1
ATOM 3292 C CA . SER A 1 432 ? 39.714 30.677 46.236 1.00 24.58 455 SER A CA 1
ATOM 3293 C C . SER A 1 432 ? 40.048 31.448 47.504 1.00 25.21 455 SER A C 1
ATOM 3294 O O . SER A 1 432 ? 40.875 32.348 47.502 1.00 25.27 455 SER A O 1
ATOM 3297 N N . GLY A 1 433 ? 39.409 31.078 48.597 1.00 23.14 456 GLY A N 1
ATOM 3298 C CA . GLY A 1 433 ? 39.545 31.847 49.820 1.00 27.13 456 GLY A CA 1
ATOM 3299 C C . GLY A 1 433 ? 38.594 33.031 49.903 1.00 26.18 456 GLY A C 1
ATOM 3300 O O . GLY A 1 433 ? 38.574 33.692 50.926 1.00 27.95 456 GLY A O 1
ATOM 3301 N N . LYS A 1 434 ? 37.779 33.255 48.859 1.00 24.65 457 LYS A N 1
ATOM 3302 C CA . LYS A 1 434 ? 37.011 34.479 48.720 1.00 25.12 457 LYS A CA 1
ATOM 3303 C C . LYS A 1 434 ? 35.585 34.170 48.306 1.00 27.38 457 LYS A C 1
ATOM 3304 O O . LYS A 1 434 ? 35.312 33.136 47.674 1.00 27.60 457 LYS A O 1
ATOM 3310 N N . ILE A 1 435 ? 34.695 35.089 48.655 1.00 26.65 458 ILE A N 1
ATOM 3311 C CA . ILE A 1 435 ? 33.304 35.120 48.136 1.00 27.88 458 ILE A CA 1
ATOM 3312 C C . ILE A 1 435 ? 33.156 36.442 47.400 1.00 26.40 458 ILE A C 1
ATOM 3313 O O . ILE A 1 435 ? 33.479 37.502 47.939 1.00 26.15 458 ILE A O 1
ATOM 3318 N N . SER A 1 436 ? 32.723 36.385 46.144 1.00 28.44 459 SER A N 1
ATOM 3319 C CA . SER A 1 436 ? 32.564 37.585 45.342 1.00 30.67 459 SER A CA 1
ATOM 3320 C C . SER A 1 436 ? 31.344 38.427 45.741 1.00 31.62 459 SER A C 1
ATOM 3321 O O . SER A 1 436 ? 30.458 37.980 46.473 1.00 30.64 459 SER A O 1
ATOM 3324 N N . SER A 1 437 ? 31.301 39.652 45.222 1.00 33.38 460 SER A N 1
ATOM 3325 C CA . SER A 1 437 ? 30.167 40.541 45.461 1.00 32.91 460 SER A CA 1
ATOM 3326 C C . SER A 1 437 ? 28.868 39.933 44.953 1.00 32.18 460 SER A C 1
ATOM 3327 O O . SER A 1 437 ? 27.834 40.051 45.602 1.00 24.75 460 SER A O 1
ATOM 3330 N N . THR A 1 438 ? 28.915 39.301 43.781 1.00 32.22 461 THR A N 1
ATOM 3331 C CA . THR A 1 438 ? 27.739 38.632 43.222 1.00 32.86 461 THR A CA 1
ATOM 3332 C C . THR A 1 438 ? 27.252 37.467 44.076 1.00 31.58 461 THR A C 1
ATOM 3333 O O . THR A 1 438 ? 26.028 37.279 44.258 1.00 28.25 461 THR A O 1
ATOM 3337 N N . GLU A 1 439 ? 28.203 36.710 44.617 1.00 27.69 462 GLU A N 1
ATOM 3338 C CA . GLU A 1 439 ? 27.893 35.602 45.526 1.00 28.24 462 GLU A CA 1
ATOM 3339 C C . GLU A 1 439 ? 27.289 36.128 46.831 1.00 26.34 462 GLU A C 1
ATOM 3340 O O . GLU A 1 439 ? 26.302 35.577 47.297 1.00 25.90 462 GLU A O 1
ATOM 3346 N N . LEU A 1 440 ? 27.808 37.239 47.364 1.00 26.42 463 LEU A N 1
ATOM 3347 C CA . LEU A 1 440 ? 27.216 37.854 48.561 1.00 26.96 463 LEU A CA 1
ATOM 3348 C C . LEU A 1 440 ? 25.770 38.259 48.319 1.00 28.97 463 LEU A C 1
ATOM 3349 O O . LEU A 1 440 ? 24.919 38.027 49.171 1.00 25.97 463 LEU A O 1
ATOM 3354 N N . ALA A 1 441 ? 25.509 38.835 47.150 1.00 26.79 464 ALA A N 1
ATOM 3355 C CA . ALA A 1 441 ? 24.155 39.220 46.762 1.00 26.09 464 ALA A CA 1
ATOM 3356 C C . ALA A 1 441 ? 23.200 38.012 46.833 1.00 29.32 464 ALA A C 1
ATOM 3357 O O . ALA A 1 441 ? 22.091 38.124 47.345 1.00 28.52 464 ALA A O 1
ATOM 3359 N N . THR A 1 442 ? 23.639 36.862 46.315 1.00 32.15 465 THR A N 1
ATOM 3360 C CA . THR A 1 442 ? 22.840 35.632 46.368 1.00 32.17 465 THR A CA 1
ATOM 3361 C C . THR A 1 442 ? 22.631 35.143 47.811 1.00 29.73 465 THR A C 1
ATOM 3362 O O . THR A 1 442 ? 21.517 34.831 48.209 1.00 27.51 465 THR A O 1
ATOM 3366 N N . ILE A 1 443 ? 23.721 35.071 48.574 1.00 28.95 466 ILE A N 1
ATOM 3367 C CA . ILE A 1 443 ? 23.666 34.629 49.968 1.00 26.87 466 ILE A CA 1
ATOM 3368 C C . ILE A 1 443 ? 22.749 35.506 50.841 1.00 25.52 466 ILE A C 1
ATOM 3369 O O . ILE A 1 443 ? 21.878 35.000 51.497 1.00 26.38 466 ILE A O 1
ATOM 3374 N N . PHE A 1 444 ? 22.958 36.819 50.841 1.00 26.03 467 PHE A N 1
ATOM 3375 C CA . PHE A 1 444 ? 22.129 37.711 51.623 1.00 26.27 467 PHE A CA 1
ATOM 3376 C C . PHE A 1 444 ? 20.684 37.775 51.118 1.00 29.58 467 PHE A C 1
ATOM 3377 O O . PHE A 1 444 ? 19.776 37.988 51.906 1.00 28.50 467 PHE A O 1
ATOM 3385 N N . GLY A 1 445 ? 20.470 37.591 49.821 1.00 29.32 468 GLY A N 1
ATOM 3386 C CA . GLY A 1 445 ? 19.099 37.481 49.310 1.00 29.77 468 GLY A CA 1
ATOM 3387 C C . GLY A 1 445 ? 18.366 36.286 49.917 1.00 30.13 468 GLY A C 1
ATOM 3388 O O . GLY A 1 445 ? 17.234 36.410 50.353 1.00 34.67 468 GLY A O 1
ATOM 3389 N N . VAL A 1 446 ? 19.032 35.134 49.954 1.00 31.52 469 VAL A N 1
ATOM 3390 C CA . VAL A 1 446 ? 18.476 33.917 50.548 1.00 32.00 469 VAL A CA 1
ATOM 3391 C C . VAL A 1 446 ? 18.241 34.149 52.043 1.00 32.76 469 VAL A C 1
ATOM 3392 O O . VAL A 1 446 ? 17.190 33.766 52.582 1.00 32.89 469 VAL A O 1
ATOM 3396 N N . SER A 1 447 ? 19.205 34.819 52.686 1.00 31.11 470 SER A N 1
ATOM 3397 C CA . SER A 1 447 ? 19.124 35.226 54.100 1.00 31.52 470 SER A CA 1
ATOM 3398 C C . SER A 1 447 ? 18.139 36.361 54.357 1.00 33.98 470 SER A C 1
ATOM 3399 O O . SER A 1 447 ? 17.960 36.782 55.505 1.00 35.01 470 SER A O 1
ATOM 3402 N N . ASP A 1 448 ? 17.546 36.878 53.282 1.00 36.19 471 ASP A N 1
ATOM 3403 C CA . ASP A 1 448 ? 16.639 38.011 53.300 1.00 35.85 471 ASP A CA 1
ATOM 3404 C C . ASP A 1 448 ? 17.183 39.242 54.032 1.00 35.57 471 ASP A C 1
ATOM 3405 O O . ASP A 1 448 ? 16.422 39.985 54.633 1.00 35.40 471 ASP A O 1
ATOM 3410 N N . VAL A 1 449 ? 18.501 39.431 53.995 1.00 36.95 472 VAL A N 1
ATOM 3411 C CA . VAL A 1 449 ? 19.126 40.653 54.488 1.00 36.93 472 VAL A CA 1
ATOM 3412 C C . VAL A 1 449 ? 19.002 41.728 53.422 1.00 39.96 472 VAL A C 1
ATOM 3413 O O . VAL A 1 449 ? 19.398 41.564 52.262 1.00 36.80 472 VAL A O 1
ATOM 3417 N N . ASP A 1 450 ? 18.418 42.843 53.827 1.00 45.82 473 ASP A N 1
ATOM 3418 C CA . ASP A 1 450 ? 18.184 43.973 52.949 1.00 44.57 473 ASP A CA 1
ATOM 3419 C C . ASP A 1 450 ? 19.404 44.383 52.109 1.00 46.29 473 ASP A C 1
ATOM 3420 O O . ASP A 1 450 ? 20.510 44.559 52.635 1.00 39.13 473 ASP A O 1
ATOM 3425 N N . SER A 1 451 ? 19.186 44.572 50.806 1.00 45.58 474 SER A N 1
ATOM 3426 C CA . SER A 1 451 ? 20.284 44.803 49.862 1.00 43.72 474 SER A CA 1
ATOM 3427 C C . SER A 1 451 ? 21.123 46.057 50.128 1.00 40.90 474 SER A C 1
ATOM 3428 O O . SER A 1 451 ? 22.338 45.988 50.154 1.00 37.56 474 SER A O 1
ATOM 3431 N N . GLU A 1 452 ? 20.499 47.212 50.303 1.00 43.35 475 GLU A N 1
ATOM 3432 C CA . GLU A 1 452 ? 21.296 48.399 50.623 1.00 44.55 475 GLU A CA 1
ATOM 3433 C C . GLU A 1 452 ? 21.978 48.263 51.993 1.00 38.78 475 GLU A C 1
ATOM 3434 O O . GLU A 1 452 ? 22.985 48.901 52.247 1.00 36.58 475 GLU A O 1
ATOM 3440 N N . THR A 1 453 ? 21.452 47.397 52.856 1.00 39.12 476 THR A N 1
ATOM 3441 C CA . THR A 1 453 ? 22.018 47.211 54.188 1.00 37.07 476 THR A CA 1
ATOM 3442 C C . THR A 1 453 ? 23.304 46.398 54.095 1.00 35.06 476 THR A C 1
ATOM 3443 O O . THR A 1 453 ? 24.351 46.832 54.597 1.00 32.07 476 THR A O 1
ATOM 3447 N N . TRP A 1 454 ? 23.261 45.242 53.432 1.00 34.61 477 TRP A N 1
ATOM 3448 C CA . TRP A 1 454 ? 24.503 44.443 53.318 1.00 35.11 477 TRP A CA 1
ATOM 3449 C C . TRP A 1 454 ? 25.503 45.185 52.430 1.00 36.65 477 TRP A C 1
ATOM 3450 O O . TRP A 1 454 ? 26.681 45.221 52.754 1.00 32.63 477 TRP A O 1
ATOM 3461 N N . LYS A 1 455 ? 25.024 45.831 51.368 1.00 37.60 478 LYS A N 1
ATOM 3462 C CA . LYS A 1 455 ? 25.921 46.619 50.497 1.00 40.66 478 LYS A CA 1
ATOM 3463 C C . LYS A 1 455 ? 26.640 47.709 51.276 1.00 41.49 478 LYS A C 1
ATOM 3464 O O . LYS A 1 455 ? 27.821 47.917 51.075 1.00 43.81 478 LYS A O 1
ATOM 3470 N N . SER A 1 456 ? 25.914 48.402 52.155 1.00 43.14 479 SER A N 1
ATOM 3471 C CA . SER A 1 456 ? 26.505 49.386 53.066 1.00 44.02 479 SER A CA 1
ATOM 3472 C C . SER A 1 456 ? 27.598 48.786 53.962 1.00 39.06 479 SER A C 1
ATOM 3473 O O . SER A 1 456 ? 28.677 49.341 54.089 1.00 44.60 479 SER A O 1
ATOM 3476 N N . VAL A 1 457 ? 27.326 47.640 54.570 1.00 39.44 480 VAL A N 1
ATOM 3477 C CA . VAL A 1 457 ? 28.305 46.963 55.419 1.00 35.37 480 VAL A CA 1
ATOM 3478 C C . VAL A 1 457 ? 29.505 46.467 54.572 1.00 33.69 480 VAL A C 1
ATOM 3479 O O . VAL A 1 457 ? 30.629 46.546 55.007 1.00 33.25 480 VAL A O 1
ATOM 3483 N N . LEU A 1 458 ? 29.262 45.958 53.361 1.00 36.24 481 LEU A N 1
ATOM 3484 C CA . LEU A 1 458 ? 30.367 45.625 52.433 1.00 37.58 481 LEU A CA 1
ATOM 3485 C C . LEU A 1 458 ? 31.258 46.817 52.081 1.00 43.58 481 LEU A C 1
ATOM 3486 O O . LEU A 1 458 ? 32.462 46.648 51.894 1.00 43.65 481 LEU A O 1
ATOM 3491 N N . SER A 1 459 ? 30.669 48.004 51.948 1.00 45.75 482 SER A N 1
ATOM 3492 C CA . SER A 1 459 ? 31.455 49.215 51.669 1.00 51.19 482 SER A CA 1
ATOM 3493 C C . SER A 1 459 ? 32.340 49.632 52.854 1.00 52.26 482 SER A C 1
ATOM 3494 O O . SER A 1 459 ? 33.420 50.177 52.656 1.00 55.11 482 SER A O 1
ATOM 3497 N N . GLU A 1 460 ? 31.877 49.384 54.074 1.00 50.78 483 GLU A N 1
ATOM 3498 C CA . GLU A 1 460 ? 32.701 49.604 55.261 1.00 53.40 483 GLU A CA 1
ATOM 3499 C C . GLU A 1 460 ? 33.861 48.611 55.326 1.00 53.56 483 GLU A C 1
ATOM 3500 O O . GLU A 1 460 ? 34.980 48.993 55.665 1.00 56.62 483 GLU A O 1
ATOM 3506 N N . VAL A 1 461 ? 33.596 47.350 54.980 1.00 47.61 484 VAL A N 1
ATOM 3507 C CA . VAL A 1 461 ? 34.577 46.290 55.175 1.00 47.30 484 VAL A CA 1
ATOM 3508 C C . VAL A 1 461 ? 35.573 46.256 54.028 1.00 49.28 484 VAL A C 1
ATOM 3509 O O . VAL A 1 461 ? 36.782 46.234 54.270 1.00 47.41 484 VAL A O 1
ATOM 3513 N N . ASP A 1 462 ? 35.057 46.284 52.792 1.00 47.34 485 ASP A N 1
ATOM 3514 C CA . ASP A 1 462 ? 35.873 46.253 51.568 1.00 48.03 485 ASP A CA 1
ATOM 3515 C C . ASP A 1 462 ? 36.343 47.665 51.146 1.00 50.70 485 ASP A C 1
ATOM 3516 O O . ASP A 1 462 ? 35.890 48.213 50.129 1.00 52.01 485 ASP A O 1
ATOM 3521 N N . LYS A 1 463 ? 37.263 48.241 51.915 1.00 50.98 486 LYS A N 1
ATOM 3522 C CA . LYS A 1 463 ? 37.800 49.597 51.619 1.00 54.34 486 LYS A CA 1
ATOM 3523 C C . LYS A 1 463 ? 38.606 49.721 50.313 1.00 55.88 486 LYS A C 1
ATOM 3524 O O . LYS A 1 463 ? 38.972 50.836 49.924 1.00 61.28 486 LYS A O 1
ATOM 3530 N N . ASN A 1 464 ? 38.895 48.603 49.649 1.00 55.47 487 ASN A N 1
ATOM 3531 C CA . ASN A 1 464 ? 39.705 48.610 48.420 1.00 58.78 487 ASN A CA 1
ATOM 3532 C C . ASN A 1 464 ? 38.967 48.321 47.114 1.00 59.14 487 ASN A C 1
ATOM 3533 O O . ASN A 1 464 ? 39.602 48.208 46.058 1.00 60.14 487 ASN A O 1
ATOM 3538 N N . ASN A 1 465 ? 37.643 48.208 47.181 1.00 60.03 488 ASN A N 1
ATOM 3539 C CA . ASN A 1 465 ? 36.828 47.854 46.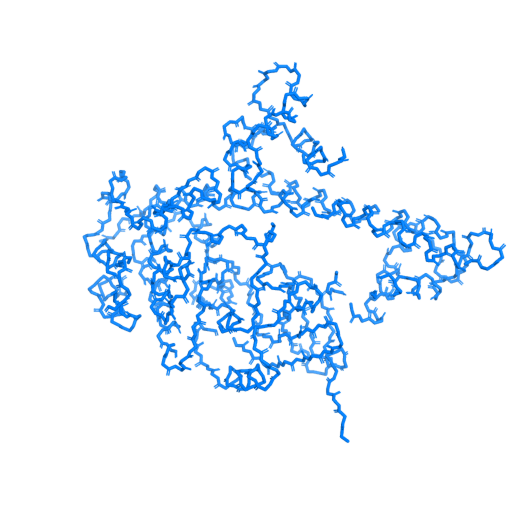017 1.00 60.47 488 ASN A CA 1
ATOM 3540 C C . ASN A 1 465 ? 37.343 46.591 45.334 1.00 56.99 488 ASN A C 1
ATOM 3541 O O . ASN A 1 465 ? 37.348 46.503 44.107 1.00 56.03 488 ASN A O 1
ATOM 3546 N N . ASP A 1 466 ? 37.770 45.607 46.126 1.00 52.58 489 ASP A N 1
ATOM 3547 C CA . ASP A 1 466 ? 38.195 44.344 45.555 1.00 50.24 489 ASP A CA 1
ATOM 3548 C C . ASP A 1 466 ? 36.960 43.608 45.039 1.00 44.67 489 ASP A C 1
ATOM 3549 O O . ASP A 1 466 ? 37.068 42.762 44.161 1.00 45.93 489 ASP A O 1
ATOM 3554 N N . GLY A 1 467 ? 35.792 43.934 45.591 1.00 41.07 490 GLY A N 1
ATOM 3555 C CA . GLY A 1 467 ? 34.545 43.244 45.244 1.00 40.00 490 GLY A CA 1
ATOM 3556 C C . GLY A 1 467 ? 34.494 41.779 45.656 1.00 37.88 490 GLY A C 1
ATOM 3557 O O . GLY A 1 467 ? 33.840 40.951 45.015 1.00 36.30 490 GLY A O 1
ATOM 3558 N N . GLU A 1 468 ? 35.186 41.454 46.737 1.00 33.10 491 GLU A N 1
ATOM 3559 C CA . GLU A 1 468 ? 35.187 40.102 47.280 1.00 31.97 491 GLU A CA 1
ATOM 3560 C C . GLU A 1 468 ? 35.641 40.217 48.723 1.00 30.50 491 GLU A C 1
ATOM 3561 O O . GLU A 1 468 ? 36.242 41.223 49.089 1.00 30.83 491 GLU A O 1
ATOM 3567 N N . VAL A 1 469 ? 35.311 39.210 49.525 1.00 25.25 492 VAL A N 1
ATOM 3568 C CA . VAL A 1 469 ? 35.671 39.142 50.939 1.00 26.16 492 VAL A CA 1
ATOM 3569 C C . VAL A 1 469 ? 36.263 37.771 51.261 1.00 20.95 492 VAL A C 1
ATOM 3570 O O . VAL A 1 469 ? 35.838 36.781 50.684 1.00 24.14 492 VAL A O 1
ATOM 3574 N N . ASP A 1 470 ? 37.256 37.739 52.138 1.00 22.02 493 ASP A N 1
ATOM 3575 C CA . ASP A 1 470 ? 37.720 36.485 52.723 1.00 22.88 493 ASP A CA 1
ATOM 3576 C C . ASP A 1 470 ? 36.862 36.093 53.903 1.00 22.50 493 ASP A C 1
ATOM 3577 O O . ASP A 1 470 ? 35.872 36.800 54.264 1.00 21.15 493 ASP A O 1
ATOM 3582 N N . PHE A 1 471 ? 37.226 34.997 54.557 1.00 21.78 494 PHE A N 1
ATOM 3583 C CA . PHE A 1 471 ? 36.389 34.526 55.651 1.00 21.39 494 PHE A CA 1
ATOM 3584 C C . PHE A 1 471 ? 36.276 35.559 56.758 1.00 23.90 494 PHE A C 1
ATOM 3585 O O . PHE A 1 471 ? 35.188 35.817 57.252 1.00 25.02 494 PHE A O 1
ATOM 3593 N N . ASP A 1 472 ? 37.398 36.132 57.175 1.00 23.82 495 ASP A N 1
ATOM 3594 C CA . ASP A 1 472 ? 37.350 37.035 58.322 1.00 25.68 495 ASP A CA 1
ATOM 3595 C C . ASP A 1 472 ? 36.509 38.248 58.011 1.00 24.60 495 ASP A C 1
ATOM 3596 O O . ASP A 1 472 ? 35.805 38.762 58.879 1.00 28.28 495 ASP A O 1
ATOM 3601 N N . GLU A 1 473 ? 36.678 38.763 56.805 1.00 23.55 496 GLU A N 1
ATOM 3602 C CA . GLU A 1 473 ? 35.906 39.926 56.384 1.00 22.82 496 GLU A CA 1
ATOM 3603 C C . GLU A 1 473 ? 34.397 39.601 56.377 1.00 23.35 496 GLU A C 1
ATOM 3604 O O . GLU A 1 473 ? 33.590 40.423 56.793 1.00 23.04 496 GLU A O 1
ATOM 3610 N N . PHE A 1 474 ? 34.042 38.425 55.880 1.00 23.03 497 PHE A N 1
ATOM 3611 C CA . PHE A 1 474 ? 32.663 37.979 55.841 1.00 22.97 497 PHE A CA 1
ATOM 3612 C C . PHE A 1 474 ? 32.111 37.906 57.265 1.00 23.68 497 PHE A C 1
ATOM 3613 O O . PHE A 1 474 ? 31.013 38.422 57.549 1.00 23.48 497 PHE A O 1
ATOM 3621 N N . GLN A 1 475 ? 32.876 37.293 58.170 1.00 23.60 498 GLN A N 1
ATOM 3622 C CA . GLN A 1 475 ? 32.487 37.249 59.579 1.00 25.23 498 GLN A CA 1
ATOM 3623 C C . GLN A 1 475 ? 32.300 38.649 60.145 1.00 22.57 498 GLN A C 1
ATOM 3624 O O . GLN A 1 475 ? 31.329 38.914 60.871 1.00 25.20 498 GLN A O 1
ATOM 3630 N N . GLN A 1 476 ? 33.217 39.565 59.803 1.00 25.85 499 GLN A N 1
ATOM 3631 C CA . GLN A 1 476 ? 33.077 40.974 60.223 1.00 26.68 499 GLN A CA 1
ATOM 3632 C C . GLN A 1 476 ? 31.761 41.616 59.749 1.00 27.33 499 GLN A C 1
ATOM 3633 O O . GLN A 1 476 ? 31.109 42.344 60.525 1.00 28.48 499 GLN A O 1
ATOM 3647 N N . LEU A 1 478 ? 28.935 40.059 59.096 1.00 25.95 501 LEU A N 1
ATOM 3648 C CA . LEU A 1 478 ? 27.858 39.481 59.914 1.00 25.20 501 LEU A CA 1
ATOM 3649 C C . LEU A 1 478 ? 27.746 40.103 61.293 1.00 26.14 501 LEU A C 1
ATOM 3650 O O . LEU A 1 478 ? 26.641 40.398 61.757 1.00 25.21 501 LEU A O 1
ATOM 3655 N N . LEU A 1 479 ? 28.879 40.340 61.943 1.00 26.98 502 LEU A N 1
ATOM 3656 C CA . LEU A 1 479 ? 28.880 41.076 63.212 1.00 30.95 502 LEU A CA 1
ATOM 3657 C C . LEU A 1 479 ? 28.280 42.472 63.044 1.00 33.16 502 LEU A C 1
ATOM 3658 O O . LEU A 1 479 ? 27.493 42.900 63.876 1.00 31.39 502 LEU A O 1
ATOM 3663 N N . LYS A 1 480 ? 28.622 43.182 61.971 1.00 32.58 503 LYS A N 1
ATOM 3664 C CA . LYS A 1 480 ? 28.029 44.528 61.743 1.00 32.64 503 LYS A CA 1
ATOM 3665 C C . LYS A 1 480 ? 26.521 44.458 61.420 1.00 31.33 503 LYS A C 1
ATOM 3666 O O . LYS A 1 480 ? 25.775 45.418 61.609 1.00 34.10 503 LYS A O 1
ATOM 3672 N N . LEU A 1 481 ? 26.076 43.309 60.941 1.00 28.77 504 LEU A N 1
ATOM 3673 C CA . LEU A 1 481 ? 24.672 43.122 60.617 1.00 29.02 504 LEU A CA 1
ATOM 3674 C C . LEU A 1 481 ? 23.896 42.582 61.813 1.00 31.53 504 LEU A C 1
ATOM 3675 O O . LEU A 1 481 ? 22.705 42.277 61.691 1.00 34.49 504 LEU A O 1
ATOM 3680 N N . CYS A 1 482 ? 24.556 42.431 62.955 1.00 29.97 505 CYS A N 1
ATOM 3681 C CA . CYS A 1 482 ? 23.827 42.206 64.195 1.00 33.25 505 CYS A CA 1
ATOM 3682 C C . CYS A 1 482 ? 24.269 43.167 65.283 1.00 36.41 505 CYS A C 1
ATOM 3683 O O . CYS A 1 482 ? 24.329 42.799 66.445 1.00 35.27 505 CYS A O 1
ATOM 3686 N N . GLY A 1 483 ? 24.485 44.425 64.883 1.00 39.52 506 GLY A N 1
ATOM 3687 C CA . GLY A 1 483 ? 24.694 45.530 65.813 1.00 42.04 506 GLY A CA 1
ATOM 3688 C C . GLY A 1 483 ? 26.052 45.557 66.463 1.00 45.55 506 GLY A C 1
ATOM 3689 O O . GLY A 1 483 ? 26.249 46.270 67.443 1.00 48.72 506 GLY A O 1
ATOM 3690 N N . ASN A 1 484 ? 26.997 44.790 65.922 1.00 47.29 507 ASN A N 1
ATOM 3691 C CA . ASN A 1 484 ? 28.346 44.717 66.487 1.00 52.83 507 ASN A CA 1
ATOM 3692 C C . ASN A 1 484 ? 29.389 45.234 65.511 1.00 53.80 507 ASN A C 1
ATOM 3693 O O . ASN A 1 484 ? 30.437 44.643 65.276 1.00 54.88 507 ASN A O 1
#

Foldseek 3Di:
DDADDPVVFKAFDAWPAAAFQATWTWIAGPPPRATWIKGKHWCVQKPWPDDPVVVVVVLVVQCPDDDQAAHWPDWHDDDTIIITTHHDAAQAFPLVVLLPDQFDFLLNLLVQLLLLLVVLVSVVSQWAQQQDFRNQWTFRYNDPPTGTYGPRTRVVVTIPGGPALRCQRRLLQGALVVVVPDDGRLRSLSSSLQVSVLSQAVDGQQDDLARVSSNVSNNVLDGDLPDPLSVLDDPQSVVLSCCSPRPSVRDHSVVSCVGPSSVPSNVPTHGSNNSSVSSVLVVLLSLLLSLLRVLCLVVVLVVLLVQLVVLQCVVVVRPQKDALVSSLVSVVVSCPPSDDSVSSSVLLVVQCVVVVNDRGDIDRVNSSSVSNVVSNVVSLVSSVVSVVSPVVNPQKQFLVSVSNNCRSNRPDDVVVVVLCCVLCVPPPRIDGSVSSSNSVVVVVD

Secondary structure (DSSP, 8-state):
-----HHHHEEEEEEEEEETTEEEEEEEETTT--EEEEEEEETTT--BSS-HHHHHHHHHHHTT---TT--EEEEEE-SSEEEEEE----S-BHHHHHHT-S--BHHHHHHHHHHHHHHHH--TTS---S---GGGEEESSSSTTPPEEE--TTHHHHBPPP-----TTGGGT--HHHHHT---THHHHHHHHHHHHHHHHSS-SS--SSHHHHHHHHHH------SGGGGGS-HHHHHHHH---SS-----HHHHHTSHHHHHHT----B-HHHHHHHHHHHHHHHHHHHHHH--HHHHHHHHHHHHHHHHH--TT-SSEEEHHHHHHHHHH-------HHHHHHHHHHHHHHHT--TTSEEEHHHHHHH--HHHHHHHHHHHHHH---TT--SEEEHHHHHHHHHHTT--HHHHHHHHHHH-TT--SEEEHHHHH---GGGT-

CATH classification: 3.30.200.20 (+1 more: 1.10.510.10)

Radius of gyration: 24.09 Å; Cα contacts (8 Å, |Δi|>4): 689; chains: 1; bounding box: 51×50×74 Å

Solvent-accessible surface area: 22995 Å² total

Sequence (445 aa):
HSTAIFSDRYKGQRVLGKGSFGEVILCKDKITGQECCAVKVISKRQVKQKTDKESLLREVQLLKQLDDHPNIKLYEFFEDKGYFYLVGEVVYTGGELFDEIISRKRFSEVDAARIIRQVLSGITYHKNKIVHRDLKPENLLLESKSKDANIRIIDFGLSTHFEASKKKDKIGTAYYIAPEVLHGTYDEKCDVWSTGVILYILLSGCPPFNGANEYDILKKVEKGKYTFELPQWKKVSEESAKDLIRKLTYVPSRISARDALDHEWIQTYTKDVPSLDNAILNIRQFQGTQKLAQAALLYGSKLTSQDETKELTAIFHKDKNGDGQLDRAELIEGYKELRDASLDASAVEHEVDQVLDAVDFDKNGYIEYSEFVTVADRKTLLSRERLERAFRFDSDNSGKISSTELATIFGVSDVDSETWKSVLSEVDKNNDGEVDFDEFQQLLKLCGN

Nearest PDB structures (foldseek):
  5w9r-assembly1_A  TM=9.631E-01  e=4.544E-59  Toxoplasma gondii
  5t6i-assembly1_A  TM=9.548E-01  e=5.258E-54  Toxoplasma gondii
  5dvr-assembly1_A  TM=9.535E-01  e=6.876E-48  Toxoplasma gondii
  4yga-assembly3_E  TM=6.305E-01  e=2.885E-49  Toxoplasma gondii
  3ma6-assembly1_A  TM=9.854E-01  e=2.903E-36  Toxoplasma gondii

InterPro domains:
  IPR000719 Protein kinase domain [PF00069] (51-308)
  IPR000719 Protein kinase domain [PS50011] (51-308)
  IPR000719 Protein kinase domain [SM00220] (51-308)
  IPR002048 EF-hand domain [PF13499] (359-431)
  IPR002048 EF-hand domain [PF13499] (440-501)
  IPR002048 EF-hand domain [PS50222] (355-390)
  IPR002048 EF-hand domain [PS50222] (402-437)
  IPR002048 EF-hand domain [PS50222] (438-467)
  IPR002048 EF-hand domain [PS50222] (472-507)
  IPR002048 EF-hand domain [SM00054] (359-387)
  IPR002048 EF-hand domain [SM00054] (406-434)
  IPR002048 EF-hand domain [SM00054] (442-470)
  IPR002048 EF-hand domain [SM00054] (476-504)
  IPR002048 EF-hand domain [cd00051] (442-501)
  IPR008271 Serine/threonine-protein kinase, active site [PS00108] (170-182)
  IPR011009 Protein kinase-like domain superfamily [SSF56112] (35-330)
  IPR011992 EF-hand domain pair [SSF47473] (353-504)
  IPR017441 Protein kinase, ATP binding site [PS00107] (57-80)
  IPR018247 EF-Hand 1, calcium-binding site [PS00018] (368-380)
  IPR018247 EF-Hand 1, calcium-binding site [PS00018] (415-427)

B-factor: mean 37.74, std 13.5, range [16.64, 103.9]

Organism: Toxoplasma gondii (NCBI:txid5811)